Protein AF-0000000074646330 (afdb_homodimer)

Organism: NCBI:txid231223

Radius of gyration: 23.37 Å; Cα contacts (8 Å, |Δi|>4): 744; chains: 2; bounding box: 56×67×54 Å

Structure (mmCIF, N/CA/C/O backbone):
data_AF-0000000074646330-model_v1
#
loop_
_entity.id
_entity.type
_entity.pdbx_description
1 polymer 'Glutathione S-transferase omega'
#
loop_
_atom_site.group_PDB
_atom_site.id
_atom_site.type_symbol
_atom_site.label_atom_id
_atom_site.label_alt_id
_atom_site.label_comp_id
_atom_site.label_asym_id
_atom_site.label_entity_id
_atom_site.label_seq_id
_atom_site.pdbx_PDB_ins_code
_atom_site.Cartn_x
_atom_site.Cartn_y
_atom_site.Cartn_z
_atom_site.occupancy
_atom_site.B_iso_or_equiv
_atom_site.auth_seq_id
_atom_site.auth_comp_id
_atom_site.auth_asym_id
_atom_site.auth_atom_id
_atom_site.pdbx_PDB_model_num
ATOM 1 N N . MET A 1 1 ? 20.594 23.156 10.383 1 77.62 1 MET A N 1
ATOM 2 C CA . MET A 1 1 ? 20.578 22.938 8.938 1 77.62 1 MET A CA 1
ATOM 3 C C . MET A 1 1 ? 19.562 23.859 8.258 1 77.62 1 MET A C 1
ATOM 5 O O . MET A 1 1 ? 18.547 24.219 8.852 1 77.62 1 MET A O 1
ATOM 9 N N . THR A 1 2 ? 19.953 24.25 7.09 1 84.38 2 THR A N 1
ATOM 10 C CA . THR A 1 2 ? 19.047 25.125 6.359 1 84.38 2 THR A CA 1
ATOM 11 C C . THR A 1 2 ? 17.719 24.422 6.074 1 84.38 2 THR A C 1
ATOM 13 O O . THR A 1 2 ? 17.703 23.203 5.875 1 84.38 2 THR A O 1
ATOM 16 N N . GLN A 1 3 ? 16.672 25.156 6.027 1 93 3 GLN A N 1
ATOM 17 C CA . GLN A 1 3 ? 15.367 24.625 5.637 1 93 3 GLN A CA 1
ATOM 18 C C . GLN A 1 3 ? 15.164 24.703 4.129 1 93 3 GLN A C 1
ATOM 20 O O . GLN A 1 3 ? 14.195 24.172 3.594 1 93 3 GLN A O 1
ATOM 25 N N . LYS A 1 4 ? 16.078 25.391 3.504 1 95.75 4 LYS A N 1
ATOM 26 C CA . LYS A 1 4 ? 15.969 25.516 2.053 1 95.75 4 LYS A CA 1
ATOM 27 C C . LYS A 1 4 ? 16.25 24.188 1.367 1 95.75 4 LYS A C 1
ATOM 29 O O . LYS A 1 4 ? 17.078 23.391 1.846 1 95.75 4 LYS A O 1
ATOM 34 N N . SER A 1 5 ? 15.664 24.047 0.286 1 97.62 5 SER A N 1
ATOM 35 C CA . SER A 1 5 ? 15.797 22.781 -0.436 1 97.62 5 SER A CA 1
ATOM 36 C C . SER A 1 5 ? 17.125 22.703 -1.183 1 97.62 5 SER A C 1
ATOM 38 O O . SER A 1 5 ? 17.578 23.703 -1.755 1 97.62 5 SER A O 1
ATOM 40 N N . PHE A 1 6 ? 17.766 21.594 -1.096 1 97.94 6 PHE A N 1
ATOM 41 C CA . PHE A 1 6 ? 18.938 21.297 -1.919 1 97.94 6 PHE A CA 1
ATOM 42 C C . PHE A 1 6 ? 18.516 20.906 -3.332 1 97.94 6 PHE A C 1
ATOM 44 O O . PHE A 1 6 ? 17.547 20.156 -3.516 1 97.94 6 PHE A O 1
ATOM 51 N N . ALA A 1 7 ? 19.203 21.422 -4.301 1 97.56 7 ALA A N 1
ATOM 52 C CA . ALA A 1 7 ? 18.875 21.203 -5.707 1 97.56 7 ALA A CA 1
ATOM 53 C C . ALA A 1 7 ? 20.094 20.703 -6.477 1 97.56 7 ALA A C 1
ATOM 55 O O . ALA A 1 7 ? 21.156 20.438 -5.887 1 97.56 7 ALA A O 1
ATOM 56 N N . GLN A 1 8 ? 19.812 20.391 -7.746 1 97.56 8 GLN A N 1
ATOM 57 C CA . GLN A 1 8 ? 20.906 19.984 -8.617 1 97.56 8 GLN A CA 1
ATOM 58 C C . GLN A 1 8 ? 22.109 20.906 -8.438 1 97.56 8 GLN A C 1
ATOM 60 O O . GLN A 1 8 ? 21.969 22.125 -8.375 1 97.56 8 GLN A O 1
ATOM 65 N N . GLY A 1 9 ? 23.266 20.312 -8.281 1 97.25 9 GLY A N 1
ATOM 66 C CA . GLY A 1 9 ? 24.484 21.094 -8.133 1 97.25 9 GLY A CA 1
ATOM 67 C C . GLY A 1 9 ? 24.828 21.406 -6.691 1 97.25 9 GLY A C 1
ATOM 68 O O . GLY A 1 9 ? 25.953 21.797 -6.383 1 97.25 9 GLY A O 1
ATOM 69 N N . SER A 1 10 ? 23.859 21.312 -5.738 1 96.81 10 SER A N 1
ATOM 70 C CA . SER A 1 10 ? 24.125 21.562 -4.324 1 96.81 10 SER A CA 1
ATOM 71 C C . SER A 1 10 ? 25.125 20.562 -3.766 1 96.81 10 SER A C 1
ATOM 73 O O . SER A 1 10 ? 25.156 19.391 -4.184 1 96.81 10 SER A O 1
ATOM 75 N N . ALA A 1 11 ? 25.875 20.984 -2.855 1 96.62 11 ALA A N 1
ATOM 76 C CA . ALA A 1 11 ? 26.812 20.094 -2.172 1 96.62 11 ALA A CA 1
ATOM 77 C C . ALA A 1 11 ? 26.078 19.172 -1.202 1 96.62 11 ALA A C 1
ATOM 79 O O . ALA A 1 11 ? 25.109 19.578 -0.563 1 96.62 11 ALA A O 1
ATOM 80 N N . PHE A 1 12 ? 26.562 18.016 -1.128 1 96.56 12 PHE A N 1
ATOM 81 C CA . PHE A 1 12 ? 26 17.078 -0.172 1 96.56 12 PHE A CA 1
ATOM 82 C C . PHE A 1 12 ? 26.234 17.547 1.259 1 96.56 12 PHE A C 1
ATOM 84 O O . PHE A 1 12 ? 27.375 17.812 1.648 1 96.56 12 PHE A O 1
ATOM 91 N N . PRO A 1 13 ? 25.234 17.703 2.051 1 96.56 13 PRO A N 1
ATOM 92 C CA . PRO A 1 13 ? 25.438 18 3.471 1 96.56 13 PRO A CA 1
ATOM 93 C C . PRO A 1 13 ? 25.969 16.781 4.242 1 96.56 13 PRO A C 1
ATOM 95 O O . PRO A 1 13 ? 25.297 15.75 4.309 1 96.56 13 PRO A O 1
ATOM 98 N N . PRO A 1 14 ? 27.031 16.828 4.855 1 95.44 14 PRO A N 1
ATOM 99 C CA . PRO A 1 14 ? 27.641 15.656 5.496 1 95.44 14 PRO A CA 1
ATOM 100 C C . PRO A 1 14 ? 26.766 15.07 6.605 1 95.44 14 PRO A C 1
ATOM 102 O O . PRO A 1 14 ? 26.078 15.82 7.316 1 95.44 14 PRO A O 1
ATOM 105 N N . THR A 1 15 ? 26.844 13.766 6.711 1 95.62 15 THR A N 1
ATOM 106 C CA . THR A 1 15 ? 26.125 13.078 7.781 1 95.62 15 THR A CA 1
ATOM 107 C C . THR A 1 15 ? 26.969 13.016 9.047 1 95.62 15 THR A C 1
ATOM 109 O O . THR A 1 15 ? 28.188 13.195 9 1 95.62 15 THR A O 1
ATOM 112 N N . LYS A 1 16 ? 26.312 12.891 10.133 1 96 16 LYS A N 1
ATOM 113 C CA . LYS A 1 16 ? 26.953 12.633 11.422 1 96 16 LYS A CA 1
ATOM 114 C C . LYS A 1 16 ? 26.688 11.211 11.891 1 96 16 LYS A C 1
ATOM 116 O O . LYS A 1 16 ? 25.531 10.758 11.891 1 96 16 LYS A O 1
ATOM 121 N N . PRO A 1 17 ? 27.781 10.5 12.281 1 96.38 17 PRO A N 1
ATOM 122 C CA . PRO A 1 17 ? 27.578 9.125 12.742 1 96.38 17 PRO A CA 1
ATOM 123 C C . PRO A 1 17 ? 26.547 9.023 13.867 1 96.38 17 PRO A C 1
ATOM 125 O O . PRO A 1 17 ? 26.562 9.836 14.797 1 96.38 17 PRO A O 1
ATOM 128 N N . GLY A 1 18 ? 25.609 8.125 13.711 1 96.69 18 GLY A N 1
ATOM 129 C CA . GLY A 1 18 ? 24.656 7.836 14.766 1 96.69 18 GLY A CA 1
ATOM 130 C C . GLY A 1 18 ? 23.5 8.82 14.797 1 96.69 18 GLY A C 1
ATOM 131 O O . GLY A 1 18 ? 22.609 8.703 15.641 1 96.69 18 GLY A O 1
ATOM 132 N N . VAL A 1 19 ? 23.484 9.758 13.883 1 97.06 19 VAL A N 1
ATOM 133 C CA . VAL A 1 19 ? 22.422 10.758 13.852 1 97.06 19 VAL A CA 1
ATOM 134 C C . VAL A 1 19 ? 21.453 10.445 12.719 1 97.06 19 VAL A C 1
ATOM 136 O O . VAL A 1 19 ? 21.859 10.281 11.57 1 97.06 19 VAL A O 1
ATOM 139 N N . LEU A 1 20 ? 20.219 10.367 13.094 1 98.56 20 LEU A N 1
ATOM 140 C CA . LEU A 1 20 ? 19.172 10.109 12.125 1 98.56 20 LEU A CA 1
ATOM 141 C C . LEU A 1 20 ? 18.922 11.336 11.25 1 98.56 20 LEU A C 1
ATOM 143 O O . LEU A 1 20 ? 18.859 12.461 11.758 1 98.56 20 LEU A O 1
ATOM 147 N N . ARG A 1 21 ? 18.859 11.117 9.914 1 98.62 21 ARG A N 1
ATOM 148 C CA . ARG A 1 21 ? 18.547 12.172 8.961 1 98.62 21 ARG A CA 1
ATOM 149 C C . ARG A 1 21 ? 17.297 11.82 8.156 1 98.62 21 ARG A C 1
ATOM 151 O O . ARG A 1 21 ? 17.109 10.672 7.738 1 98.62 21 ARG A O 1
ATOM 158 N N . LEU A 1 22 ? 16.453 12.797 7.992 1 98.81 22 LEU A N 1
ATOM 159 C CA . LEU A 1 22 ? 15.289 12.703 7.121 1 98.81 22 LEU A CA 1
ATOM 160 C C . LEU A 1 22 ? 15.484 13.547 5.863 1 98.81 22 LEU A C 1
ATOM 162 O O . LEU A 1 22 ? 15.703 14.758 5.945 1 98.81 22 LEU A O 1
ATOM 166 N N . TYR A 1 23 ? 15.492 12.898 4.719 1 98.88 23 TYR A N 1
ATOM 167 C CA . TYR A 1 23 ? 15.312 13.617 3.467 1 98.88 23 TYR A CA 1
ATOM 168 C C . TYR A 1 23 ? 13.836 13.898 3.205 1 98.88 23 TYR A C 1
ATOM 170 O O . TYR A 1 23 ? 13.016 12.977 3.217 1 98.88 23 TYR A O 1
ATOM 178 N N . ASN A 1 24 ? 13.539 15.07 2.885 1 98.62 24 ASN A N 1
ATOM 179 C CA . ASN A 1 24 ? 12.188 15.602 3.016 1 98.62 24 ASN A CA 1
ATOM 180 C C . ASN A 1 24 ? 11.859 16.578 1.895 1 98.62 24 ASN A C 1
ATOM 182 O O . ASN A 1 24 ? 12.711 16.891 1.068 1 98.62 24 ASN A O 1
ATOM 186 N N . MET A 1 25 ? 10.703 16.906 1.711 1 98.56 25 MET A N 1
ATOM 187 C CA . MET A 1 25 ? 10.148 18.047 0.981 1 98.56 25 MET A CA 1
ATOM 188 C C . MET A 1 25 ? 8.969 18.656 1.73 1 98.56 25 MET A C 1
ATOM 190 O O . MET A 1 25 ? 7.992 17.953 2.018 1 98.56 25 MET A O 1
ATOM 194 N N . ARG A 1 26 ? 8.961 19.844 2.027 1 97.75 26 ARG A N 1
ATOM 195 C CA . ARG A 1 26 ? 8.156 20.5 3.053 1 97.75 26 ARG A CA 1
ATOM 196 C C . ARG A 1 26 ? 6.668 20.344 2.76 1 97.75 26 ARG A C 1
ATOM 198 O O . ARG A 1 26 ? 5.852 20.266 3.682 1 97.75 26 ARG A O 1
ATOM 205 N N . PHE A 1 27 ? 6.297 20.266 1.512 1 98.06 27 PHE A N 1
ATOM 206 C CA . PHE A 1 27 ? 4.883 20.297 1.161 1 98.06 27 PHE A CA 1
ATOM 207 C C . PHE A 1 27 ? 4.402 18.906 0.737 1 98.06 27 PHE A C 1
ATOM 209 O O . PHE A 1 27 ? 3.242 18.734 0.35 1 98.06 27 PHE A O 1
ATOM 216 N N . CYS A 1 28 ? 5.262 17.906 0.77 1 98.12 28 CYS A N 1
ATOM 217 C CA . CYS A 1 28 ? 4.906 16.562 0.349 1 98.12 28 CYS A CA 1
ATOM 218 C C . CYS A 1 28 ? 4.09 15.852 1.424 1 98.12 28 CYS A C 1
ATOM 220 O O . CYS A 1 28 ? 4.562 15.672 2.547 1 98.12 28 CYS A O 1
ATOM 222 N N . PRO A 1 29 ? 2.9 15.43 1.086 1 98.5 29 PRO A N 1
ATOM 223 C CA . PRO A 1 29 ? 2.08 14.75 2.092 1 98.5 29 PRO A CA 1
ATOM 224 C C . PRO A 1 29 ? 2.684 13.422 2.545 1 98.5 29 PRO A C 1
ATOM 226 O O . PRO A 1 29 ? 2.508 13.016 3.699 1 98.5 29 PRO A O 1
ATOM 229 N N . PHE A 1 30 ? 3.389 12.734 1.731 1 98.62 30 PHE A N 1
ATOM 230 C CA . PHE A 1 30 ? 4.008 11.461 2.092 1 98.62 30 PHE A CA 1
ATOM 231 C C . PHE A 1 30 ? 5.18 11.68 3.043 1 98.62 30 PHE A C 1
ATOM 233 O O . PHE A 1 30 ? 5.355 10.93 4 1 98.62 30 PHE A O 1
ATOM 240 N N . ALA A 1 31 ? 5.957 12.727 2.793 1 98.81 31 ALA A N 1
ATOM 241 C CA . ALA A 1 31 ? 7.051 13.047 3.705 1 98.81 31 ALA A CA 1
ATOM 242 C C . ALA A 1 31 ? 6.52 13.531 5.051 1 98.81 31 ALA A C 1
ATOM 244 O O . ALA A 1 31 ? 7.152 13.32 6.086 1 98.81 31 ALA A O 1
ATOM 245 N N . GLN A 1 32 ? 5.355 14.188 5.004 1 98.88 32 GLN A N 1
ATOM 246 C CA . GLN A 1 32 ? 4.75 14.641 6.254 1 98.88 32 GLN A CA 1
ATOM 247 C C . GLN A 1 32 ? 4.449 13.461 7.176 1 98.88 32 GLN A C 1
ATOM 249 O O . GLN A 1 32 ? 4.523 13.594 8.398 1 98.88 32 GLN A O 1
ATOM 254 N N . ARG A 1 33 ? 4.117 12.297 6.641 1 98.88 33 ARG A N 1
ATOM 255 C CA . ARG A 1 33 ? 3.875 11.102 7.441 1 98.88 33 ARG A CA 1
ATOM 256 C C . ARG A 1 33 ? 5.051 10.82 8.375 1 98.88 33 ARG A C 1
ATOM 258 O O . ARG A 1 33 ? 4.867 10.672 9.586 1 98.88 33 ARG A O 1
ATOM 265 N N . THR A 1 34 ? 6.191 10.812 7.785 1 98.94 34 THR A N 1
ATOM 266 C CA . THR A 1 34 ? 7.395 10.5 8.547 1 98.94 34 THR A CA 1
ATOM 267 C C . THR A 1 34 ? 7.707 11.609 9.547 1 98.94 34 THR A C 1
ATOM 269 O O . THR A 1 34 ? 8.094 11.336 10.68 1 98.94 34 THR A O 1
ATOM 272 N N . ARG A 1 35 ? 7.484 12.844 9.156 1 98.88 35 ARG A N 1
ATOM 273 C CA . ARG A 1 35 ? 7.703 13.961 10.07 1 98.88 35 ARG A CA 1
ATOM 274 C C . ARG A 1 35 ? 6.777 13.867 11.273 1 98.88 35 ARG A C 1
ATOM 276 O O . ARG A 1 35 ? 7.191 14.133 12.406 1 98.88 35 ARG A O 1
ATOM 283 N N . LEU A 1 36 ? 5.559 13.523 11.023 1 98.88 36 LEU A N 1
ATOM 284 C CA . LEU A 1 36 ? 4.586 13.383 12.102 1 98.88 36 LEU A CA 1
ATOM 285 C C . LEU A 1 36 ? 5.055 12.352 13.125 1 98.88 36 LEU A C 1
ATOM 287 O O . LEU A 1 36 ? 5.016 12.609 14.328 1 98.88 36 LEU A O 1
ATOM 291 N N . VAL A 1 37 ? 5.512 11.211 12.664 1 98.88 37 VAL A N 1
ATOM 292 C CA . VAL A 1 37 ? 5.961 10.141 13.562 1 98.88 37 VAL A CA 1
ATOM 293 C C . VAL A 1 37 ? 7.199 10.602 14.328 1 98.88 37 VAL A C 1
ATOM 295 O O . VAL A 1 37 ? 7.285 10.414 15.547 1 98.88 37 VAL A O 1
ATOM 298 N N . LEU A 1 38 ? 8.117 11.219 13.633 1 98.81 38 LEU A N 1
ATOM 299 C CA . LEU A 1 38 ? 9.336 11.711 14.273 1 98.81 38 LEU A CA 1
ATOM 300 C C . LEU A 1 38 ? 9.008 12.703 15.375 1 98.81 38 LEU A C 1
ATOM 302 O O . LEU A 1 38 ? 9.539 12.602 16.484 1 98.81 38 LEU A O 1
ATOM 306 N N . GLU A 1 39 ? 8.164 13.641 15.086 1 98.5 39 GLU A N 1
ATOM 307 C CA . GLU A 1 39 ? 7.793 14.672 16.047 1 98.5 39 GLU A CA 1
ATOM 308 C C . GLU A 1 39 ? 7.016 14.086 17.219 1 98.5 39 GLU A C 1
ATOM 310 O O . GLU A 1 39 ? 7.266 14.43 18.375 1 98.5 39 GLU A O 1
ATOM 315 N N . TYR A 1 40 ? 6.09 13.234 16.906 1 98.62 40 TYR A N 1
ATOM 316 C CA . TYR A 1 40 ? 5.25 12.672 17.953 1 98.62 40 TYR A CA 1
ATOM 317 C C . TYR A 1 40 ? 6.074 11.836 18.922 1 98.62 40 TYR A C 1
ATOM 319 O O . TYR A 1 40 ? 5.867 11.891 20.141 1 98.62 40 TYR A O 1
ATOM 327 N N . LYS A 1 41 ? 7.02 11.094 18.375 1 98.31 41 LYS A N 1
ATOM 328 C CA . LYS A 1 41 ? 7.848 10.211 19.203 1 98.31 41 LYS A CA 1
ATOM 329 C C . LYS A 1 41 ? 9.055 10.953 19.75 1 98.31 41 LYS A C 1
ATOM 331 O O . LYS A 1 41 ? 9.836 10.391 20.531 1 98.31 41 LYS A O 1
ATOM 336 N N . LYS A 1 42 ? 9.227 12.164 19.359 1 97.88 42 LYS A N 1
ATOM 337 C CA . LYS A 1 42 ? 10.32 13.008 19.828 1 97.88 42 LYS A CA 1
ATOM 338 C C . LYS A 1 42 ? 11.672 12.359 19.562 1 97.88 42 LYS A C 1
ATOM 340 O O . LYS A 1 42 ? 12.531 12.297 20.438 1 97.88 42 LYS A O 1
ATOM 345 N N . ILE A 1 43 ? 11.844 11.883 18.422 1 98 43 ILE A N 1
ATOM 346 C CA . ILE A 1 43 ? 13.102 11.266 18 1 98 43 ILE A CA 1
ATOM 347 C C . ILE A 1 43 ? 14.039 12.336 17.438 1 98 43 ILE A C 1
ATOM 349 O O . ILE A 1 43 ? 13.711 13.008 16.469 1 98 43 ILE A O 1
ATOM 353 N N . PRO A 1 44 ? 15.172 12.523 18.031 1 97.69 44 PRO A N 1
ATOM 354 C CA . PRO A 1 44 ? 16.109 13.492 17.484 1 97.69 44 PRO A CA 1
ATOM 355 C C . PRO A 1 44 ? 16.531 13.164 16.047 1 97.69 44 PRO A C 1
ATOM 357 O O . PRO A 1 44 ? 16.781 12 15.727 1 97.69 44 PRO A O 1
ATOM 360 N N . HIS A 1 45 ? 16.531 14.188 15.203 1 98.31 45 HIS A N 1
ATOM 361 C CA . HIS A 1 45 ? 16.891 13.977 13.805 1 98.31 45 HIS A CA 1
ATOM 362 C C . HIS A 1 45 ? 17.234 15.289 13.117 1 98.31 45 HIS A C 1
ATOM 364 O O . HIS A 1 45 ? 16.922 16.359 13.633 1 98.31 45 HIS A O 1
ATOM 370 N N . GLU A 1 46 ? 17.906 15.164 12.031 1 97.75 46 GLU A N 1
ATOM 371 C CA . GLU A 1 46 ? 18.109 16.297 11.148 1 97.75 46 GLU A CA 1
ATOM 372 C C . GLU A 1 46 ? 17.281 16.172 9.875 1 97.75 46 GLU A C 1
ATOM 374 O O . GLU A 1 46 ? 16.922 15.062 9.477 1 97.75 46 GLU A O 1
ATOM 379 N N . VAL A 1 47 ? 16.984 17.328 9.273 1 98.25 47 VAL A N 1
ATOM 380 C CA . VAL A 1 47 ? 16.141 17.344 8.078 1 98.25 47 VAL A CA 1
ATOM 381 C C . VAL A 1 47 ? 16.906 17.969 6.918 1 98.25 47 VAL A C 1
ATOM 383 O O . VAL A 1 47 ? 17.562 19 7.082 1 98.25 47 VAL A O 1
ATOM 386 N N . VAL A 1 48 ? 16.922 17.312 5.816 1 98.38 48 VAL A N 1
ATOM 387 C CA . VAL A 1 48 ? 17.438 17.812 4.555 1 98.38 48 VAL A CA 1
ATOM 388 C C . VAL A 1 48 ? 16.328 17.875 3.518 1 98.38 48 VAL A C 1
ATOM 390 O O . VAL A 1 48 ? 15.805 16.844 3.092 1 98.38 48 VAL A O 1
ATOM 393 N N . ASN A 1 49 ? 15.938 19.078 3.109 1 98.5 49 ASN A N 1
ATOM 394 C CA . ASN A 1 49 ? 14.875 19.25 2.119 1 98.5 49 ASN A CA 1
ATOM 395 C C . ASN A 1 49 ? 15.422 19.125 0.696 1 98.5 49 ASN A C 1
ATOM 397 O O . ASN A 1 49 ? 16.484 19.656 0.391 1 98.5 49 ASN A O 1
ATOM 401 N N . ILE A 1 50 ? 14.688 18.422 -0.178 1 98.62 50 ILE A N 1
ATOM 402 C CA . ILE A 1 50 ? 15.117 18.125 -1.537 1 98.62 50 ILE A CA 1
ATOM 403 C C . ILE A 1 50 ? 14.219 18.844 -2.539 1 98.62 50 ILE A C 1
ATOM 405 O O . ILE A 1 50 ? 12.992 18.844 -2.398 1 98.62 50 ILE A O 1
ATOM 409 N N . HIS A 1 51 ? 14.82 19.562 -3.504 1 97.94 51 HIS A N 1
ATOM 410 C CA . HIS A 1 51 ? 14.094 20.078 -4.656 1 97.94 51 HIS A CA 1
ATOM 411 C C . HIS A 1 51 ? 13.703 18.953 -5.613 1 97.94 51 HIS A C 1
ATOM 413 O O . HIS A 1 51 ? 14.555 18.422 -6.324 1 97.94 51 HIS A O 1
ATOM 419 N N . LEU A 1 52 ? 12.492 18.656 -5.797 1 97.12 52 LEU A N 1
ATOM 420 C CA . LEU A 1 52 ? 12.055 17.422 -6.449 1 97.12 52 LEU A CA 1
ATOM 421 C C . LEU A 1 52 ? 12.031 17.594 -7.965 1 97.12 52 LEU A C 1
ATOM 423 O O . LEU A 1 52 ? 11.961 16.609 -8.703 1 97.12 52 LEU A O 1
ATOM 427 N N . LYS A 1 53 ? 12.031 18.797 -8.484 1 96 53 LYS A N 1
ATOM 428 C CA . LYS A 1 53 ? 12.117 19.031 -9.922 1 96 53 LYS A CA 1
ATOM 429 C C . LYS A 1 53 ? 13.57 19.109 -10.383 1 96 53 LYS A C 1
ATOM 431 O O . LYS A 1 53 ? 13.867 18.859 -11.555 1 96 53 LYS A O 1
ATOM 436 N N . SER A 1 54 ? 14.391 19.547 -9.539 1 96.56 54 SER A N 1
ATOM 437 C CA . SER A 1 54 ? 15.828 19.641 -9.781 1 96.56 54 SER A CA 1
ATOM 438 C C . SER A 1 54 ? 16.625 18.953 -8.672 1 96.56 54 SER A C 1
ATOM 440 O O . SER A 1 54 ? 17.406 19.578 -7.965 1 96.56 54 SER A O 1
ATOM 442 N N . LYS A 1 55 ? 16.484 17.656 -8.594 1 97.75 55 LYS A N 1
ATOM 443 C CA . LYS A 1 55 ? 17.031 16.859 -7.492 1 97.75 55 LYS A CA 1
ATOM 444 C C . LYS A 1 55 ? 18.547 16.859 -7.523 1 97.75 55 LYS A C 1
ATOM 446 O O . LYS A 1 55 ? 19.156 16.766 -8.594 1 97.75 55 LYS A O 1
ATOM 451 N N . PRO A 1 56 ? 19.172 16.922 -6.309 1 98.19 56 PRO A N 1
ATOM 452 C CA . PRO A 1 56 ? 20.625 16.75 -6.262 1 98.19 56 PRO A CA 1
ATOM 453 C C . PRO A 1 56 ? 21.078 15.375 -6.727 1 98.19 56 PRO A C 1
ATOM 455 O O . PRO A 1 56 ? 20.406 14.375 -6.438 1 98.19 56 PRO A O 1
ATOM 458 N N . GLU A 1 57 ? 22.219 15.281 -7.359 1 97.88 57 GLU A N 1
ATOM 459 C CA . GLU A 1 57 ? 22.75 14.016 -7.852 1 97.88 57 GLU A CA 1
ATOM 460 C C . GLU A 1 57 ? 23.016 13.047 -6.707 1 97.88 57 GLU A C 1
ATOM 462 O O . GLU A 1 57 ? 22.797 11.836 -6.84 1 97.88 57 GLU A O 1
ATOM 467 N N . TRP A 1 58 ? 23.5 13.617 -5.625 1 98 58 TRP A N 1
ATOM 468 C CA . TRP A 1 58 ? 23.844 12.758 -4.496 1 98 58 TRP A CA 1
ATOM 469 C C . TRP A 1 58 ? 22.578 12.133 -3.902 1 98 58 TRP A C 1
ATOM 471 O O . TRP A 1 58 ? 22.641 11.047 -3.314 1 98 58 TRP A O 1
ATOM 481 N N . PHE A 1 59 ? 21.422 12.812 -3.973 1 98.31 59 PHE A N 1
ATOM 482 C CA . PHE A 1 59 ? 20.172 12.25 -3.469 1 98.31 59 PHE A CA 1
ATOM 483 C C . PHE A 1 59 ? 19.719 11.078 -4.332 1 98.31 59 PHE A C 1
ATOM 485 O O . PHE A 1 59 ? 19.297 10.047 -3.812 1 98.31 59 PHE A O 1
ATOM 492 N N . LEU A 1 60 ? 19.844 11.211 -5.641 1 97.31 60 LEU A N 1
ATOM 493 C CA . LEU A 1 60 ? 19.469 10.148 -6.566 1 97.31 60 LEU A CA 1
ATOM 494 C C . LEU A 1 60 ? 20.375 8.938 -6.402 1 97.31 60 LEU A C 1
ATOM 496 O O . LEU A 1 60 ? 19.953 7.797 -6.582 1 97.31 60 LEU A O 1
ATOM 500 N N . ALA A 1 61 ? 21.656 9.188 -6.09 1 95.94 61 ALA A N 1
ATOM 501 C CA . ALA A 1 61 ? 22.578 8.094 -5.812 1 95.94 61 ALA A CA 1
ATOM 502 C C . ALA A 1 61 ? 22.172 7.34 -4.547 1 95.94 61 ALA A C 1
ATOM 504 O O . ALA A 1 61 ? 22.312 6.117 -4.48 1 95.94 61 ALA A O 1
ATOM 505 N N . LEU A 1 62 ? 21.672 8.078 -3.59 1 95.69 62 LEU A N 1
ATOM 506 C CA . LEU A 1 62 ? 21.25 7.516 -2.312 1 95.69 62 LEU A CA 1
ATOM 507 C C . LEU A 1 62 ? 19.953 6.73 -2.471 1 95.69 62 LEU A C 1
ATOM 509 O O . LEU A 1 62 ? 19.797 5.645 -1.901 1 95.69 62 LEU A O 1
ATOM 513 N N . ASN A 1 63 ? 19.062 7.281 -3.215 1 95.31 63 ASN A N 1
ATOM 514 C CA . ASN A 1 63 ? 17.766 6.691 -3.482 1 95.31 63 ASN A CA 1
ATOM 515 C C . ASN A 1 63 ? 17.391 6.801 -4.957 1 95.31 63 ASN A C 1
ATOM 517 O O . ASN A 1 63 ? 16.703 7.742 -5.359 1 95.31 63 ASN A O 1
ATOM 521 N N . PRO A 1 64 ? 17.625 5.816 -5.66 1 91.38 64 PRO A N 1
ATOM 522 C CA . PRO A 1 64 ? 17.375 5.855 -7.102 1 91.38 64 PRO A CA 1
ATOM 523 C C . PRO A 1 64 ? 15.898 6.043 -7.434 1 91.38 64 PRO A C 1
ATOM 525 O O . PRO A 1 64 ? 15.555 6.469 -8.539 1 91.38 64 PRO A O 1
ATOM 528 N N . LEU A 1 65 ? 15.016 5.711 -6.52 1 90.88 65 LEU A N 1
ATOM 529 C CA . LEU A 1 65 ? 13.594 5.945 -6.742 1 90.88 65 LEU A CA 1
ATOM 530 C C . LEU A 1 65 ? 13.281 7.438 -6.789 1 90.88 65 LEU A C 1
ATOM 532 O O . LEU A 1 65 ? 12.273 7.848 -7.363 1 90.88 65 LEU A O 1
ATOM 536 N N . GLY A 1 66 ? 14.055 8.227 -6.043 1 95.62 66 GLY A N 1
ATOM 537 C CA . GLY A 1 66 ? 14.016 9.68 -6.172 1 95.62 66 GLY A CA 1
ATOM 538 C C . GLY A 1 66 ? 12.898 10.32 -5.383 1 95.62 66 GLY A C 1
ATOM 539 O O . GLY A 1 66 ? 12.672 11.531 -5.48 1 95.62 66 GLY A O 1
ATOM 540 N N . GLN A 1 67 ? 12.148 9.539 -4.637 1 96.88 67 GLN A N 1
ATOM 541 C CA . GLN A 1 67 ? 11.031 10.086 -3.885 1 96.88 67 GLN A CA 1
ATOM 542 C C . GLN A 1 67 ? 11.422 10.383 -2.441 1 96.88 67 GLN A C 1
ATOM 544 O O . GLN A 1 67 ? 12.469 9.93 -1.972 1 96.88 67 GLN A O 1
ATOM 549 N N . VAL A 1 68 ? 10.75 11.219 -1.796 1 98.5 68 VAL A N 1
ATOM 550 C CA . VAL A 1 68 ? 10.836 11.445 -0.357 1 98.5 68 VAL A CA 1
ATOM 551 C C . VAL A 1 68 ? 9.57 10.93 0.325 1 98.5 68 VAL A C 1
ATOM 553 O O . VAL A 1 68 ? 8.516 10.828 -0.307 1 98.5 68 VAL A O 1
ATOM 556 N N . PRO A 1 69 ? 9.656 10.531 1.555 1 98.75 69 PRO A N 1
ATOM 557 C CA . PRO A 1 69 ? 10.766 10.656 2.506 1 98.75 69 PRO A CA 1
ATOM 558 C C . PRO A 1 69 ? 11.797 9.539 2.363 1 98.75 69 PRO A C 1
ATOM 560 O O . PRO A 1 69 ? 11.5 8.492 1.785 1 98.75 69 PRO A O 1
ATOM 563 N N . VAL A 1 70 ? 12.984 9.789 2.816 1 98.81 70 VAL A N 1
ATOM 564 C CA . VAL A 1 70 ? 14.023 8.789 3.033 1 98.81 70 VAL A CA 1
ATOM 565 C C . VAL A 1 70 ? 14.672 9.008 4.398 1 98.81 70 VAL A C 1
ATOM 567 O O . VAL A 1 70 ? 15.008 10.141 4.758 1 98.81 70 VAL A O 1
ATOM 570 N N . LEU A 1 71 ? 14.781 7.969 5.16 1 98.81 71 LEU A N 1
ATOM 571 C CA . LEU A 1 71 ? 15.547 8 6.398 1 98.81 71 LEU A CA 1
ATOM 572 C C . LEU A 1 71 ? 16.938 7.418 6.191 1 98.81 71 LEU A C 1
ATOM 574 O O . LEU A 1 71 ? 17.109 6.422 5.48 1 98.81 71 LEU A O 1
ATOM 578 N N . GLN A 1 72 ? 17.875 8.047 6.816 1 98.62 72 GLN A N 1
ATOM 579 C CA . GLN A 1 72 ? 19.25 7.547 6.781 1 98.62 72 GLN A CA 1
ATOM 580 C C . GLN A 1 72 ? 19.891 7.609 8.164 1 98.62 72 GLN A C 1
ATOM 582 O O . GLN A 1 72 ? 19.766 8.617 8.867 1 98.62 72 GLN A O 1
ATOM 587 N N . ILE A 1 73 ? 20.469 6.547 8.648 1 98.19 73 ILE A N 1
ATOM 588 C CA . ILE A 1 73 ? 21.375 6.535 9.789 1 98.19 73 ILE A CA 1
ATOM 589 C C . ILE A 1 73 ? 22.547 5.605 9.508 1 98.19 73 ILE A C 1
ATOM 591 O O . ILE A 1 73 ? 22.359 4.422 9.234 1 98.19 73 ILE A O 1
ATOM 595 N N . ASP A 1 74 ? 23.75 6.188 9.469 1 97.19 74 ASP A N 1
ATOM 596 C CA . ASP A 1 74 ? 24.938 5.43 9.094 1 97.19 74 ASP A CA 1
ATOM 597 C C . ASP A 1 74 ? 24.75 4.754 7.738 1 97.19 74 ASP A C 1
ATOM 599 O O . ASP A 1 74 ? 24.469 5.418 6.742 1 97.19 74 ASP A O 1
ATOM 603 N N . ASP A 1 75 ? 24.781 3.457 7.691 1 94.94 75 ASP A N 1
ATOM 604 C CA . ASP A 1 75 ? 24.719 2.777 6.398 1 94.94 75 ASP A CA 1
ATOM 605 C C . ASP A 1 75 ? 23.297 2.326 6.082 1 94.94 75 ASP A C 1
ATOM 607 O O . ASP A 1 75 ? 23.031 1.79 5 1 94.94 75 ASP A O 1
ATOM 611 N N . LYS A 1 76 ? 22.375 2.613 6.895 1 96.94 76 LYS A N 1
ATOM 612 C CA . LYS A 1 76 ? 20.984 2.186 6.691 1 96.94 76 LYS A CA 1
ATOM 613 C C . LYS A 1 76 ? 20.172 3.281 6.02 1 96.94 76 LYS A C 1
ATOM 615 O O . LYS A 1 76 ? 20.188 4.434 6.457 1 96.94 76 LYS A O 1
ATOM 620 N N . ILE A 1 77 ? 19.516 2.945 4.977 1 97.88 77 ILE A N 1
ATOM 621 C CA . ILE A 1 77 ? 18.656 3.832 4.195 1 97.88 77 ILE A CA 1
ATOM 622 C C . ILE A 1 77 ? 17.266 3.219 4.066 1 97.88 77 ILE A C 1
ATOM 624 O O . ILE A 1 77 ? 17.125 2.061 3.668 1 97.88 77 ILE A O 1
ATOM 628 N N . VAL A 1 78 ? 16.25 3.93 4.465 1 98.38 78 VAL A N 1
ATOM 629 C CA . VAL A 1 78 ? 14.875 3.447 4.363 1 98.38 78 VAL A CA 1
ATOM 630 C C . VAL A 1 78 ? 14.016 4.473 3.629 1 98.38 78 VAL A C 1
ATOM 632 O O . VAL A 1 78 ? 13.758 5.559 4.148 1 98.38 78 VAL A O 1
ATOM 635 N N . PRO A 1 79 ? 13.562 4.176 2.422 1 98.25 79 PRO A N 1
ATOM 636 C CA . PRO A 1 79 ? 12.602 5.031 1.717 1 98.25 79 PRO A CA 1
ATOM 637 C C . PRO A 1 79 ? 11.156 4.637 1.979 1 98.25 79 PRO A C 1
ATOM 639 O O . PRO A 1 79 ? 10.891 3.752 2.801 1 98.25 79 PRO A O 1
ATOM 642 N N . GLU A 1 80 ? 10.25 5.301 1.303 1 97.75 80 GLU A N 1
ATOM 643 C CA . GLU A 1 80 ? 8.82 5.02 1.328 1 97.75 80 GLU A CA 1
ATOM 644 C C . GLU A 1 80 ? 8.203 5.438 2.66 1 97.75 80 GLU A C 1
ATOM 646 O O . GLU A 1 80 ? 8.625 4.969 3.719 1 97.75 80 GLU A O 1
ATOM 651 N N . SER A 1 81 ? 7.211 6.219 2.613 1 98.31 81 SER A N 1
ATOM 652 C CA . SER A 1 81 ? 6.66 6.891 3.783 1 98.31 81 SER A CA 1
ATOM 653 C C . SER A 1 81 ? 6.125 5.887 4.797 1 98.31 81 SER A C 1
ATOM 655 O O . SER A 1 81 ? 6.324 6.043 6.004 1 98.31 81 SER A O 1
ATOM 657 N N . THR A 1 82 ? 5.492 4.797 4.348 1 97.88 82 THR A N 1
ATOM 658 C CA . THR A 1 82 ? 4.953 3.814 5.277 1 97.88 82 THR A CA 1
ATOM 659 C C . THR A 1 82 ? 6.074 3.002 5.922 1 97.88 82 THR A C 1
ATOM 661 O O . THR A 1 82 ? 6.023 2.703 7.113 1 97.88 82 THR A O 1
ATOM 664 N N . ALA A 1 83 ? 7.086 2.676 5.141 1 98.19 83 ALA A N 1
ATOM 665 C CA . ALA A 1 83 ? 8.227 1.92 5.648 1 98.19 83 ALA A CA 1
ATOM 666 C C . ALA A 1 83 ? 9.016 2.736 6.672 1 98.19 83 ALA A C 1
ATOM 668 O O . ALA A 1 83 ? 9.438 2.207 7.703 1 98.19 83 ALA A O 1
ATOM 669 N N . THR A 1 84 ? 9.195 4.012 6.375 1 98.81 84 THR A N 1
ATOM 670 C CA . THR A 1 84 ? 9.906 4.863 7.324 1 98.81 84 THR A CA 1
ATOM 671 C C . THR A 1 84 ? 9.164 4.926 8.656 1 98.81 84 THR A C 1
ATOM 673 O O . THR A 1 84 ? 9.773 4.82 9.719 1 98.81 84 THR A O 1
ATOM 676 N N . CYS A 1 85 ? 7.863 5.07 8.625 1 98.62 85 CYS A N 1
ATOM 677 C CA . CYS A 1 85 ? 7.059 5.148 9.844 1 98.62 85 CYS A CA 1
ATOM 678 C C . CYS A 1 85 ? 7.145 3.852 10.633 1 98.62 85 CYS A C 1
ATOM 680 O O . CYS A 1 85 ? 7.355 3.875 11.852 1 98.62 85 CYS A O 1
ATOM 682 N N . ASP A 1 86 ? 7.012 2.766 9.914 1 97 86 ASP A N 1
ATOM 683 C CA . ASP A 1 86 ? 7.09 1.468 10.57 1 97 86 ASP A CA 1
ATOM 684 C C . ASP A 1 86 ? 8.469 1.249 11.195 1 97 86 ASP A C 1
ATOM 686 O O . ASP A 1 86 ? 8.578 0.767 12.32 1 97 86 ASP A O 1
ATOM 690 N N . TRP A 1 87 ? 9.484 1.565 10.484 1 98.5 87 TRP A N 1
ATOM 691 C CA . TRP A 1 87 ? 10.852 1.367 10.945 1 98.5 87 TRP A CA 1
ATOM 692 C C . TRP A 1 87 ? 11.125 2.186 12.203 1 98.5 87 TRP A C 1
ATOM 694 O O . TRP A 1 87 ? 11.688 1.674 13.18 1 98.5 87 TRP A O 1
ATOM 704 N N . LEU A 1 88 ? 10.695 3.412 12.203 1 98.69 88 LEU A N 1
ATOM 705 C CA . LEU A 1 88 ? 10.852 4.273 13.367 1 98.69 88 LEU A CA 1
ATOM 706 C C . LEU A 1 88 ? 10.148 3.682 14.586 1 98.69 88 LEU A C 1
ATOM 708 O O . LEU A 1 88 ? 10.695 3.68 15.688 1 98.69 88 LEU A O 1
ATOM 712 N N . ASP A 1 89 ? 8.961 3.234 14.344 1 98 89 ASP A N 1
ATOM 713 C CA . ASP A 1 89 ? 8.188 2.68 15.445 1 98 89 ASP A CA 1
ATOM 714 C C . ASP A 1 89 ? 8.836 1.406 15.992 1 98 89 ASP A C 1
ATOM 716 O O . ASP A 1 89 ? 8.758 1.126 17.188 1 98 89 ASP A O 1
ATOM 720 N N . ASP A 1 90 ? 9.43 0.595 15.125 1 96.25 90 ASP A N 1
ATOM 721 C CA . ASP A 1 90 ? 10.07 -0.662 15.508 1 96.25 90 ASP A CA 1
ATOM 722 C C . ASP A 1 90 ? 11.383 -0.411 16.25 1 96.25 90 ASP A C 1
ATOM 724 O O . ASP A 1 90 ? 11.688 -1.095 17.219 1 96.25 90 ASP A O 1
ATOM 728 N N . VAL A 1 91 ? 12.117 0.552 15.812 1 97.19 91 VAL A N 1
ATOM 729 C CA . VAL A 1 91 ? 13.453 0.792 16.328 1 97.19 91 VAL A CA 1
ATOM 730 C C . VAL A 1 91 ? 13.375 1.639 17.609 1 97.19 91 VAL A C 1
ATOM 732 O O . VAL A 1 91 ? 14.117 1.409 18.562 1 97.19 91 VAL A O 1
ATOM 735 N N . TYR A 1 92 ? 12.555 2.574 17.562 1 97.12 92 TYR A N 1
ATOM 736 C CA . TYR A 1 92 ? 12.297 3.398 18.734 1 97.12 92 TYR A CA 1
ATOM 737 C C . TYR A 1 92 ? 11 2.98 19.422 1 97.12 92 TYR A C 1
ATOM 739 O O . TYR A 1 92 ? 9.969 3.641 19.266 1 97.12 92 TYR A O 1
ATOM 747 N N . SER A 1 93 ? 11.047 2.047 20.297 1 91.44 93 SER A N 1
ATOM 748 C CA . SER A 1 93 ? 9.891 1.26 20.719 1 91.44 93 SER A CA 1
ATOM 749 C C . SER A 1 93 ? 9.125 1.956 21.828 1 91.44 93 SER A C 1
ATOM 751 O O . SER A 1 93 ? 8.031 1.525 22.203 1 91.44 93 SER A O 1
ATOM 753 N N . GLU A 1 94 ? 9.703 3 22.312 1 92.5 94 GLU A N 1
ATOM 754 C CA . GLU A 1 94 ? 8.922 3.766 23.281 1 92.5 94 GLU A CA 1
ATOM 755 C C . GLU A 1 94 ? 7.691 4.395 22.641 1 92.5 94 GLU A C 1
ATOM 757 O O . GLU A 1 94 ? 7.742 4.816 21.484 1 92.5 94 GLU A O 1
ATOM 762 N N . ASN A 1 95 ? 6.578 4.344 23.359 1 90.94 95 ASN A N 1
ATOM 763 C CA . ASN A 1 95 ? 5.332 4.895 22.844 1 90.94 95 ASN A CA 1
ATOM 764 C C . ASN A 1 95 ? 4.961 4.27 21.5 1 90.94 95 ASN A C 1
ATOM 766 O O . ASN A 1 95 ? 4.789 4.977 20.516 1 90.94 95 ASN A O 1
ATOM 770 N N . ARG A 1 96 ? 4.828 3.027 21.531 1 95.31 96 ARG A N 1
ATOM 771 C CA . ARG A 1 96 ? 4.527 2.254 20.344 1 95.31 96 ARG A CA 1
ATOM 772 C C . ARG A 1 96 ? 3.258 2.756 19.656 1 95.31 96 ARG A C 1
ATOM 774 O O . ARG A 1 96 ? 2.242 2.979 20.328 1 95.31 96 ARG A O 1
ATOM 781 N N . LEU A 1 97 ? 3.32 2.891 18.359 1 97.69 97 LEU A N 1
ATOM 782 C CA . LEU A 1 97 ? 2.205 3.441 17.594 1 97.69 97 LEU A CA 1
ATOM 783 C C . LEU A 1 97 ? 1.362 2.326 16.984 1 97.69 97 LEU A C 1
ATOM 785 O O . LEU A 1 97 ? 0.145 2.467 16.844 1 97.69 97 LEU A O 1
ATOM 789 N N . GLN A 1 98 ? 2.002 1.277 16.562 1 95.69 98 GLN A N 1
ATOM 790 C CA . GLN A 1 98 ? 1.253 0.143 16.031 1 95.69 98 GLN A CA 1
ATOM 791 C C . GLN A 1 98 ? 0.507 -0.592 17.141 1 95.69 98 GLN A C 1
ATOM 793 O O . GLN A 1 98 ? 1.052 -0.809 18.234 1 95.69 98 GLN A O 1
ATOM 798 N N . PRO A 1 99 ? -0.73 -0.948 16.859 1 94.5 99 PRO A N 1
ATOM 799 C CA . PRO A 1 99 ? -1.486 -1.654 17.906 1 94.5 99 PRO A CA 1
ATOM 800 C C . PRO A 1 99 ? -0.918 -3.037 18.203 1 94.5 99 PRO A C 1
ATOM 802 O O . PRO A 1 99 ? -0.346 -3.684 17.328 1 94.5 99 PRO A O 1
ATOM 805 N N . ALA A 1 100 ? -1.13 -3.477 19.422 1 92.81 100 ALA A N 1
ATOM 806 C CA . ALA A 1 100 ? -0.702 -4.809 19.828 1 92.81 100 ALA A CA 1
ATOM 807 C C . ALA A 1 100 ? -1.653 -5.879 19.312 1 92.81 100 ALA A C 1
ATOM 809 O O . ALA A 1 100 ? -1.236 -7.008 19.031 1 92.81 100 ALA A O 1
ATOM 810 N N . ASP A 1 101 ? -2.914 -5.566 19.234 1 95.25 101 ASP A N 1
ATOM 811 C CA . ASP A 1 101 ? -3.93 -6.504 18.766 1 95.25 101 ASP A CA 1
ATOM 812 C C . ASP A 1 101 ? -3.773 -6.789 17.281 1 95.25 101 ASP A C 1
ATOM 814 O O . ASP A 1 101 ? -3.902 -5.879 16.453 1 95.25 101 ASP A O 1
ATOM 818 N N . PRO A 1 102 ? -3.566 -8.047 16.938 1 96.69 102 PRO A N 1
ATOM 819 C CA . PRO A 1 102 ? -3.332 -8.383 15.531 1 96.69 102 PRO A CA 1
ATOM 820 C C . PRO A 1 102 ? -4.508 -8.008 14.633 1 96.69 102 PRO A C 1
ATOM 822 O O . PRO A 1 102 ? -4.309 -7.66 13.461 1 96.69 102 PRO A O 1
ATOM 825 N N . TYR A 1 103 ? -5.68 -8.141 15.133 1 96.88 103 TYR A N 1
ATOM 826 C CA . TYR A 1 103 ? -6.852 -7.805 14.336 1 96.88 103 TYR A CA 1
ATOM 827 C C . TYR A 1 103 ? -6.902 -6.312 14.039 1 96.88 103 TYR A C 1
ATOM 829 O O . TYR A 1 103 ? -7.16 -5.902 12.906 1 96.88 103 TYR A O 1
ATOM 837 N N . ARG A 1 104 ? -6.629 -5.535 15.047 1 95.69 104 ARG A N 1
ATOM 838 C CA . ARG A 1 104 ? -6.586 -4.09 14.859 1 95.69 104 ARG A CA 1
ATOM 839 C C . ARG A 1 104 ? -5.465 -3.697 13.898 1 95.69 104 ARG A C 1
ATOM 841 O O . ARG A 1 104 ? -5.648 -2.828 13.047 1 95.69 104 ARG A O 1
ATOM 848 N N . ARG A 1 105 ? -4.367 -4.324 14.07 1 96.31 105 ARG A N 1
ATOM 849 C CA . ARG A 1 105 ? -3.236 -4.047 13.188 1 96.31 105 ARG A CA 1
ATOM 850 C C . ARG A 1 105 ? -3.582 -4.375 11.742 1 96.31 105 ARG A C 1
ATOM 852 O O . ARG A 1 105 ? -3.242 -3.613 10.828 1 96.31 105 ARG A O 1
ATOM 859 N N . ALA A 1 106 ? -4.238 -5.469 11.508 1 97.19 106 ALA A N 1
ATOM 860 C CA . ALA A 1 106 ? -4.66 -5.855 10.164 1 97.19 106 ALA A CA 1
ATOM 861 C C . ALA A 1 106 ? -5.613 -4.824 9.57 1 97.19 106 ALA A C 1
ATOM 863 O O . ALA A 1 106 ? -5.48 -4.438 8.406 1 97.19 106 ALA A O 1
ATOM 864 N N . TRP A 1 107 ? -6.5 -4.398 10.352 1 96.62 107 TRP A N 1
ATOM 865 C CA . TRP A 1 107 ? -7.473 -3.438 9.844 1 96.62 107 TRP A CA 1
ATOM 866 C C . TRP A 1 107 ? -6.824 -2.078 9.609 1 96.62 107 TRP A C 1
ATOM 868 O O . TRP A 1 107 ? -7.223 -1.344 8.695 1 96.62 107 TRP A O 1
ATOM 878 N N . ASP A 1 108 ? -5.852 -1.705 10.391 1 97.12 108 ASP A N 1
ATOM 879 C CA . ASP A 1 108 ? -5.105 -0.49 10.086 1 97.12 108 ASP A CA 1
ATOM 880 C C . ASP A 1 108 ? -4.457 -0.581 8.703 1 97.12 108 ASP A C 1
ATOM 882 O O . ASP A 1 108 ? -4.395 0.411 7.973 1 97.12 108 ASP A O 1
ATOM 886 N N . ARG A 1 109 ? -3.996 -1.742 8.383 1 96.44 109 ARG A N 1
ATOM 887 C CA . ARG A 1 109 ? -3.443 -1.954 7.047 1 96.44 109 ARG A CA 1
ATOM 888 C C . ARG A 1 109 ? -4.52 -1.802 5.977 1 96.44 109 ARG A C 1
ATOM 890 O O . ARG A 1 109 ? -4.285 -1.185 4.938 1 96.44 109 ARG A O 1
ATOM 897 N N . VAL A 1 110 ? -5.668 -2.369 6.215 1 97.25 110 VAL A N 1
ATOM 898 C CA . VAL A 1 110 ? -6.793 -2.244 5.289 1 97.25 110 VAL A CA 1
ATOM 899 C C . VAL A 1 110 ? -7.113 -0.77 5.062 1 97.25 110 VAL A C 1
ATOM 901 O O . VAL A 1 110 ? -7.234 -0.322 3.92 1 97.25 110 VAL A O 1
ATOM 904 N N . LEU A 1 111 ? -7.199 -0.062 6.176 1 97.75 111 LEU A N 1
ATOM 905 C CA . LEU A 1 111 ? -7.535 1.356 6.109 1 97.75 111 LEU A CA 1
ATOM 906 C C . LEU A 1 111 ? -6.457 2.137 5.363 1 97.75 111 LEU A C 1
ATOM 908 O O . LEU A 1 111 ? -6.766 3.045 4.59 1 97.75 111 LEU A O 1
ATOM 912 N N . HIS A 1 112 ? -5.238 1.755 5.59 1 97.31 112 HIS A N 1
ATOM 913 C CA . HIS A 1 112 ? -4.129 2.398 4.895 1 97.31 112 HIS A CA 1
ATOM 914 C C . HIS A 1 112 ? -4.223 2.18 3.391 1 97.31 112 HIS A C 1
ATOM 916 O O . HIS A 1 112 ? -4.059 3.121 2.609 1 97.31 112 HIS A O 1
ATOM 922 N N . GLU A 1 113 ? -4.43 0.97 3 1 95.81 113 GLU A N 1
ATOM 923 C CA . GLU A 1 113 ? -4.539 0.675 1.574 1 95.81 113 GLU A CA 1
ATOM 924 C C . GLU A 1 113 ? -5.668 1.473 0.929 1 95.81 113 GLU A C 1
ATOM 926 O O . GLU A 1 113 ? -5.574 1.857 -0.239 1 95.81 113 GLU A O 1
ATOM 931 N N . TYR A 1 114 ? -6.699 1.76 1.676 1 96.94 114 TYR A N 1
ATOM 932 C CA . TYR A 1 114 ? -7.875 2.479 1.191 1 96.94 114 TYR A CA 1
ATOM 933 C C . TYR A 1 114 ? -7.555 3.951 0.964 1 96.94 114 TYR A C 1
ATOM 935 O O . TYR A 1 114 ? -8.289 4.652 0.261 1 96.94 114 TYR A O 1
ATOM 943 N N . ILE A 1 115 ? -6.512 4.461 1.498 1 98.12 115 ILE A N 1
ATOM 944 C CA . ILE A 1 115 ? -6.172 5.871 1.356 1 98.12 115 ILE A CA 1
ATOM 945 C C . ILE A 1 115 ? -6.012 6.219 -0.121 1 98.12 115 ILE A C 1
ATOM 947 O O . ILE A 1 115 ? -6.355 7.324 -0.547 1 98.12 115 ILE A O 1
ATOM 951 N N . GLY A 1 116 ? -5.504 5.293 -0.872 1 96.31 116 GLY A N 1
ATOM 952 C CA . GLY A 1 116 ? -5.348 5.523 -2.299 1 96.31 116 GLY A CA 1
ATOM 953 C C . GLY A 1 116 ? -6.637 5.945 -2.979 1 96.31 116 GLY A C 1
ATOM 954 O O . GLY A 1 116 ? -6.617 6.742 -3.92 1 96.31 116 GLY A O 1
ATOM 955 N N . LYS A 1 117 ? -7.777 5.434 -2.549 1 96.25 117 LYS A N 1
ATOM 956 C CA . LYS A 1 117 ? -9.078 5.766 -3.113 1 96.25 117 LYS A CA 1
ATOM 957 C C . LYS A 1 117 ? -9.43 7.23 -2.857 1 96.25 117 LYS A C 1
ATOM 959 O O . LYS A 1 117 ? -10.18 7.84 -3.627 1 96.25 117 LYS A O 1
ATOM 964 N N . LEU A 1 118 ? -8.891 7.758 -1.791 1 97.88 118 LEU A N 1
ATOM 965 C CA . LEU A 1 118 ? -9.094 9.164 -1.473 1 97.88 118 LEU A CA 1
ATOM 966 C C . LEU A 1 118 ? -8.117 10.047 -2.254 1 97.88 118 LEU A C 1
ATOM 968 O O . LEU A 1 118 ? -8.508 11.094 -2.779 1 97.88 118 LEU A O 1
ATOM 972 N N . ILE A 1 119 ? -6.887 9.594 -2.396 1 98.19 119 ILE A N 1
ATOM 973 C CA . ILE A 1 119 ? -5.812 10.359 -3.016 1 98.19 119 ILE A CA 1
ATOM 974 C C . ILE A 1 119 ? -6.121 10.594 -4.492 1 98.19 119 ILE A C 1
ATOM 976 O O . ILE A 1 119 ? -5.949 11.703 -5.004 1 98.19 119 ILE A O 1
ATOM 980 N N . THR A 1 120 ? -6.656 9.578 -5.145 1 97.75 120 THR A N 1
ATOM 981 C CA . THR A 1 120 ? -6.883 9.641 -6.586 1 97.75 120 THR A CA 1
ATOM 982 C C . THR A 1 120 ? -7.883 10.734 -6.93 1 97.75 120 THR A C 1
ATOM 984 O O . THR A 1 120 ? -7.57 11.648 -7.695 1 97.75 120 THR A O 1
ATOM 987 N N . PRO A 1 121 ? -9.086 10.75 -6.363 1 98.44 121 PRO A N 1
ATOM 988 C CA . PRO A 1 121 ? -10.008 11.836 -6.699 1 98.44 121 PRO A CA 1
ATOM 989 C C . PRO A 1 121 ? -9.539 13.195 -6.172 1 98.44 121 PRO A C 1
ATOM 991 O O . PRO A 1 121 ? -9.852 14.234 -6.762 1 98.44 121 PRO A O 1
ATOM 994 N N . PHE A 1 122 ? -8.781 13.242 -5.102 1 98.38 122 PHE A N 1
ATOM 995 C CA . PHE A 1 122 ? -8.219 14.492 -4.605 1 98.38 122 PHE A CA 1
ATOM 996 C C . PHE A 1 122 ? -7.363 15.164 -5.672 1 98.38 122 PHE A C 1
ATOM 998 O O . PHE A 1 122 ? -7.617 16.312 -6.051 1 98.38 122 PHE A O 1
ATOM 1005 N N . TYR A 1 123 ? -6.445 14.414 -6.203 1 98.12 123 TYR A N 1
ATOM 1006 C CA . TYR A 1 123 ? -5.555 14.992 -7.203 1 98.12 123 TYR A CA 1
ATOM 1007 C C . TYR A 1 123 ? -6.273 15.164 -8.539 1 98.12 123 TYR A C 1
ATOM 1009 O O . TYR A 1 123 ? -5.922 16.047 -9.328 1 98.12 123 TYR A O 1
ATOM 1017 N N . GLY A 1 124 ? -7.234 14.266 -8.789 1 98.06 124 GLY A N 1
ATOM 1018 C CA . GLY A 1 124 ? -8.094 14.508 -9.945 1 98.06 124 GLY A CA 1
ATOM 1019 C C . GLY A 1 124 ? -8.781 15.859 -9.906 1 98.06 124 GLY A C 1
ATOM 1020 O O . GLY A 1 124 ? -8.836 16.562 -10.914 1 98.06 124 GLY A O 1
ATOM 1021 N N . ALA A 1 125 ? -9.273 16.203 -8.727 1 98.12 125 ALA A N 1
ATOM 1022 C CA . ALA A 1 125 ? -9.93 17.5 -8.555 1 98.12 125 ALA A CA 1
ATOM 1023 C C . ALA A 1 125 ? -8.922 18.641 -8.695 1 98.12 125 ALA A C 1
ATOM 1025 O O . ALA A 1 125 ? -9.234 19.672 -9.297 1 98.12 125 ALA A O 1
ATOM 1026 N N . VAL A 1 126 ? -7.73 18.469 -8.18 1 97.75 126 VAL A N 1
ATOM 1027 C CA . VAL A 1 126 ? -6.684 19.484 -8.227 1 97.75 126 VAL A CA 1
ATOM 1028 C C . VAL A 1 126 ? -6.344 19.797 -9.68 1 97.75 126 VAL A C 1
ATOM 1030 O O . VAL A 1 126 ? -6.172 20.969 -10.039 1 97.75 126 VAL A O 1
ATOM 1033 N N . ARG A 1 127 ? -6.352 18.828 -10.516 1 96.88 127 ARG A N 1
ATOM 1034 C CA . ARG A 1 127 ? -5.84 18.984 -11.875 1 96.88 127 ARG A CA 1
ATOM 1035 C C . ARG A 1 127 ? -6.953 19.375 -12.836 1 96.88 127 ARG A C 1
ATOM 1037 O O . ARG A 1 127 ? -6.691 19.938 -13.906 1 96.88 127 ARG A O 1
ATOM 1044 N N . SER A 1 128 ? -8.164 19.016 -12.461 1 96.75 128 SER A N 1
ATOM 1045 C CA . SER A 1 128 ? -9.25 19.141 -13.43 1 96.75 128 SER A CA 1
ATOM 1046 C C . SER A 1 128 ? -9.711 20.578 -13.555 1 96.75 128 SER A C 1
ATOM 1048 O O . SER A 1 128 ? -9.805 21.297 -12.562 1 96.75 128 SER A O 1
ATOM 1050 N N . SER A 1 129 ? -10 20.938 -14.789 1 93.75 129 SER A N 1
ATOM 1051 C CA . SER A 1 129 ? -10.633 22.234 -15.062 1 93.75 129 SER A CA 1
ATOM 1052 C C . SER A 1 129 ? -12.086 22.047 -15.477 1 93.75 129 SER A C 1
ATOM 1054 O O . SER A 1 129 ? -12.789 23.031 -15.734 1 93.75 129 SER A O 1
ATOM 1056 N N . ASP A 1 130 ? -12.5 20.875 -15.555 1 96.06 130 ASP A N 1
ATOM 1057 C CA . ASP A 1 130 ? -13.859 20.547 -15.945 1 96.06 130 ASP A CA 1
ATOM 1058 C C . ASP A 1 130 ? -14.773 20.453 -14.727 1 96.06 130 ASP A C 1
ATOM 1060 O O . ASP A 1 130 ? -14.578 19.609 -13.852 1 96.06 130 ASP A O 1
ATOM 1064 N N . ALA A 1 131 ? -15.773 21.281 -14.766 1 94.19 131 ALA A N 1
ATOM 1065 C CA . ALA A 1 131 ? -16.672 21.375 -13.617 1 94.19 131 ALA A CA 1
ATOM 1066 C C . ALA A 1 131 ? -17.359 20.047 -13.336 1 94.19 131 ALA A C 1
ATOM 1068 O O . ALA A 1 131 ? -17.547 19.688 -12.172 1 94.19 131 ALA A O 1
ATOM 1069 N N . SER A 1 132 ? -17.719 19.391 -14.359 1 96.56 132 SER A N 1
ATOM 1070 C CA . SER A 1 132 ? -18.391 18.109 -14.195 1 96.56 132 SER A CA 1
ATOM 1071 C C . SER A 1 132 ? -17.469 17.078 -13.57 1 96.56 132 SER A C 1
ATOM 1073 O O . SER A 1 132 ? -17.891 16.281 -12.734 1 96.56 132 SER A O 1
ATOM 1075 N N . GLU A 1 133 ? -16.234 17.109 -13.977 1 97.25 133 GLU A N 1
ATOM 1076 C CA . GLU A 1 133 ? -15.25 16.219 -13.398 1 97.25 133 GLU A CA 1
ATOM 1077 C C . GLU A 1 133 ? -14.977 16.547 -11.938 1 97.25 133 GLU A C 1
ATOM 1079 O O . GLU A 1 133 ? -14.875 15.656 -11.094 1 97.25 133 GLU A O 1
ATOM 1084 N N . VAL A 1 134 ? -14.93 17.812 -11.688 1 97.75 134 VAL A N 1
ATOM 1085 C CA . VAL A 1 134 ? -14.703 18.266 -10.32 1 97.75 134 VAL A CA 1
ATOM 1086 C C . VAL A 1 134 ? -15.852 17.781 -9.43 1 97.75 134 VAL A C 1
ATOM 1088 O O . VAL A 1 134 ? -15.617 17.312 -8.312 1 97.75 134 VAL A O 1
ATOM 1091 N N . GLU A 1 135 ? -17.016 17.859 -9.891 1 97.5 135 GLU A N 1
ATOM 1092 C CA . GLU A 1 135 ? -18.172 17.406 -9.133 1 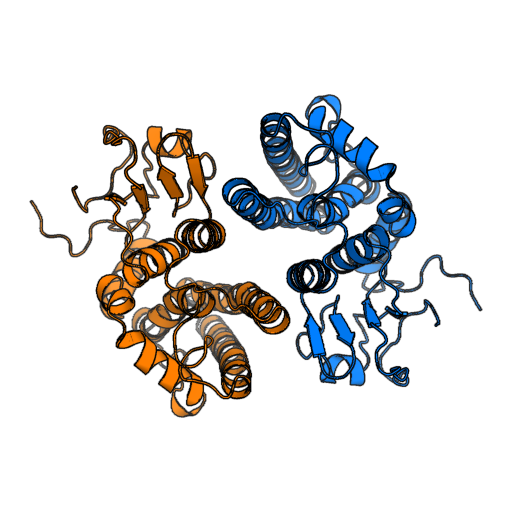97.5 135 GLU A CA 1
ATOM 1093 C C . GLU A 1 135 ? -18.109 15.898 -8.875 1 97.5 135 GLU A C 1
ATOM 1095 O O . GLU A 1 135 ? -18.422 15.438 -7.777 1 97.5 135 GLU A O 1
ATOM 1100 N N . SER A 1 136 ? -17.766 15.219 -9.906 1 98.25 136 SER A N 1
ATOM 1101 C CA . SER A 1 136 ? -17.625 13.773 -9.766 1 98.25 136 SER A CA 1
ATOM 1102 C C . SER A 1 136 ? -16.562 13.43 -8.734 1 98.25 136 SER A C 1
ATOM 1104 O O . SER A 1 136 ? -16.75 12.531 -7.91 1 98.25 136 SER A O 1
ATOM 1106 N N . LYS A 1 137 ? -15.445 14.133 -8.789 1 98.56 137 LYS A N 1
ATOM 1107 C CA . LYS A 1 137 ? -14.375 13.906 -7.824 1 98.56 137 LYS A CA 1
ATOM 1108 C C . LYS A 1 137 ? -14.828 14.258 -6.41 1 98.56 137 LYS A C 1
ATOM 1110 O O . LYS A 1 137 ? -14.477 13.562 -5.453 1 98.56 137 LYS A O 1
ATOM 1115 N N . SER A 1 138 ? -15.594 15.312 -6.301 1 98.5 138 SER A N 1
ATOM 1116 C CA . SER A 1 138 ? -16.141 15.695 -5.008 1 98.5 138 SER A CA 1
ATOM 1117 C C . SER A 1 138 ? -16.984 14.562 -4.414 1 98.5 138 SER A C 1
ATOM 1119 O O . SER A 1 138 ? -16.859 14.234 -3.236 1 98.5 138 SER A O 1
ATOM 1121 N N . GLU A 1 139 ? -17.828 13.984 -5.215 1 98.38 139 GLU A N 1
ATOM 1122 C CA . GLU A 1 139 ? -18.672 12.883 -4.766 1 98.38 139 GLU A CA 1
ATOM 1123 C C . GLU A 1 139 ? -17.844 11.695 -4.309 1 98.38 139 GLU A C 1
ATOM 1125 O O . GLU A 1 139 ? -18.156 11.055 -3.299 1 98.38 139 GLU A O 1
ATOM 1130 N N . GLU A 1 140 ? -16.812 11.422 -5.008 1 98.31 140 GLU A N 1
ATOM 1131 C CA . GLU A 1 140 ? -15.914 10.328 -4.641 1 98.31 140 GLU A CA 1
ATOM 1132 C C . GLU A 1 140 ? -15.227 10.609 -3.307 1 98.31 140 GLU A C 1
ATOM 1134 O O . GLU A 1 140 ? -15.156 9.727 -2.445 1 98.31 140 GLU A O 1
ATOM 1139 N N . ILE A 1 141 ? -14.727 11.781 -3.166 1 98.62 141 ILE A N 1
ATOM 1140 C CA . ILE A 1 141 ? -14.047 12.164 -1.934 1 98.62 141 ILE A CA 1
ATOM 1141 C C . ILE A 1 141 ? -14.992 12.008 -0.749 1 98.62 141 ILE A C 1
ATOM 1143 O O . ILE A 1 141 ? -14.641 11.391 0.261 1 98.62 141 ILE A O 1
ATOM 1147 N N . LYS A 1 142 ? -16.188 12.508 -0.889 1 98.56 142 LYS A N 1
ATOM 1148 C CA . LYS A 1 142 ? -17.172 12.445 0.185 1 98.56 142 LYS A CA 1
ATOM 1149 C C . LYS A 1 142 ? -17.531 11 0.512 1 98.56 142 LYS A C 1
ATOM 1151 O O . LYS A 1 142 ? -17.672 10.641 1.683 1 98.56 142 LYS A O 1
ATOM 1156 N N . LYS A 1 143 ? -17.656 10.188 -0.504 1 97.62 143 LYS A N 1
ATOM 1157 C CA . LYS A 1 143 ? -17.922 8.766 -0.321 1 97.62 143 LYS A CA 1
ATOM 1158 C C . LYS A 1 143 ? -16.828 8.102 0.495 1 97.62 143 LYS A C 1
ATOM 1160 O O . LYS A 1 143 ? -17.094 7.344 1.428 1 97.62 143 LYS A O 1
ATOM 1165 N N . HIS A 1 144 ? -15.625 8.406 0.147 1 97.88 144 HIS A N 1
ATOM 1166 C CA . HIS A 1 144 ? -14.5 7.758 0.812 1 97.88 144 HIS A CA 1
ATOM 1167 C C . HIS A 1 144 ? -14.312 8.297 2.227 1 97.88 144 HIS A C 1
ATOM 1169 O O . HIS A 1 144 ? -13.906 7.559 3.127 1 97.88 144 HIS A O 1
ATOM 1175 N N . LEU A 1 145 ? -14.625 9.562 2.471 1 98.56 145 LEU A N 1
ATOM 1176 C CA . LEU A 1 145 ? -14.633 10.094 3.832 1 98.56 145 LEU A CA 1
ATOM 1177 C C . LEU A 1 145 ? -15.695 9.398 4.676 1 98.56 145 LEU A C 1
ATOM 1179 O O . LEU A 1 145 ? -15.477 9.133 5.863 1 98.56 145 LEU A O 1
ATOM 1183 N N . GLN A 1 146 ? -16.812 9.094 4.055 1 98.06 146 GLN A N 1
ATOM 1184 C CA . GLN A 1 146 ? -17.875 8.367 4.758 1 98.06 146 GLN A CA 1
ATOM 1185 C C . GLN A 1 146 ? -17.406 6.9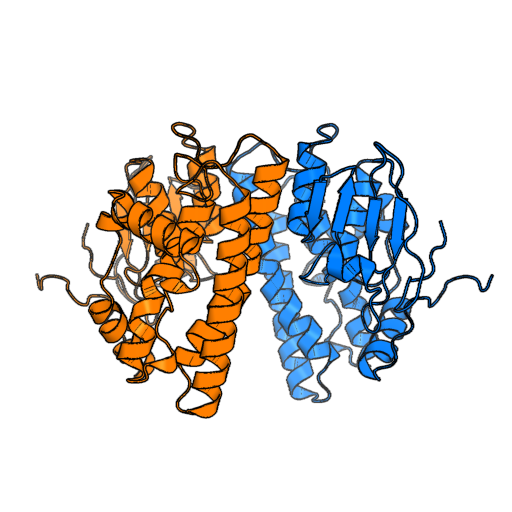77 5.172 1 98.06 146 GLN A C 1
ATOM 1187 O O . GLN A 1 146 ? -17.766 6.484 6.242 1 98.06 146 GLN A O 1
ATOM 1192 N N . PHE A 1 147 ? -16.656 6.379 4.355 1 97.44 147 PHE A N 1
ATOM 1193 C CA . PHE A 1 147 ? -16.062 5.094 4.707 1 97.44 147 PHE A CA 1
ATOM 1194 C C . PHE A 1 147 ? -15.234 5.211 5.973 1 97.44 147 PHE A C 1
ATOM 1196 O O . PHE A 1 147 ? -15.398 4.426 6.91 1 97.44 147 PHE A O 1
ATOM 1203 N N . TYR A 1 148 ? -14.328 6.195 6.035 1 98.06 148 TYR A N 1
ATOM 1204 C CA . TYR A 1 148 ? -13.477 6.383 7.207 1 98.06 148 TYR A CA 1
ATOM 1205 C C . TYR A 1 148 ? -14.312 6.77 8.422 1 98.06 148 TYR A C 1
ATOM 1207 O O . TYR A 1 148 ? -14 6.375 9.555 1 98.06 148 TYR A O 1
ATOM 1215 N N . GLU A 1 149 ? -15.391 7.582 8.211 1 98.06 149 GLU A N 1
ATOM 1216 C CA . GLU A 1 149 ? -16.328 7.922 9.281 1 98.06 149 GLU A CA 1
ATOM 1217 C C . GLU A 1 149 ? -16.891 6.664 9.938 1 98.06 149 GLU A C 1
ATOM 1219 O O . GLU A 1 149 ? -16.875 6.543 11.164 1 98.06 149 GLU A O 1
ATOM 1224 N N . GLU A 1 150 ? -17.312 5.738 9.148 1 96.31 150 GLU A N 1
ATOM 1225 C CA . GLU A 1 150 ? -17.938 4.52 9.648 1 96.31 150 GLU A CA 1
ATOM 1226 C C . GLU A 1 150 ? -16.922 3.625 10.352 1 96.31 150 GLU A C 1
ATOM 1228 O O . GLU A 1 150 ? -17.234 3.018 11.383 1 96.31 150 GLU A O 1
ATOM 1233 N N . LYS A 1 151 ? -15.758 3.557 9.82 1 96.44 151 LYS A N 1
ATOM 1234 C CA . LYS A 1 151 ? -14.734 2.711 10.422 1 96.44 151 LYS A CA 1
ATOM 1235 C C . LYS A 1 151 ? -14.258 3.287 11.75 1 96.44 151 LYS A C 1
ATOM 1237 O O . LYS A 1 151 ? -14 2.541 12.695 1 96.44 151 LYS A O 1
ATOM 1242 N N . LEU A 1 152 ? -14.141 4.562 11.82 1 97.56 152 LEU A N 1
ATOM 1243 C CA . LEU A 1 152 ? -13.742 5.199 13.07 1 97.56 152 LEU A CA 1
ATOM 1244 C C . LEU A 1 152 ? -14.828 5.039 14.133 1 97.56 152 LEU A C 1
ATOM 1246 O O . LEU A 1 152 ? -14.523 4.766 15.297 1 97.56 152 LEU A O 1
ATOM 1250 N N . LYS A 1 153 ? -16.047 5.191 13.734 1 95.75 153 LYS A N 1
ATOM 1251 C CA . LYS A 1 153 ? -17.172 5.02 14.648 1 95.75 153 LYS A CA 1
ATOM 1252 C C . LYS A 1 153 ? -17.156 3.631 15.289 1 95.75 153 LYS A C 1
ATOM 1254 O O . LYS A 1 153 ? -17.453 3.482 16.469 1 95.75 153 LYS A O 1
ATOM 1259 N N . ALA A 1 154 ? -16.75 2.674 14.617 1 92.69 154 ALA A N 1
ATOM 1260 C CA . ALA A 1 154 ? -16.766 1.28 15.055 1 92.69 154 ALA A CA 1
ATOM 1261 C C . ALA A 1 154 ? -15.664 1.007 16.062 1 92.69 154 ALA A C 1
ATOM 1263 O O . ALA A 1 154 ? -15.68 -0.01 16.766 1 92.69 154 ALA A O 1
ATOM 1264 N N . ARG A 1 155 ? -14.594 1.725 16.219 1 90.19 155 ARG A N 1
ATOM 1265 C CA . ARG A 1 155 ? -13.5 1.519 17.156 1 90.19 155 ARG A CA 1
ATOM 1266 C C . ARG A 1 155 ? -13.914 1.893 18.578 1 90.19 155 ARG A C 1
ATOM 1268 O O . ARG A 1 155 ? -13.383 1.357 19.547 1 90.19 155 ARG A O 1
ATOM 1275 N N . GLU A 1 156 ? -14.867 2.652 18.891 1 81.62 156 GLU A N 1
ATOM 1276 C CA . GLU A 1 156 ? -15.555 3.01 20.125 1 81.62 156 GLU A CA 1
ATOM 1277 C C . GLU A 1 156 ? -14.609 3.684 21.125 1 81.62 156 GLU A C 1
ATOM 1279 O O . GLU A 1 156 ? -15.039 4.227 22.141 1 81.62 156 GLU A O 1
ATOM 1284 N N . ASP A 1 157 ? -13.289 3.635 21 1 86.75 157 ASP A N 1
ATOM 1285 C CA . ASP A 1 157 ? -12.344 4.18 21.969 1 86.75 157 ASP A CA 1
ATOM 1286 C C . ASP A 1 157 ? -11.68 5.445 21.438 1 86.75 157 ASP A C 1
ATOM 1288 O O . ASP A 1 157 ? -10.531 5.742 21.781 1 86.75 157 ASP A O 1
ATOM 1292 N N . GLY A 1 158 ? -12.406 6.305 20.719 1 84.94 158 GLY A N 1
ATOM 1293 C CA . GLY A 1 158 ? -11.883 7.5 20.062 1 84.94 158 GLY A CA 1
ATOM 1294 C C . GLY A 1 158 ? -11.227 8.461 21.031 1 84.94 158 GLY A C 1
ATOM 1295 O O . GLY A 1 158 ? -11.062 8.148 22.219 1 84.94 158 GLY A O 1
ATOM 1296 N N . PRO A 1 159 ? -10.641 9.555 20.484 1 96.81 159 PRO A N 1
ATOM 1297 C CA . PRO A 1 159 ? -11.07 10.133 19.219 1 96.81 159 PRO A CA 1
ATOM 1298 C C . PRO A 1 159 ? -10.219 9.664 18.031 1 96.81 159 PRO A C 1
ATOM 1300 O O . PRO A 1 159 ? -10.57 9.891 16.875 1 96.81 159 PRO A O 1
ATOM 1303 N N . PHE A 1 160 ? -9.078 9.008 18.297 1 98.44 160 PHE A N 1
ATOM 1304 C CA . PHE A 1 160 ? -8.18 8.625 17.203 1 98.44 160 PHE A CA 1
ATOM 1305 C C . PHE A 1 160 ? -8.5 7.223 16.719 1 98.44 160 PHE A C 1
ATOM 1307 O O . PHE A 1 160 ? -9.148 6.441 17.406 1 98.44 160 PHE A O 1
ATOM 1314 N N . PHE A 1 161 ? -8.094 6.906 15.516 1 98 161 PHE A N 1
ATOM 1315 C CA . PHE A 1 161 ? -8.141 5.523 15.055 1 98 161 PHE A CA 1
ATOM 1316 C C . PHE A 1 161 ? -7.375 4.609 16 1 98 161 PHE A C 1
ATOM 1318 O O . PHE A 1 161 ? -7.734 3.441 16.172 1 98 161 PHE A O 1
ATOM 1325 N N . GLY A 1 162 ? -6.395 5.156 16.688 1 96.5 162 GLY A N 1
ATOM 1326 C CA . GLY A 1 162 ? -5.629 4.43 17.688 1 96.5 162 GLY A CA 1
ATOM 1327 C C . GLY A 1 162 ? -6.336 4.34 19.016 1 96.5 162 GLY A C 1
ATOM 1328 O O . GLY A 1 162 ? -5.828 3.717 19.953 1 96.5 162 GLY A O 1
ATOM 1329 N N . GLY A 1 163 ? -7.496 4.91 19.141 1 96.12 163 GLY A N 1
ATOM 1330 C CA . GLY A 1 163 ? -8.203 4.98 20.422 1 96.12 163 GLY A CA 1
ATOM 1331 C C . GLY A 1 163 ? -8.008 6.301 21.141 1 96.12 163 GLY A C 1
ATOM 1332 O O . GLY A 1 163 ? -8.227 7.367 20.562 1 96.12 163 GLY A O 1
ATOM 1333 N N . SER A 1 164 ? -7.609 6.203 22.375 1 95.88 164 SER A N 1
ATOM 1334 C CA . SER A 1 164 ? -7.398 7.406 23.172 1 95.88 164 SER A CA 1
ATOM 1335 C C . SER A 1 164 ? -6.129 8.133 22.75 1 95.88 164 SER A C 1
ATOM 1337 O O . SER A 1 164 ? -5.961 9.32 23.031 1 95.88 164 SER A O 1
ATOM 1339 N N . LYS A 1 165 ? -5.25 7.418 22.156 1 96.19 165 LYS A N 1
ATOM 1340 C CA . LYS A 1 165 ? -4.027 7.98 21.594 1 96.19 165 LYS A CA 1
ATOM 1341 C C . LYS A 1 165 ? -3.898 7.629 20.109 1 96.19 165 LYS A C 1
ATOM 1343 O O . LYS A 1 165 ? -4.453 6.625 19.656 1 96.19 165 LYS A O 1
ATOM 1348 N N . PRO A 1 166 ? -3.111 8.445 19.391 1 97.5 166 PRO A N 1
ATOM 1349 C CA . PRO A 1 166 ? -2.961 8.156 17.969 1 97.5 166 PRO A CA 1
ATOM 1350 C C . PRO A 1 166 ? -2.172 6.871 17.703 1 97.5 166 PRO A C 1
ATOM 1352 O O . PRO A 1 166 ? -1.32 6.492 18.516 1 97.5 166 PRO A O 1
ATOM 1355 N N . SER A 1 167 ? -2.508 6.285 16.625 1 97.19 167 SER A N 1
ATOM 1356 C CA . SER A 1 167 ? -1.711 5.207 16.062 1 97.19 167 SER A CA 1
ATOM 1357 C C . SER A 1 167 ? -0.995 5.66 14.789 1 97.19 167 SER A C 1
ATOM 1359 O O . SER A 1 167 ? -1.15 6.805 14.359 1 97.19 167 SER A O 1
ATOM 1361 N N . THR A 1 168 ? -0.202 4.758 14.242 1 97.75 168 THR A N 1
ATOM 1362 C CA . THR A 1 168 ? 0.475 5.031 12.977 1 97.75 168 THR A CA 1
ATOM 1363 C C . THR A 1 168 ? -0.528 5.441 11.898 1 97.75 168 THR A C 1
ATOM 1365 O O . THR A 1 168 ? -0.268 6.359 11.117 1 97.75 168 THR A O 1
ATOM 1368 N N . PHE A 1 169 ? -1.694 4.777 11.891 1 98.31 169 PHE A N 1
ATOM 1369 C CA . PHE A 1 169 ? -2.648 5.043 10.82 1 98.31 169 PHE A CA 1
ATOM 1370 C C . PHE A 1 169 ? -3.127 6.488 10.867 1 98.31 169 PHE A C 1
ATOM 1372 O O . PHE A 1 169 ? -3.342 7.113 9.828 1 98.31 169 PHE A O 1
ATOM 1379 N N . ASP A 1 170 ? -3.316 7.008 12.031 1 98.81 170 ASP A N 1
ATOM 1380 C CA . ASP A 1 170 ? -3.713 8.406 12.148 1 98.81 170 ASP A CA 1
ATOM 1381 C C . ASP A 1 170 ? -2.742 9.32 11.406 1 98.81 170 ASP A C 1
ATOM 1383 O O . ASP A 1 170 ? -3.164 10.242 10.703 1 98.81 170 ASP A O 1
ATOM 1387 N N . PHE A 1 171 ? -1.504 9.008 11.523 1 98.88 171 PHE A N 1
ATOM 1388 C CA . PHE A 1 171 ? -0.467 9.844 10.93 1 98.88 171 PHE A CA 1
ATOM 1389 C C . PHE A 1 171 ? -0.351 9.578 9.43 1 98.88 171 PHE A C 1
ATOM 1391 O O . PHE A 1 171 ? 0.117 10.438 8.68 1 98.88 171 PHE A O 1
ATOM 1398 N N . LEU A 1 172 ? -0.743 8.422 8.992 1 98.75 172 LEU A N 1
ATOM 1399 C CA . LEU A 1 172 ? -0.72 8.117 7.562 1 98.75 172 LEU A CA 1
ATOM 1400 C C . LEU A 1 172 ? -1.855 8.828 6.836 1 98.75 172 LEU A C 1
ATOM 1402 O O . LEU A 1 172 ? -1.704 9.227 5.676 1 98.75 172 LEU A O 1
ATOM 1406 N N . LEU A 1 173 ? -2.959 9.016 7.473 1 98.88 173 LEU A N 1
ATOM 1407 C CA . LEU A 1 173 ? -4.145 9.594 6.848 1 98.88 173 LEU A CA 1
ATOM 1408 C C . LEU A 1 173 ? -4.121 11.117 6.93 1 98.88 173 LEU A C 1
ATOM 1410 O O . LEU A 1 173 ? -4.547 11.797 5.996 1 98.88 173 LEU A O 1
ATOM 1414 N N . TRP A 1 174 ? -3.58 11.648 7.953 1 98.88 174 TRP A N 1
ATOM 1415 C CA . TRP A 1 174 ? -3.734 13.047 8.328 1 98.88 174 TRP A CA 1
ATOM 1416 C C . TRP A 1 174 ? -3.277 13.969 7.203 1 98.88 174 TRP A C 1
ATOM 1418 O O . TRP A 1 174 ? -3.975 14.922 6.852 1 98.88 174 TRP A O 1
ATOM 1428 N N . PRO A 1 175 ? -2.113 13.695 6.57 1 98.88 175 PRO A N 1
ATOM 1429 C CA . PRO A 1 175 ? -1.635 14.664 5.578 1 98.88 175 PRO A CA 1
ATOM 1430 C C . PRO A 1 175 ? -2.643 14.906 4.457 1 98.88 175 PRO A C 1
ATOM 1432 O O . PRO A 1 175 ? -2.732 16.016 3.936 1 98.88 175 PRO A O 1
ATOM 1435 N N . PHE A 1 176 ? -3.383 13.922 4.152 1 98.56 176 PHE A N 1
ATOM 1436 C CA . PHE A 1 176 ? -4.344 14.047 3.062 1 98.56 176 PHE A CA 1
ATOM 1437 C C . PHE A 1 176 ? -5.625 14.719 3.541 1 98.56 176 PHE A C 1
ATOM 1439 O O . PHE A 1 176 ? -6.215 15.523 2.818 1 98.56 176 PHE A O 1
ATOM 1446 N N . TYR A 1 177 ? -6.016 14.406 4.754 1 98.56 177 TYR A N 1
ATOM 1447 C CA . TYR A 1 177 ? -7.172 15.094 5.316 1 98.56 177 TYR A CA 1
ATOM 1448 C C . TYR A 1 177 ? -6.887 16.578 5.492 1 98.56 177 TYR A C 1
ATOM 1450 O O . TYR A 1 177 ? -7.738 17.422 5.188 1 98.56 177 TYR A O 1
ATOM 1458 N N . GLU A 1 178 ? -5.738 16.875 5.973 1 98.31 178 GLU A N 1
ATOM 1459 C CA . GLU A 1 178 ? -5.293 18.25 6.195 1 98.31 178 GLU A CA 1
ATOM 1460 C C . GLU A 1 178 ? -5.453 19.094 4.934 1 98.31 178 GLU A C 1
ATOM 1462 O O . GLU A 1 178 ? -5.75 20.281 5.012 1 98.31 178 GLU A O 1
ATOM 1467 N N . ARG A 1 179 ? -5.297 18.516 3.793 1 98.5 179 ARG A N 1
ATOM 1468 C CA . ARG A 1 179 ? -5.238 19.234 2.527 1 98.5 179 ARG A CA 1
ATOM 1469 C C . ARG A 1 179 ? -6.629 19.391 1.918 1 98.5 179 ARG A C 1
ATOM 1471 O O . ARG A 1 179 ? -6.82 20.156 0.978 1 98.5 179 ARG A O 1
ATOM 1478 N N . LEU A 1 180 ? -7.609 18.703 2.453 1 98.38 180 LEU A N 1
ATOM 1479 C CA . LEU A 1 180 ? -8.938 18.703 1.86 1 98.38 180 LEU A CA 1
ATOM 1480 C C . LEU A 1 180 ? -9.516 20.109 1.829 1 98.38 180 LEU A C 1
ATOM 1482 O O . LEU A 1 180 ? -10.102 20.531 0.823 1 98.38 180 LEU A O 1
ATOM 1486 N N . PRO A 1 181 ? -9.328 20.922 2.883 1 97.69 181 PRO A N 1
ATOM 1487 C CA . PRO A 1 181 ? -9.945 22.25 2.906 1 97.69 181 PRO A CA 1
ATOM 1488 C C . PRO A 1 181 ? -9.383 23.188 1.828 1 97.69 181 PRO A C 1
ATOM 1490 O O . PRO A 1 181 ? -10 24.203 1.506 1 97.69 181 PRO A O 1
ATOM 1493 N N . MET A 1 182 ? -8.305 22.859 1.257 1 98 182 MET A N 1
ATOM 1494 C CA . MET A 1 182 ? -7.73 23.734 0.246 1 98 182 MET A CA 1
ATOM 1495 C C . MET A 1 182 ? -8.477 23.609 -1.076 1 98 182 MET A C 1
ATOM 1497 O O . MET A 1 182 ? -8.398 24.5 -1.926 1 98 182 MET A O 1
ATOM 1501 N N . LEU A 1 183 ? -9.188 22.469 -1.273 1 98.25 183 LEU A N 1
ATOM 1502 C CA . LEU A 1 183 ? -9.758 22.141 -2.578 1 98.25 183 LEU A CA 1
ATOM 1503 C C . LEU A 1 183 ? -10.805 23.172 -2.99 1 98.25 183 LEU A C 1
ATOM 1505 O O . LEU A 1 183 ? -10.734 23.734 -4.09 1 98.25 183 LEU A O 1
ATOM 1509 N N . PRO A 1 184 ? -11.797 23.5 -2.072 1 98 184 PRO A N 1
ATOM 1510 C CA . PRO A 1 184 ? -12.781 24.5 -2.482 1 98 184 PRO A CA 1
ATOM 1511 C C . PRO A 1 184 ? -12.164 25.875 -2.725 1 98 184 PRO A C 1
ATOM 1513 O O . PRO A 1 184 ? -12.648 26.641 -3.562 1 98 184 PRO A O 1
ATOM 1516 N N . LEU A 1 185 ? -11.109 26.172 -2.053 1 97.75 185 LEU A N 1
ATOM 1517 C CA . LEU A 1 185 ? -10.422 27.438 -2.234 1 97.75 185 LEU A CA 1
ATOM 1518 C C . LEU A 1 185 ? -9.672 27.469 -3.561 1 97.75 185 LEU A C 1
ATOM 1520 O O . LEU A 1 185 ? -9.734 28.453 -4.301 1 97.75 185 LEU A O 1
ATOM 1524 N N . LEU A 1 186 ? -8.977 26.375 -3.875 1 97.44 186 LEU A N 1
ATOM 1525 C CA . LEU A 1 186 ? -8.172 26.266 -5.09 1 97.44 186 LEU A CA 1
ATOM 1526 C C . LEU A 1 186 ? -9.055 26.312 -6.332 1 97.44 186 LEU A C 1
ATOM 1528 O O . LEU A 1 186 ? -8.703 26.969 -7.324 1 97.44 186 LEU A O 1
ATOM 1532 N N . LYS A 1 187 ? -10.219 25.703 -6.191 1 97 187 LYS A N 1
ATOM 1533 C CA . LYS A 1 187 ? -11.086 25.531 -7.359 1 97 187 LYS A CA 1
ATOM 1534 C C . LYS A 1 187 ? -12.195 26.578 -7.367 1 97 187 LYS A C 1
ATOM 1536 O O . LYS A 1 187 ? -12.969 26.656 -8.328 1 97 187 LYS A O 1
ATOM 1541 N N . ASP A 1 188 ? -12.273 27.375 -6.254 1 94.94 188 ASP A N 1
ATOM 1542 C CA . ASP A 1 188 ? -13.375 28.328 -6.086 1 94.94 188 ASP A CA 1
ATOM 1543 C C . ASP A 1 188 ? -14.719 27.641 -6.32 1 94.94 188 ASP A C 1
ATOM 1545 O O . ASP A 1 188 ? -15.516 28.109 -7.141 1 94.94 188 ASP A O 1
ATOM 1549 N N . ASN A 1 189 ? -14.883 26.531 -5.758 1 96.31 189 ASN A N 1
ATOM 1550 C CA . ASN A 1 189 ? -16.062 25.688 -5.938 1 96.31 189 ASN A CA 1
ATOM 1551 C C . ASN A 1 189 ? -16.5 25.047 -4.625 1 96.31 189 ASN A C 1
ATOM 1553 O O . ASN A 1 189 ? -15.875 24.094 -4.164 1 96.31 189 ASN A O 1
ATOM 1557 N N . PRO A 1 190 ? -17.562 25.422 -4.043 1 95.25 190 PRO A N 1
ATOM 1558 C CA . PRO A 1 190 ? -18 24.969 -2.717 1 95.25 190 PRO A CA 1
ATOM 1559 C C . PRO A 1 190 ? -18.453 23.516 -2.711 1 95.25 190 PRO A C 1
ATOM 1561 O O . PRO A 1 190 ? -18.641 22.938 -1.642 1 95.25 190 PRO A O 1
ATOM 1564 N N . VAL A 1 191 ? -18.641 22.906 -3.891 1 95.94 191 VAL A N 1
ATOM 1565 C CA . VAL A 1 191 ? -19.047 21.5 -3.953 1 95.94 191 VAL A CA 1
ATOM 1566 C C . VAL A 1 191 ? -17.969 20.625 -3.312 1 95.94 191 VAL A C 1
ATOM 1568 O O . VAL A 1 191 ? -18.25 19.5 -2.881 1 95.94 191 VAL A O 1
ATOM 1571 N N . LEU A 1 192 ? -16.766 21.219 -3.209 1 97.62 192 LEU A N 1
ATOM 1572 C CA . LEU A 1 192 ? -15.617 20.484 -2.691 1 97.62 192 LEU A CA 1
ATOM 1573 C C . LEU A 1 192 ? -15.461 20.703 -1.19 1 97.62 192 LEU A C 1
ATOM 1575 O O . LEU A 1 192 ? -14.523 20.188 -0.58 1 97.62 192 LEU A O 1
ATOM 1579 N N . ASP A 1 193 ? -16.344 21.375 -0.571 1 96.94 193 ASP A N 1
ATOM 1580 C CA . ASP A 1 193 ? -16.297 21.562 0.875 1 96.94 193 ASP A CA 1
ATOM 1581 C C . ASP A 1 193 ? -16.469 20.234 1.611 1 96.94 193 ASP A C 1
ATOM 1583 O O . ASP A 1 193 ? -17.266 19.391 1.193 1 96.94 193 ASP A O 1
ATOM 1587 N N . ILE A 1 194 ? -15.695 20.141 2.699 1 94.56 194 ILE A N 1
ATOM 1588 C CA . ILE A 1 194 ? -15.938 19.016 3.6 1 94.56 194 ILE A CA 1
ATOM 1589 C C . ILE A 1 194 ? -17.266 19.203 4.324 1 94.56 194 ILE A C 1
ATOM 1591 O O . ILE A 1 194 ? -17.516 20.266 4.914 1 94.56 194 ILE A O 1
ATOM 1595 N N . GLU A 1 195 ? -18.172 18.328 4.195 1 95.56 195 GLU A N 1
ATOM 1596 C CA . GLU A 1 195 ? -19.453 18.359 4.898 1 95.56 195 GLU A CA 1
ATOM 1597 C C . GLU A 1 195 ? -19.328 17.781 6.305 1 95.56 195 GLU A C 1
ATOM 1599 O O . GLU A 1 195 ? -19.75 16.656 6.551 1 95.56 195 GLU A O 1
ATOM 1604 N N . ALA A 1 196 ? -18.875 18.625 7.195 1 96.38 196 ALA A N 1
ATOM 1605 C CA . ALA A 1 196 ? -18.5 18.188 8.531 1 96.38 196 ALA A CA 1
ATOM 1606 C C . ALA A 1 196 ? -19.672 17.547 9.25 1 96.38 196 ALA A C 1
ATOM 1608 O O . ALA A 1 196 ? -19.5 16.625 10.047 1 96.38 196 ALA A O 1
ATOM 1609 N N . ASP A 1 197 ? -20.859 18 9.016 1 97 197 ASP A N 1
ATOM 1610 C CA . ASP A 1 197 ? -22.062 17.5 9.672 1 97 197 ASP A CA 1
ATOM 1611 C C . ASP A 1 197 ? -22.375 16.062 9.242 1 97 197 ASP A C 1
ATOM 1613 O O . ASP A 1 197 ? -23.016 15.312 9.977 1 97 197 ASP A O 1
ATOM 1617 N N . LYS A 1 198 ? -21.859 15.695 8.109 1 97.88 198 LYS A N 1
ATOM 1618 C CA . LYS A 1 198 ? -22.125 14.359 7.578 1 97.88 198 LYS A CA 1
ATOM 1619 C C . LYS A 1 198 ? -21.078 13.359 8.07 1 97.88 198 LYS A C 1
ATOM 1621 O O . LYS A 1 198 ? -21.266 12.148 7.938 1 97.88 198 LYS A O 1
ATOM 1626 N N . ILE A 1 199 ? -20 13.891 8.633 1 98.31 199 ILE A N 1
ATOM 1627 C CA . ILE A 1 199 ? -18.953 13.023 9.148 1 98.31 199 ILE A CA 1
ATOM 1628 C C . ILE A 1 199 ? -18.516 13.508 10.531 1 98.31 199 ILE A C 1
ATOM 1630 O O . ILE A 1 199 ? -17.344 13.805 10.75 1 98.31 199 ILE A O 1
ATOM 1634 N N . PRO A 1 200 ? -19.375 13.508 11.477 1 97.88 200 PRO A N 1
ATOM 1635 C CA . PRO A 1 200 ? -19.094 14.109 12.781 1 97.88 200 PRO A CA 1
ATOM 1636 C C . PRO A 1 200 ? -17.953 13.414 13.523 1 97.88 200 PRO A C 1
ATOM 1638 O O . PRO A 1 200 ? -17.188 14.062 14.234 1 97.88 200 PRO A O 1
ATOM 1641 N N . THR A 1 201 ? -17.875 12.102 13.414 1 98 201 THR A N 1
ATOM 1642 C CA . THR A 1 201 ? -16.812 11.375 14.102 1 98 201 THR A CA 1
ATOM 1643 C C . THR A 1 201 ? -15.438 11.742 13.531 1 98 201 THR A C 1
ATOM 1645 O O . THR A 1 201 ? -14.5 12.008 14.273 1 98 201 THR A O 1
ATOM 1648 N N . LEU A 1 202 ? -15.367 11.758 12.242 1 98.19 202 LEU A N 1
ATOM 1649 C CA . LEU A 1 202 ? -14.133 12.148 11.578 1 98.19 202 LEU A CA 1
ATOM 1650 C C . LEU A 1 202 ? -13.789 13.609 11.852 1 98.19 202 LEU A C 1
ATOM 1652 O O . LEU A 1 202 ? -12.617 13.969 11.953 1 98.19 202 LEU A O 1
ATOM 1656 N N . THR A 1 203 ? -14.805 14.461 11.93 1 98.06 203 THR A N 1
ATOM 1657 C CA . THR A 1 203 ? -14.609 15.867 12.273 1 98.06 203 THR A CA 1
ATOM 1658 C C . THR A 1 203 ? -14.016 16 13.672 1 98.06 203 THR A C 1
ATOM 1660 O O . THR A 1 203 ? -13.109 16.812 13.891 1 98.06 203 THR A O 1
ATOM 1663 N N . ALA A 1 204 ? -14.508 15.219 14.586 1 98.06 204 ALA A N 1
ATOM 1664 C CA . ALA A 1 204 ? -13.961 15.203 15.945 1 98.06 204 ALA A CA 1
ATOM 1665 C C . ALA A 1 204 ? -12.516 14.695 15.938 1 98.06 204 ALA A C 1
ATOM 1667 O O . ALA A 1 204 ? -11.672 15.219 16.672 1 98.06 204 ALA A O 1
ATOM 1668 N N . TRP A 1 205 ? -12.281 13.656 15.156 1 98.69 205 TRP A N 1
ATOM 1669 C CA . TRP A 1 205 ? -10.93 13.133 14.977 1 98.69 205 TRP A CA 1
ATOM 1670 C C . TRP A 1 205 ? -9.992 14.227 14.477 1 98.69 205 TRP A C 1
ATOM 1672 O O . TRP A 1 205 ? -8.906 14.414 15.023 1 98.69 205 TRP A O 1
ATOM 1682 N N . ALA A 1 206 ? -10.445 14.977 13.484 1 98.5 206 ALA A N 1
ATOM 1683 C CA . ALA A 1 206 ? -9.617 16.031 12.906 1 98.5 206 ALA A CA 1
ATOM 1684 C C . ALA A 1 206 ? -9.32 17.125 13.938 1 98.5 206 ALA A C 1
ATOM 1686 O O . ALA A 1 206 ? -8.211 17.641 13.984 1 98.5 206 ALA A O 1
ATOM 1687 N N . LYS A 1 207 ? -10.289 17.453 14.695 1 98.31 207 LYS A N 1
ATOM 1688 C CA . LYS A 1 207 ? -10.086 18.438 15.758 1 98.31 207 LYS A CA 1
ATOM 1689 C C . LYS A 1 207 ? -9.039 17.953 16.766 1 98.31 207 LYS A C 1
ATOM 1691 O O . LYS A 1 207 ? -8.156 18.703 17.156 1 98.31 207 LYS A O 1
ATOM 1696 N N . ALA A 1 208 ? -9.148 16.719 17.156 1 98.75 208 ALA A N 1
ATOM 1697 C CA . ALA A 1 208 ? -8.188 16.125 18.094 1 98.75 208 ALA A CA 1
ATOM 1698 C C . ALA A 1 208 ? -6.785 16.094 17.484 1 98.75 208 ALA A C 1
ATOM 1700 O O . ALA A 1 208 ? -5.805 16.406 18.156 1 98.75 208 ALA A O 1
ATOM 1701 N N . MET A 1 209 ? -6.707 15.703 16.234 1 98.81 209 MET A N 1
ATOM 1702 C CA . MET A 1 209 ? -5.426 15.672 15.531 1 98.81 209 MET A CA 1
ATOM 1703 C C . MET A 1 209 ? -4.773 17.047 15.539 1 98.81 209 MET A C 1
ATOM 1705 O O . MET A 1 209 ? -3.582 17.172 15.82 1 98.81 209 MET A O 1
ATOM 1709 N N . ARG A 1 210 ? -5.523 18.078 15.297 1 98.44 210 ARG A N 1
ATOM 1710 C CA . ARG A 1 210 ? -5.008 19.438 15.172 1 98.44 210 ARG A CA 1
ATOM 1711 C C . ARG A 1 210 ? -4.43 19.938 16.5 1 98.44 210 ARG A C 1
ATOM 1713 O O . ARG A 1 210 ? -3.639 20.875 16.531 1 98.44 210 ARG A O 1
ATOM 1720 N N . GLU A 1 211 ? -4.797 19.297 17.531 1 98.38 211 GLU A N 1
ATOM 1721 C CA . GLU A 1 211 ? -4.32 19.688 18.844 1 98.38 211 GLU A CA 1
ATOM 1722 C C . GLU A 1 211 ? -2.98 19.031 19.172 1 98.38 211 GLU A C 1
ATOM 1724 O O . GLU A 1 211 ? -2.309 19.438 20.141 1 98.38 211 GLU A O 1
ATOM 1729 N N . LEU A 1 212 ? -2.611 18.031 18.484 1 98.62 212 LEU A N 1
ATOM 1730 C CA . LEU A 1 212 ? -1.355 17.344 18.75 1 98.62 212 LEU A CA 1
ATOM 1731 C C . LEU A 1 212 ? -0.163 18.219 18.391 1 98.62 212 LEU A C 1
ATOM 1733 O O . LEU A 1 212 ? -0.108 18.797 17.297 1 98.62 212 LEU A O 1
ATOM 1737 N N . PRO A 1 213 ? 0.833 18.266 19.25 1 98.62 213 PRO A N 1
ATOM 1738 C CA . PRO A 1 213 ? 2.037 19.047 18.969 1 98.62 213 PRO A CA 1
ATOM 1739 C C . PRO A 1 213 ? 2.701 18.641 17.656 1 98.62 213 PRO A C 1
ATOM 1741 O O . PRO A 1 213 ? 3.176 19.5 16.906 1 98.62 213 PRO A O 1
ATOM 1744 N N . ALA A 1 214 ? 2.734 17.391 17.328 1 98.69 214 ALA A N 1
ATOM 1745 C CA . ALA A 1 214 ? 3.338 16.891 16.094 1 98.69 214 ALA A CA 1
ATOM 1746 C C . ALA A 1 214 ? 2.617 17.453 14.875 1 98.69 214 ALA A C 1
ATOM 1748 O O . ALA A 1 214 ? 3.254 17.812 13.883 1 98.69 214 ALA A O 1
ATOM 1749 N N . VAL A 1 215 ? 1.296 17.5 14.93 1 98.81 215 VAL A N 1
ATOM 1750 C CA . VAL A 1 215 ? 0.503 18.031 13.828 1 98.81 215 VAL A CA 1
ATOM 1751 C C . VAL A 1 215 ? 0.736 19.531 13.695 1 98.81 215 VAL A C 1
ATOM 1753 O O . VAL A 1 215 ? 0.938 20.047 12.586 1 98.81 215 VAL A O 1
ATOM 1756 N N . ILE A 1 216 ? 0.764 20.203 14.766 1 98.56 216 ILE A N 1
ATOM 1757 C CA . ILE A 1 216 ? 1.015 21.641 14.758 1 98.56 216 ILE A CA 1
ATOM 1758 C C . ILE A 1 216 ? 2.385 21.922 14.148 1 98.56 216 ILE A C 1
ATOM 1760 O O . ILE A 1 216 ? 2.523 22.812 13.312 1 98.56 216 ILE A O 1
ATOM 1764 N N . ALA A 1 217 ? 3.338 21.141 14.461 1 97.94 217 ALA A N 1
ATOM 1765 C CA . ALA A 1 217 ? 4.723 21.359 14.062 1 97.94 217 ALA A CA 1
ATOM 1766 C C . ALA A 1 217 ? 4.914 21.078 12.57 1 97.94 217 ALA A C 1
ATOM 1768 O O . ALA A 1 217 ? 5.879 21.547 11.961 1 97.94 217 ALA A O 1
ATOM 1769 N N . THR A 1 218 ? 4.027 20.297 11.93 1 98.12 218 THR A N 1
ATOM 1770 C CA . THR A 1 218 ? 4.266 19.844 10.57 1 98.12 218 THR A CA 1
ATOM 1771 C C . THR A 1 218 ? 3.217 20.406 9.617 1 98.12 218 THR A C 1
ATOM 1773 O O . THR A 1 218 ? 3.24 20.125 8.422 1 98.12 218 THR A O 1
ATOM 1776 N N . SER A 1 219 ? 2.35 21.188 10.055 1 96.81 219 SER A N 1
ATOM 1777 C CA . SER A 1 219 ? 1.153 21.531 9.297 1 96.81 219 SER A CA 1
ATOM 1778 C C . SER A 1 219 ? 1.351 22.828 8.516 1 96.81 219 SER A C 1
ATOM 1780 O O . SER A 1 219 ? 2.178 23.672 8.891 1 96.81 219 SER A O 1
ATOM 1782 N N . PHE A 1 220 ? 0.716 22.969 7.402 1 97.12 220 PHE A N 1
ATOM 1783 C CA . PHE A 1 220 ? 0.414 24.203 6.688 1 97.12 220 PHE A CA 1
ATOM 1784 C C . PHE A 1 220 ? -1.087 24.469 6.672 1 97.12 220 PHE A C 1
ATOM 1786 O O . PHE A 1 220 ? -1.887 23.531 6.738 1 97.12 220 PHE A O 1
ATOM 1793 N N . ASP A 1 221 ? -1.468 25.688 6.633 1 97 221 ASP A N 1
ATOM 1794 C CA . ASP A 1 221 ? -2.896 25.984 6.547 1 97 221 ASP A CA 1
ATOM 1795 C C . ASP A 1 221 ? -3.398 25.844 5.109 1 97 221 ASP A C 1
ATOM 1797 O O . ASP A 1 221 ? -2.609 25.625 4.188 1 97 221 ASP A O 1
ATOM 1801 N N . ALA A 1 222 ? -4.656 25.906 4.949 1 97.69 222 ALA A N 1
ATOM 1802 C CA . ALA A 1 222 ? -5.289 25.688 3.652 1 97.69 222 ALA A CA 1
ATOM 1803 C C . ALA A 1 222 ? -4.777 26.688 2.615 1 97.69 222 ALA A C 1
ATOM 1805 O O . ALA A 1 222 ? -4.516 26.312 1.468 1 97.69 222 ALA A O 1
ATOM 1806 N N . SER A 1 223 ? -4.629 27.891 2.979 1 97.5 223 SER A N 1
ATOM 1807 C CA . SER A 1 223 ? -4.16 28.922 2.051 1 97.5 223 SER A CA 1
ATOM 1808 C C . SER A 1 223 ? -2.736 28.641 1.588 1 97.5 223 SER A C 1
ATOM 1810 O O . SER A 1 223 ? -2.391 28.891 0.433 1 97.5 223 SER A O 1
ATOM 1812 N N . SER A 1 224 ? -1.905 28.203 2.506 1 97.69 224 SER A N 1
ATOM 1813 C CA . SER A 1 224 ? -0.542 27.828 2.15 1 97.69 224 SER A CA 1
ATOM 1814 C C . SER A 1 224 ? -0.529 26.672 1.156 1 97.69 224 SER A C 1
ATOM 1816 O O . SER A 1 224 ? 0.246 26.688 0.197 1 97.69 224 SER A O 1
ATOM 1818 N N . HIS A 1 225 ? -1.377 25.688 1.347 1 98.25 225 HIS A N 1
ATOM 1819 C CA . HIS A 1 225 ? -1.478 24.562 0.411 1 98.25 225 HIS A CA 1
ATOM 1820 C C . HIS A 1 225 ? -1.954 25.047 -0.959 1 98.25 225 HIS A C 1
ATOM 1822 O O . HIS A 1 225 ? -1.473 24.562 -1.987 1 98.25 225 HIS A O 1
ATOM 1828 N N . VAL A 1 226 ? -2.918 25.969 -0.952 1 98.12 226 VAL A N 1
ATOM 1829 C CA . VAL A 1 226 ? -3.383 26.547 -2.215 1 98.12 226 VAL A CA 1
ATOM 1830 C C . VAL A 1 226 ? -2.207 27.172 -2.965 1 98.12 226 VAL A C 1
ATOM 1832 O O . VAL A 1 226 ? -2.021 26.906 -4.156 1 98.12 226 VAL A O 1
ATOM 1835 N N . ALA A 1 227 ? -1.451 27.953 -2.209 1 97.19 227 ALA A N 1
ATOM 1836 C CA . ALA A 1 227 ? -0.299 28.609 -2.826 1 97.19 227 ALA A CA 1
ATOM 1837 C C . ALA A 1 227 ? 0.665 27.578 -3.414 1 97.19 227 ALA A C 1
ATOM 1839 O O . ALA A 1 227 ? 1.132 27.734 -4.543 1 97.19 227 ALA A O 1
ATOM 1840 N N . TRP A 1 228 ? 0.942 26.578 -2.748 1 97.56 228 TRP A N 1
ATOM 1841 C CA . TRP A 1 228 ? 1.843 25.531 -3.207 1 97.56 228 TRP A CA 1
ATOM 1842 C C . TRP A 1 228 ? 1.314 24.875 -4.48 1 97.56 228 TRP A C 1
ATOM 1844 O O . TRP A 1 228 ? 2.035 24.766 -5.473 1 97.56 228 TRP A O 1
ATOM 1854 N N . TYR A 1 229 ? 0.042 24.484 -4.477 1 97.25 229 TYR A N 1
ATOM 1855 C CA . TYR A 1 229 ? -0.499 23.719 -5.59 1 97.25 229 TYR A CA 1
ATOM 1856 C C . TYR A 1 229 ? -0.701 24.609 -6.816 1 97.25 229 TYR A C 1
ATOM 1858 O O . TYR A 1 229 ? -0.606 24.141 -7.953 1 97.25 229 TYR A O 1
ATOM 1866 N N . LYS A 1 230 ? -0.962 25.891 -6.562 1 96.12 230 LYS A N 1
ATOM 1867 C CA . LYS A 1 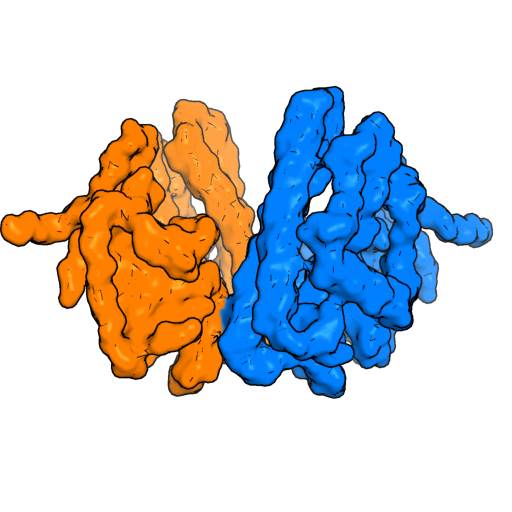230 ? -0.987 26.812 -7.695 1 96.12 230 LYS A CA 1
ATOM 1868 C C . LYS A 1 230 ? 0.369 26.859 -8.391 1 96.12 230 LYS A C 1
ATOM 1870 O O . LYS A 1 230 ? 0.443 26.828 -9.625 1 96.12 230 LYS A O 1
ATOM 1875 N N . GLY A 1 231 ? 1.412 26.953 -7.547 1 95.38 231 GLY A N 1
ATOM 1876 C CA . GLY A 1 231 ? 2.752 26.922 -8.109 1 95.38 231 GLY A CA 1
ATOM 1877 C C . GLY A 1 231 ? 3.072 25.625 -8.812 1 95.38 231 GLY A C 1
ATOM 1878 O O . GLY A 1 231 ? 3.662 25.609 -9.891 1 95.38 231 GLY A O 1
ATOM 1879 N N . HIS A 1 232 ? 2.707 24.562 -8.234 1 94.12 232 HIS A N 1
ATOM 1880 C CA . HIS A 1 232 ? 2.963 23.234 -8.773 1 94.12 232 HIS A CA 1
ATOM 1881 C C . HIS A 1 232 ? 2.258 23.031 -10.117 1 94.12 232 HIS A C 1
ATOM 1883 O O . HIS A 1 232 ? 2.861 22.547 -11.078 1 94.12 232 HIS A O 1
ATOM 1889 N N . LEU A 1 233 ? 1.046 23.469 -10.219 1 94.12 233 LEU A N 1
ATOM 1890 C CA . LEU A 1 233 ? 0.237 23.328 -11.422 1 94.12 233 LEU A CA 1
ATOM 1891 C C . LEU A 1 233 ? 0.774 24.203 -12.547 1 94.12 233 LEU A C 1
ATOM 1893 O O . LEU A 1 233 ? 0.644 23.859 -13.727 1 94.12 233 LEU A O 1
ATOM 1897 N N . SER A 1 234 ? 1.409 25.266 -12.172 1 93.31 234 SER A N 1
ATOM 1898 C CA . SER A 1 234 ? 1.945 26.188 -13.18 1 93.31 234 SER A CA 1
ATOM 1899 C C . SER A 1 234 ? 3.311 25.719 -13.672 1 93.31 234 SER A C 1
ATOM 1901 O O . SER A 1 234 ? 3.869 26.297 -14.609 1 93.31 234 SER A O 1
ATOM 1903 N N . GLY A 1 235 ? 3.842 24.656 -12.984 1 91.44 235 GLY A N 1
ATOM 1904 C CA . GLY A 1 235 ? 5.129 24.125 -13.398 1 91.44 235 GLY A CA 1
ATOM 1905 C C . GLY A 1 235 ? 6.305 24.797 -12.727 1 91.44 235 GLY A C 1
ATOM 1906 O O . GLY A 1 235 ? 7.461 24.469 -13.008 1 91.44 235 GLY A O 1
ATOM 1907 N N . ALA A 1 236 ? 6.016 25.719 -11.836 1 90.62 236 ALA A N 1
ATOM 1908 C CA . ALA A 1 236 ? 7.074 26.438 -11.133 1 90.62 236 ALA A CA 1
ATOM 1909 C C . ALA A 1 236 ? 6.848 26.422 -9.625 1 90.62 236 ALA A C 1
ATOM 1911 O O . ALA A 1 236 ? 6.719 27.469 -9 1 90.62 236 ALA A O 1
ATOM 1912 N N . PRO A 1 237 ? 6.863 25.281 -9.117 1 93.31 237 PRO A N 1
ATOM 1913 C CA . PRO A 1 237 ? 6.652 25.219 -7.668 1 93.31 237 PRO A CA 1
ATOM 1914 C C . PRO A 1 237 ? 7.785 25.875 -6.879 1 93.31 237 PRO A C 1
ATOM 1916 O O . PRO A 1 237 ? 8.953 25.766 -7.258 1 93.31 237 PRO A O 1
ATOM 1919 N N . ASP A 1 238 ? 7.426 26.625 -5.887 1 94.56 238 ASP A N 1
ATOM 1920 C CA . ASP A 1 238 ? 8.391 27.219 -4.961 1 94.56 238 ASP A CA 1
ATOM 1921 C C . ASP A 1 238 ? 8.562 26.344 -3.723 1 94.56 238 ASP A C 1
ATOM 1923 O O . ASP A 1 238 ? 7.809 26.469 -2.756 1 94.56 238 ASP A O 1
ATOM 1927 N N . TYR A 1 239 ? 9.586 25.594 -3.729 1 96.06 239 TYR A N 1
ATOM 1928 C CA . TYR A 1 239 ? 9.82 24.625 -2.672 1 96.06 239 TYR A CA 1
ATOM 1929 C C . TYR A 1 239 ? 10.203 25.312 -1.367 1 96.06 239 TYR A C 1
ATOM 1931 O O . TYR A 1 239 ? 10.188 24.688 -0.302 1 96.06 239 TYR A O 1
ATOM 1939 N N . ASP A 1 240 ? 10.578 26.547 -1.417 1 96.19 240 ASP A N 1
ATOM 1940 C CA . ASP A 1 240 ? 11.07 27.25 -0.238 1 96.19 240 ASP A CA 1
ATOM 1941 C C . ASP A 1 240 ? 10.109 28.375 0.166 1 96.19 240 ASP A C 1
ATOM 1943 O O . ASP A 1 240 ? 10.484 29.281 0.909 1 96.19 240 ASP A O 1
ATOM 1947 N N . MET A 1 241 ? 8.961 28.297 -0.326 1 94.69 241 MET A N 1
ATOM 1948 C CA . MET A 1 241 ? 7.969 29.312 0.018 1 94.69 241 MET A CA 1
ATOM 1949 C C . MET A 1 241 ? 7.766 29.391 1.527 1 94.69 241 MET A C 1
ATOM 1951 O O . MET A 1 241 ? 7.844 28.375 2.219 1 94.69 241 MET A O 1
ATOM 1955 N N . PHE A 1 242 ? 7.547 30.578 2.119 1 93.5 242 PHE A N 1
ATOM 1956 C CA . PHE A 1 242 ? 7.25 30.906 3.508 1 93.5 242 PHE A CA 1
ATOM 1957 C C . PHE A 1 242 ? 8.516 30.875 4.355 1 93.5 242 PHE A C 1
ATOM 1959 O O . PHE A 1 242 ? 8.453 31.031 5.578 1 93.5 242 PHE A O 1
ATOM 1966 N N . LEU A 1 243 ? 9.602 30.453 3.752 1 93.06 243 LEU A N 1
ATOM 1967 C CA . LEU A 1 243 ? 10.867 30.516 4.477 1 93.06 243 LEU A CA 1
ATOM 1968 C C . LEU A 1 243 ? 11.438 31.922 4.449 1 93.06 243 LEU A C 1
ATOM 1970 O O . LEU A 1 243 ? 11.234 32.656 3.486 1 93.06 243 LEU A O 1
ATOM 1974 N N . LYS A 1 244 ? 11.969 32.312 5.711 1 78.88 244 LYS A N 1
ATOM 1975 C CA . LYS A 1 244 ? 12.57 33.625 5.801 1 78.88 244 LYS A CA 1
ATOM 1976 C C . LYS A 1 244 ? 13.82 33.719 4.934 1 78.88 244 LYS A C 1
ATOM 1978 O O . LYS A 1 244 ? 14.555 32.75 4.785 1 78.88 244 LYS A O 1
ATOM 1983 N N . GLU A 1 245 ? 13.852 34.656 3.961 1 63.03 245 GLU A N 1
ATOM 1984 C CA . GLU A 1 245 ? 15.062 34.938 3.193 1 63.03 245 GLU A CA 1
ATOM 1985 C C . GLU A 1 245 ? 16.281 35.094 4.109 1 63.03 245 GLU A C 1
ATOM 1987 O O . GLU A 1 245 ? 16.156 35.594 5.23 1 63.03 245 GLU A O 1
ATOM 1992 N N . ASP A 1 246 ? 17.219 34.156 4.074 1 46.66 246 ASP A N 1
ATOM 1993 C CA . ASP A 1 246 ? 18.438 34.562 4.766 1 46.66 246 ASP A CA 1
ATOM 1994 C C . ASP A 1 246 ? 18.797 36 4.473 1 46.66 246 ASP A C 1
ATOM 1996 O O . ASP A 1 246 ? 18.516 36.531 3.383 1 46.66 246 ASP A O 1
ATOM 2000 N N . MET B 1 1 ? -16.219 -28.406 0.189 1 77.69 1 MET B N 1
ATOM 2001 C CA . MET B 1 1 ? -16.938 -27.297 -0.429 1 77.69 1 MET B CA 1
ATOM 2002 C C . MET B 1 1 ? -16.672 -27.25 -1.932 1 77.69 1 MET B C 1
ATOM 2004 O O . MET B 1 1 ? -15.617 -27.688 -2.398 1 77.69 1 MET B O 1
ATOM 2008 N N . THR B 1 2 ? -17.703 -26.812 -2.609 1 84.19 2 THR B N 1
ATOM 2009 C CA . THR B 1 2 ? -17.547 -26.719 -4.055 1 84.19 2 THR B CA 1
ATOM 2010 C C . THR B 1 2 ? -16.438 -25.734 -4.418 1 84.19 2 THR B C 1
ATOM 2012 O O . THR B 1 2 ? -16.234 -24.734 -3.717 1 84.19 2 THR B O 1
ATOM 2015 N N . GLN B 1 3 ? -15.773 -25.969 -5.492 1 93 3 GLN B N 1
ATOM 2016 C CA . GLN B 1 3 ? -14.781 -25.031 -6.027 1 93 3 GLN B CA 1
ATOM 2017 C C . GLN B 1 3 ? -15.43 -24.031 -6.984 1 93 3 GLN B C 1
ATOM 2019 O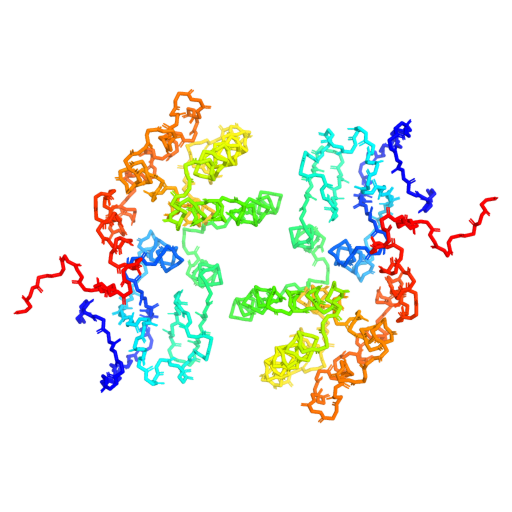 O . GLN B 1 3 ? -14.781 -23.078 -7.41 1 93 3 GLN B O 1
ATOM 2024 N N . LYS B 1 4 ? -16.656 -24.312 -7.289 1 95.62 4 LYS B N 1
ATOM 2025 C CA . LYS B 1 4 ? -17.359 -23.391 -8.188 1 95.62 4 LYS B CA 1
ATOM 2026 C C . LYS B 1 4 ? -17.641 -22.062 -7.5 1 95.62 4 LYS B C 1
ATOM 2028 O O . LYS B 1 4 ? -17.875 -22.016 -6.289 1 95.62 4 LYS B O 1
ATOM 2033 N N . SER B 1 5 ? -17.703 -21.109 -8.273 1 97.62 5 SER B N 1
ATOM 2034 C CA . SER B 1 5 ? -17.891 -19.766 -7.738 1 97.62 5 SER B CA 1
ATOM 2035 C C . SER B 1 5 ? -19.359 -19.516 -7.387 1 97.62 5 SER B C 1
ATOM 2037 O O . SER B 1 5 ? -20.266 -19.938 -8.117 1 97.62 5 SER B O 1
ATOM 2039 N N . PHE B 1 6 ? -19.594 -18.922 -6.266 1 97.88 6 PHE B N 1
ATOM 2040 C CA . PHE B 1 6 ? -20.906 -18.438 -5.895 1 97.88 6 PHE B CA 1
ATOM 2041 C C . PHE B 1 6 ? -21.219 -17.109 -6.59 1 97.88 6 PHE B C 1
ATOM 2043 O O . PHE B 1 6 ? -20.344 -16.25 -6.688 1 97.88 6 PHE B O 1
ATOM 2050 N N . ALA B 1 7 ? -22.406 -16.984 -7.098 1 97.5 7 ALA B N 1
ATOM 2051 C CA . ALA B 1 7 ? -22.812 -15.812 -7.852 1 97.5 7 ALA B CA 1
ATOM 2052 C C . ALA B 1 7 ? -24.109 -15.219 -7.289 1 97.5 7 ALA B C 1
ATOM 2054 O O . ALA B 1 7 ? -24.609 -15.68 -6.258 1 97.5 7 ALA B O 1
ATOM 2055 N N . GLN B 1 8 ? -24.453 -14.078 -7.891 1 97.5 8 GLN B N 1
ATOM 2056 C CA . GLN B 1 8 ? -25.719 -13.461 -7.504 1 97.5 8 GLN B CA 1
ATOM 2057 C C . GLN B 1 8 ? -26.828 -14.5 -7.395 1 97.5 8 GLN B C 1
ATOM 2059 O O . GLN B 1 8 ? -26.953 -15.375 -8.258 1 97.5 8 GLN B O 1
ATOM 2064 N N . GLY B 1 9 ? -27.562 -14.453 -6.324 1 97.12 9 GLY B N 1
ATOM 2065 C CA . GLY B 1 9 ? -28.672 -15.375 -6.129 1 97.12 9 GLY B CA 1
ATOM 2066 C C . GLY B 1 9 ? -28.266 -16.656 -5.41 1 97.12 9 GLY B C 1
ATOM 2067 O O . GLY B 1 9 ? -29.125 -17.391 -4.926 1 97.12 9 GLY B O 1
ATOM 2068 N N . SER B 1 10 ? -26.953 -17 -5.352 1 96.69 10 SER B N 1
ATOM 2069 C CA . SER B 1 10 ? -26.484 -18.188 -4.629 1 96.69 10 SER B CA 1
ATOM 2070 C C . SER B 1 10 ? -26.797 -18.094 -3.141 1 96.69 10 SER B C 1
ATOM 2072 O O . SER B 1 10 ? -26.766 -17 -2.568 1 96.69 10 SER B O 1
ATOM 2074 N N . ALA B 1 11 ? -27.031 -19.172 -2.561 1 96.56 11 ALA B N 1
ATOM 2075 C CA . ALA B 1 11 ? -27.25 -19.219 -1.116 1 96.56 11 ALA B CA 1
ATOM 2076 C C . ALA B 1 11 ? -25.938 -19.062 -0.361 1 96.56 11 ALA B C 1
ATOM 2078 O O . ALA B 1 11 ? -24.891 -19.547 -0.802 1 96.56 11 ALA B O 1
ATOM 2079 N N . PHE B 1 12 ? -26.016 -18.422 0.706 1 96.56 12 PHE B N 1
ATOM 2080 C CA . PHE B 1 12 ? -24.844 -18.266 1.559 1 96.56 12 PHE B CA 1
ATOM 2081 C C . PHE B 1 12 ? -24.406 -19.609 2.117 1 96.56 12 PHE B C 1
ATOM 2083 O O . PHE B 1 12 ? -25.203 -20.328 2.73 1 96.56 12 PHE B O 1
ATOM 2090 N N . PRO B 1 13 ? -23.203 -20.016 1.896 1 96.5 13 PRO B N 1
ATOM 2091 C CA . PRO B 1 13 ? -22.703 -21.234 2.564 1 96.5 13 PRO B CA 1
ATOM 2092 C C . PRO B 1 13 ? -22.453 -21.016 4.055 1 96.5 13 PRO B C 1
ATOM 2094 O O . PRO B 1 13 ? -21.641 -20.188 4.434 1 96.5 13 PRO B O 1
ATOM 2097 N N . PRO B 1 14 ? -23.031 -21.703 4.906 1 95.38 14 PRO B N 1
ATOM 2098 C CA . PRO B 1 14 ? -22.922 -21.438 6.344 1 95.38 14 PRO B CA 1
ATOM 2099 C C . PRO B 1 14 ? -21.484 -21.578 6.863 1 95.38 14 PRO B C 1
ATOM 2101 O O . PRO B 1 14 ? -20.734 -22.422 6.383 1 95.38 14 PRO B O 1
ATOM 2104 N N . THR B 1 15 ? -21.203 -20.75 7.828 1 95.62 15 THR B N 1
ATOM 2105 C CA . THR B 1 15 ? -19.891 -20.828 8.477 1 95.62 15 THR B CA 1
ATOM 2106 C C . THR B 1 15 ? -19.922 -21.828 9.633 1 95.62 15 THR B C 1
ATOM 2108 O O . THR B 1 15 ? -21 -22.188 10.117 1 95.62 15 THR B O 1
ATOM 2111 N N . LYS B 1 16 ? -18.812 -22.328 9.961 1 96 16 LYS B N 1
ATOM 2112 C CA . LYS B 1 16 ? -18.609 -23.156 11.148 1 96 16 LYS B CA 1
ATOM 2113 C C . LYS B 1 16 ? -17.812 -22.422 12.219 1 96 16 LYS B C 1
ATOM 2115 O O . LYS B 1 16 ? -16.766 -21.844 11.922 1 96 16 LYS B O 1
ATOM 2120 N N . PRO B 1 17 ? -18.328 -22.422 13.453 1 96.19 17 PRO B N 1
ATOM 2121 C CA . PRO B 1 17 ? -17.609 -21.719 14.516 1 96.19 17 PRO B CA 1
ATOM 2122 C C . PRO B 1 17 ? -16.156 -22.172 14.633 1 96.19 17 PRO B C 1
ATOM 2124 O O . PRO B 1 17 ? -15.867 -23.375 14.586 1 96.19 17 PRO B O 1
ATOM 2127 N N . GLY B 1 18 ? -15.25 -21.234 14.664 1 96.69 18 GLY B N 1
ATOM 2128 C CA . GLY B 1 18 ? -13.852 -21.516 14.906 1 96.69 18 GLY B CA 1
ATOM 2129 C C . GLY B 1 18 ? -13.109 -21.953 13.656 1 96.69 18 GLY B C 1
ATOM 2130 O O . GLY B 1 18 ? -11.914 -22.25 13.711 1 96.69 18 GLY B O 1
ATOM 2131 N N . VAL B 1 19 ? -13.805 -22 12.539 1 97 19 VAL B N 1
ATOM 2132 C CA . VAL B 1 19 ? -13.18 -22.438 11.297 1 97 19 VAL B CA 1
ATOM 2133 C C . VAL B 1 19 ? -12.891 -21.234 10.414 1 97 19 VAL B C 1
ATOM 2135 O O . VAL B 1 19 ? -13.789 -20.438 10.133 1 97 19 VAL B O 1
ATOM 2138 N N . LEU B 1 20 ? -11.664 -21.141 10.031 1 98.56 20 LEU B N 1
ATOM 2139 C CA . LEU B 1 20 ? -11.242 -20.062 9.141 1 98.56 20 LEU B CA 1
ATOM 2140 C C . LEU B 1 20 ? -11.773 -20.281 7.73 1 98.56 20 LEU B C 1
ATOM 2142 O O . LEU B 1 20 ? -11.711 -21.391 7.203 1 98.56 20 LEU B O 1
ATOM 2146 N N . ARG B 1 21 ? -12.367 -19.219 7.156 1 98.62 21 ARG B N 1
ATOM 2147 C CA . ARG B 1 21 ? -12.852 -19.234 5.777 1 98.62 21 ARG B CA 1
ATOM 2148 C C . ARG B 1 21 ? -12.164 -18.172 4.938 1 98.62 21 ARG B C 1
ATOM 2150 O O . ARG B 1 21 ? -11.969 -17.047 5.398 1 98.62 21 ARG B O 1
ATOM 2157 N N . LEU B 1 22 ? -11.781 -18.547 3.754 1 98.81 22 LEU B N 1
ATOM 2158 C CA . LEU B 1 22 ? -11.25 -17.625 2.752 1 98.81 22 LEU B CA 1
ATOM 2159 C C . LEU B 1 22 ? -12.25 -17.422 1.622 1 98.81 22 LEU B C 1
ATOM 2161 O O . LEU B 1 22 ? -12.664 -18.375 0.966 1 98.81 22 LEU B O 1
ATOM 2165 N N . TYR B 1 23 ? -12.703 -16.203 1.465 1 98.81 23 TYR B N 1
ATOM 2166 C CA . TYR B 1 23 ? -13.367 -15.82 0.224 1 98.81 23 TYR B CA 1
ATOM 2167 C C . TYR B 1 23 ? -12.352 -15.508 -0.869 1 98.81 23 TYR B C 1
ATOM 2169 O O . TYR B 1 23 ? -11.461 -14.68 -0.675 1 98.81 23 TYR B O 1
ATOM 2177 N N . ASN B 1 24 ? -12.547 -16.047 -1.979 1 98.62 24 ASN B N 1
ATOM 2178 C CA . ASN B 1 24 ? -11.484 -16.203 -2.969 1 98.62 24 ASN B CA 1
ATOM 2179 C C . ASN B 1 24 ? -12.023 -16.062 -4.391 1 98.62 24 ASN B C 1
ATOM 2181 O O . ASN B 1 24 ? -13.227 -15.906 -4.59 1 98.62 24 ASN B O 1
ATOM 2185 N N . MET B 1 25 ? -11.242 -15.898 -5.301 1 98.5 25 MET B N 1
ATOM 2186 C CA . MET B 1 25 ? -11.43 -16.078 -6.738 1 98.5 25 MET B CA 1
ATOM 2187 C C . MET B 1 25 ? -10.203 -16.75 -7.367 1 98.5 25 MET B C 1
ATOM 2189 O O . MET B 1 25 ? -9.094 -16.234 -7.258 1 98.5 25 MET B O 1
ATOM 2193 N N . ARG B 1 26 ? -10.32 -17.781 -8.023 1 97.69 26 ARG B N 1
ATOM 2194 C CA . ARG B 1 26 ? -9.273 -18.75 -8.344 1 97.69 26 ARG B CA 1
ATOM 2195 C C . ARG B 1 26 ? -8.164 -18.094 -9.172 1 97.69 26 ARG B C 1
ATOM 2197 O O . ARG B 1 26 ? -6.992 -18.469 -9.047 1 97.69 26 ARG B O 1
ATOM 2204 N N . PHE B 1 27 ? -8.484 -17.109 -9.953 1 98 27 PHE B N 1
ATOM 2205 C CA . PHE B 1 27 ? -7.512 -16.562 -10.891 1 98 27 PHE B CA 1
ATOM 2206 C C . PHE B 1 27 ? -7.023 -15.195 -10.438 1 98 27 PHE B C 1
ATOM 2208 O O . PHE B 1 27 ? -6.242 -14.547 -11.133 1 98 27 PHE B O 1
ATOM 2215 N N . CYS B 1 28 ? -7.488 -14.727 -9.305 1 98.12 28 CYS B N 1
ATOM 2216 C CA . CYS B 1 28 ? -7.109 -13.414 -8.797 1 98.12 28 CYS B CA 1
ATOM 2217 C C . CYS B 1 28 ? -5.719 -13.445 -8.18 1 98.12 28 CYS B C 1
ATOM 2219 O O . CYS B 1 28 ? -5.477 -14.18 -7.223 1 98.12 28 CYS B O 1
ATOM 2221 N N . PRO B 1 29 ? -4.82 -12.648 -8.695 1 98.56 29 PRO B N 1
ATOM 2222 C CA . PRO B 1 29 ? -3.465 -12.656 -8.133 1 98.56 29 PRO B CA 1
ATOM 2223 C C . PRO B 1 29 ? -3.422 -12.172 -6.688 1 98.56 29 PRO B C 1
ATOM 2225 O O . PRO B 1 29 ? -2.586 -12.625 -5.902 1 98.56 29 PRO B O 1
ATOM 2228 N N . PHE B 1 30 ? -4.27 -11.297 -6.277 1 98.62 30 PHE B N 1
ATOM 2229 C CA . PHE B 1 30 ? -4.301 -10.789 -4.91 1 98.62 30 PHE B CA 1
ATOM 2230 C C . PHE B 1 30 ? -4.82 -11.859 -3.951 1 98.62 30 PHE B C 1
ATOM 2232 O O . PHE B 1 30 ? -4.297 -12.008 -2.846 1 98.62 30 PHE B O 1
ATOM 2239 N N . ALA B 1 31 ? -5.824 -12.602 -4.387 1 98.81 31 ALA B N 1
ATOM 2240 C CA . ALA B 1 31 ? -6.324 -13.688 -3.557 1 98.81 31 ALA B CA 1
ATOM 2241 C C . ALA B 1 31 ? -5.301 -14.812 -3.449 1 98.81 31 ALA B C 1
ATOM 2243 O O . ALA B 1 31 ? -5.234 -15.508 -2.434 1 98.81 31 ALA B O 1
ATOM 2244 N N . GLN B 1 32 ? -4.516 -14.977 -4.516 1 98.88 32 GLN B N 1
ATOM 2245 C CA . GLN B 1 32 ? -3.473 -15.992 -4.48 1 98.88 32 GLN B CA 1
ATOM 2246 C C . GLN B 1 32 ? -2.477 -15.727 -3.357 1 98.88 32 GLN B C 1
ATOM 2248 O O . GLN B 1 32 ? -1.937 -16.656 -2.76 1 98.88 32 GLN B O 1
ATOM 2253 N N . ARG B 1 33 ? -2.215 -14.469 -3.018 1 98.88 33 ARG B N 1
ATOM 2254 C CA . ARG B 1 33 ? -1.323 -14.117 -1.917 1 98.88 33 ARG B CA 1
ATOM 2255 C C . ARG B 1 33 ? -1.743 -14.82 -0.628 1 98.88 33 ARG B C 1
ATOM 2257 O O . ARG B 1 33 ? -0.932 -15.484 0.014 1 98.88 33 ARG B O 1
ATOM 2264 N N . THR B 1 34 ? -2.982 -14.664 -0.335 1 98.94 34 THR B N 1
ATOM 2265 C CA . THR B 1 34 ? -3.506 -15.234 0.902 1 98.94 34 THR B CA 1
ATOM 2266 C C . THR B 1 34 ? -3.502 -16.766 0.842 1 98.94 34 THR B C 1
ATOM 2268 O O . THR B 1 34 ? -3.166 -17.422 1.825 1 98.94 34 THR B O 1
ATOM 2271 N N . ARG B 1 35 ? -3.803 -17.312 -0.312 1 98.88 35 ARG B N 1
ATOM 2272 C CA . ARG B 1 35 ? -3.764 -18.766 -0.47 1 98.88 35 ARG B CA 1
ATOM 2273 C C . ARG B 1 35 ? -2.352 -19.297 -0.255 1 98.88 35 ARG B C 1
ATOM 2275 O O . ARG B 1 35 ? -2.168 -20.344 0.377 1 98.88 35 ARG B O 1
ATOM 2282 N N . LEU B 1 36 ? -1.403 -18.609 -0.796 1 98.88 36 LEU B N 1
ATOM 2283 C CA . LEU B 1 36 ? -0.011 -19.016 -0.638 1 98.88 36 LEU B CA 1
ATOM 2284 C C . LEU B 1 36 ? 0.369 -19.094 0.837 1 98.88 36 LEU B C 1
ATOM 2286 O O . LEU B 1 36 ? 0.972 -20.062 1.278 1 98.88 36 LEU B O 1
ATOM 2290 N N . VAL B 1 37 ? 0.01 -18.078 1.606 1 98.88 37 VAL B N 1
ATOM 2291 C CA . VAL B 1 37 ? 0.35 -18.031 3.025 1 98.88 37 VAL B CA 1
ATOM 2292 C C . VAL B 1 37 ? -0.375 -19.156 3.764 1 98.88 37 VAL B C 1
ATOM 2294 O O . VAL B 1 37 ? 0.226 -19.859 4.578 1 98.88 37 VAL B O 1
ATOM 2297 N N . LEU B 1 38 ? -1.63 -19.344 3.463 1 98.81 38 LEU B N 1
ATOM 2298 C CA . LEU B 1 38 ? -2.414 -20.391 4.102 1 98.81 38 LEU B CA 1
ATOM 2299 C C . LEU B 1 38 ? -1.795 -21.766 3.844 1 98.81 38 LEU B C 1
ATOM 2301 O O . LEU B 1 38 ? -1.632 -22.547 4.773 1 98.81 38 LEU B O 1
ATOM 2305 N N . GLU B 1 39 ? -1.459 -22.016 2.611 1 98.5 39 GLU B N 1
ATOM 2306 C CA . GLU B 1 39 ? -0.887 -23.312 2.229 1 98.5 39 GLU B CA 1
ATOM 2307 C C . GLU B 1 39 ? 0.497 -23.5 2.842 1 98.5 39 GLU B C 1
ATOM 2309 O O . GLU B 1 39 ? 0.813 -24.578 3.344 1 98.5 39 GLU B O 1
ATOM 2314 N N . TYR B 1 40 ? 1.287 -22.484 2.77 1 98.62 40 TYR B N 1
ATOM 2315 C CA . TYR B 1 40 ? 2.654 -22.594 3.266 1 98.62 40 TYR B CA 1
ATOM 2316 C C . TYR B 1 40 ? 2.67 -22.859 4.77 1 98.62 40 TYR B C 1
ATOM 2318 O O . TYR B 1 40 ? 3.463 -23.672 5.258 1 98.62 40 TYR B O 1
ATOM 2326 N N . LYS B 1 41 ? 1.773 -22.188 5.477 1 98.31 41 LYS B N 1
ATOM 2327 C CA . LYS B 1 41 ? 1.723 -22.312 6.934 1 98.31 41 LYS B CA 1
ATOM 2328 C C . LYS B 1 41 ? 0.842 -23.484 7.355 1 98.31 41 LYS B C 1
ATOM 2330 O O . LYS B 1 41 ? 0.735 -23.781 8.547 1 98.31 41 LYS B O 1
ATOM 2335 N N . LYS B 1 42 ? 0.224 -24.109 6.426 1 97.88 42 LYS B N 1
ATOM 2336 C CA . LYS B 1 42 ? -0.624 -25.266 6.668 1 97.88 42 LYS B CA 1
ATOM 2337 C C . LYS B 1 42 ? -1.735 -24.938 7.66 1 97.88 42 LYS B C 1
ATOM 2339 O O . LYS B 1 42 ? -1.967 -25.688 8.617 1 97.88 42 LYS B O 1
ATOM 2344 N N . ILE B 1 43 ? -2.361 -23.875 7.477 1 98 43 ILE B N 1
ATOM 2345 C CA . ILE B 1 43 ? -3.473 -23.453 8.32 1 98 43 ILE B CA 1
ATOM 2346 C C . ILE B 1 43 ? -4.777 -24.047 7.793 1 98 43 ILE B C 1
ATOM 2348 O O . ILE B 1 43 ? -5.168 -23.781 6.652 1 98 43 ILE B O 1
ATOM 2352 N N . PRO B 1 44 ? -5.441 -24.828 8.562 1 97.69 44 PRO B N 1
ATOM 2353 C CA . PRO B 1 44 ? -6.727 -25.359 8.102 1 97.69 44 PRO B CA 1
ATOM 2354 C C . PRO B 1 44 ? -7.738 -24.25 7.781 1 97.69 44 PRO B C 1
ATOM 2356 O O . PRO B 1 44 ? -7.844 -23.281 8.523 1 97.69 44 PRO B O 1
ATOM 2359 N N . HIS B 1 45 ? -8.414 -24.406 6.668 1 98.25 45 HIS B N 1
ATOM 2360 C CA . HIS B 1 45 ? -9.375 -23.406 6.246 1 98.25 45 HIS B CA 1
ATOM 2361 C C . HIS B 1 45 ? -10.328 -23.953 5.188 1 98.25 45 HIS B C 1
ATOM 2363 O O . HIS B 1 45 ? -10.055 -24.984 4.574 1 98.25 45 HIS B O 1
ATOM 2369 N N . GLU B 1 46 ? -11.406 -23.266 5.043 1 97.75 46 GLU B N 1
ATOM 2370 C CA . GLU B 1 46 ? -12.297 -23.531 3.914 1 97.75 46 GLU B CA 1
ATOM 2371 C C . GLU B 1 46 ? -12.25 -22.391 2.902 1 97.75 46 GLU B C 1
ATOM 2373 O O . GLU B 1 46 ? -11.906 -21.25 3.252 1 97.75 46 GLU B O 1
ATOM 2378 N N . VAL B 1 47 ? -12.586 -22.719 1.659 1 98.25 47 VAL B N 1
ATOM 2379 C CA . VAL B 1 47 ? -12.516 -21.734 0.583 1 98.25 47 VAL B CA 1
ATOM 2380 C C . VAL B 1 47 ? -13.898 -21.578 -0.051 1 98.25 47 VAL B C 1
ATOM 2382 O O . VAL B 1 47 ? -14.586 -22.562 -0.319 1 98.25 47 VAL B O 1
ATOM 2385 N N . VAL B 1 48 ? -14.328 -20.359 -0.178 1 98.38 48 VAL B N 1
ATOM 2386 C CA . VAL B 1 48 ? -15.531 -20 -0.913 1 98.38 48 VAL B CA 1
ATOM 2387 C C . VAL B 1 48 ? -15.164 -19.078 -2.082 1 98.38 48 VAL B C 1
ATOM 2389 O O . VAL B 1 48 ? -14.719 -17.953 -1.877 1 98.38 48 VAL B O 1
ATOM 2392 N N . ASN B 1 49 ? -15.328 -19.562 -3.307 1 98.5 49 ASN B N 1
ATOM 2393 C CA . ASN B 1 49 ? -15.008 -18.766 -4.488 1 98.5 49 ASN B CA 1
ATOM 2394 C C . ASN B 1 49 ? -16.172 -17.859 -4.879 1 98.5 49 ASN B C 1
ATOM 2396 O O . ASN B 1 49 ? -17.328 -18.266 -4.844 1 98.5 49 ASN B O 1
ATOM 2400 N N . ILE B 1 50 ? -15.859 -16.609 -5.246 1 98.56 50 ILE B N 1
ATOM 2401 C CA . ILE B 1 50 ? -16.844 -15.578 -5.527 1 98.56 50 ILE B CA 1
ATOM 2402 C C . ILE B 1 50 ? -16.797 -15.203 -7.008 1 98.56 50 ILE B C 1
ATOM 2404 O O . ILE B 1 50 ? -15.711 -15.016 -7.566 1 98.56 50 ILE B O 1
ATOM 2408 N N . HIS B 1 51 ? -17.953 -15.195 -7.684 1 97.88 51 HIS B N 1
ATOM 2409 C CA . HIS B 1 51 ? -18.078 -14.625 -9.023 1 97.88 51 HIS B CA 1
ATOM 2410 C C . HIS B 1 51 ? -18 -13.102 -8.969 1 97.88 51 HIS B C 1
ATOM 2412 O O . HIS B 1 51 ? -18.938 -12.438 -8.555 1 97.88 51 HIS B O 1
ATOM 2418 N N . LEU B 1 52 ? -17.016 -12.484 -9.5 1 97.06 52 LEU B N 1
ATOM 2419 C CA . LEU B 1 52 ? -16.719 -11.086 -9.234 1 97.06 52 LEU B CA 1
ATOM 2420 C C . LEU B 1 52 ? -17.516 -10.172 -10.164 1 97.06 52 LEU B C 1
ATOM 2422 O O . LEU B 1 52 ? -17.609 -8.969 -9.922 1 97.06 52 LEU B O 1
ATOM 2426 N N . LYS B 1 53 ? -18.078 -10.672 -11.234 1 95.94 53 LYS B N 1
ATOM 2427 C CA . LYS B 1 53 ? -18.938 -9.891 -12.109 1 95.94 53 LYS B CA 1
ATOM 2428 C C . LYS B 1 53 ? -20.391 -9.969 -11.656 1 95.94 53 LYS B C 1
ATOM 2430 O O . LYS B 1 53 ? -21.203 -9.086 -11.969 1 95.94 53 LYS B O 1
ATOM 2435 N N . SER B 1 54 ? -20.734 -11.031 -11.07 1 96.5 54 SER B N 1
ATOM 2436 C CA . SER B 1 54 ? -22.062 -11.266 -10.516 1 96.5 54 SER B CA 1
ATOM 2437 C C . SER B 1 54 ? -21.984 -11.703 -9.062 1 96.5 54 SER B C 1
ATOM 2439 O O . SER B 1 54 ? -22.406 -12.812 -8.711 1 96.5 54 SER B O 1
ATOM 2441 N N . LYS B 1 55 ? -21.531 -10.836 -8.219 1 97.69 55 LYS B N 1
ATOM 2442 C CA . LYS B 1 55 ? -21.219 -11.148 -6.828 1 97.69 55 LYS B CA 1
ATOM 2443 C C . LYS B 1 55 ? -22.5 -11.477 -6.051 1 97.69 55 LYS B C 1
ATOM 2445 O O . LYS B 1 55 ? -23.531 -10.82 -6.234 1 97.69 55 LYS B O 1
ATOM 2450 N N . PRO B 1 56 ? -22.375 -12.469 -5.121 1 98.12 56 PRO B N 1
ATOM 2451 C CA . PRO B 1 56 ? -23.516 -12.711 -4.23 1 98.12 56 PRO B CA 1
ATOM 2452 C C . PRO B 1 56 ? -23.812 -11.523 -3.318 1 98.12 56 PRO B C 1
ATOM 2454 O O . PRO B 1 56 ? -22.891 -10.859 -2.838 1 98.12 56 PRO B O 1
ATOM 2457 N N . GLU B 1 57 ? -25.062 -11.289 -3.008 1 97.75 57 GLU B N 1
ATOM 2458 C CA . GLU B 1 57 ? -25.469 -10.188 -2.139 1 97.75 57 GLU B CA 1
ATOM 2459 C C . GLU B 1 57 ? -24.875 -10.336 -0.743 1 97.75 57 GLU B C 1
ATOM 2461 O O . GLU B 1 57 ? -24.484 -9.344 -0.124 1 97.75 57 GLU B O 1
ATOM 2466 N N . TRP B 1 58 ? -24.844 -11.57 -0.294 1 97.94 58 TRP B N 1
ATOM 2467 C CA . TRP B 1 58 ? -24.328 -11.805 1.053 1 97.94 58 TRP B CA 1
ATOM 2468 C C . TRP B 1 58 ? -22.844 -11.477 1.132 1 97.94 58 TRP B C 1
ATOM 2470 O O . TRP B 1 58 ? -22.344 -11.125 2.199 1 97.94 58 TRP B O 1
ATOM 2480 N N . PHE B 1 59 ? -22.094 -11.641 0.032 1 98.25 59 PHE B N 1
ATOM 2481 C CA . PHE B 1 59 ? -20.672 -11.305 0.026 1 98.25 59 PHE B CA 1
ATOM 2482 C C . PHE B 1 59 ? -20.469 -9.797 0.125 1 98.25 59 PHE B C 1
ATOM 2484 O O . PHE B 1 59 ? -19.609 -9.328 0.875 1 98.25 59 PHE B O 1
ATOM 2491 N N . LEU B 1 60 ? -21.281 -9.039 -0.587 1 97.19 60 LEU B N 1
ATOM 2492 C CA . LEU B 1 60 ? -21.219 -7.578 -0.556 1 97.19 60 LEU B CA 1
ATOM 2493 C C . LEU B 1 60 ? -21.594 -7.047 0.82 1 97.19 60 LEU B C 1
ATOM 2495 O O . LEU B 1 60 ? -21.062 -6.027 1.268 1 97.19 60 LEU B O 1
ATOM 2499 N N . ALA B 1 61 ? -22.531 -7.723 1.471 1 95.88 61 ALA B N 1
ATOM 2500 C CA . ALA B 1 61 ? -22.906 -7.352 2.834 1 95.88 61 ALA B CA 1
ATOM 2501 C C . ALA B 1 61 ? -21.734 -7.582 3.799 1 95.88 61 ALA B C 1
ATOM 2503 O O . ALA B 1 61 ? -21.531 -6.789 4.723 1 95.88 61 ALA B O 1
ATOM 2504 N N . LEU B 1 62 ? -21.016 -8.633 3.559 1 95.56 62 LEU B N 1
ATOM 2505 C CA . LEU B 1 62 ? -19.875 -9.008 4.391 1 95.56 62 LEU B CA 1
ATOM 2506 C C . LEU B 1 62 ? -18.703 -8.055 4.164 1 95.56 62 LEU B C 1
ATOM 2508 O O . LEU B 1 62 ? -18.031 -7.648 5.117 1 95.56 62 LEU B O 1
ATOM 2512 N N . ASN B 1 63 ? -18.484 -7.73 2.945 1 95.19 63 ASN B N 1
ATOM 2513 C CA . ASN B 1 63 ? -17.406 -6.84 2.527 1 95.19 63 ASN B CA 1
ATOM 2514 C C . ASN B 1 63 ? -17.875 -5.832 1.484 1 95.19 63 ASN B C 1
ATOM 2516 O O . ASN B 1 63 ? -17.734 -6.059 0.283 1 95.19 63 ASN B O 1
ATOM 2520 N N . PRO B 1 64 ? -18.219 -4.723 1.91 1 91.12 64 PRO B N 1
ATOM 2521 C CA . PRO B 1 64 ? -18.766 -3.713 0.996 1 91.12 64 PRO B CA 1
ATOM 2522 C C . PRO B 1 64 ? -17.766 -3.285 -0.072 1 91.12 64 PRO B C 1
ATOM 2524 O O . PRO B 1 64 ? -18.156 -2.752 -1.113 1 91.12 64 PRO B O 1
ATOM 2527 N N . LEU B 1 65 ? -16.484 -3.473 0.174 1 90.62 65 LEU B N 1
ATOM 2528 C CA . LEU B 1 65 ? -15.477 -3.16 -0.838 1 90.62 65 LEU B CA 1
ATOM 2529 C C . LEU B 1 65 ? -15.594 -4.105 -2.029 1 90.62 65 LEU B C 1
ATOM 2531 O O . LEU B 1 65 ? -15.156 -3.777 -3.133 1 90.62 65 LEU B O 1
ATOM 2535 N N . GLY B 1 66 ? -16.031 -5.34 -1.778 1 95.5 66 GLY B N 1
ATOM 2536 C CA . GLY B 1 66 ? -16.406 -6.258 -2.84 1 95.5 66 GLY B CA 1
ATOM 2537 C C . GLY B 1 66 ? -15.227 -6.988 -3.449 1 95.5 66 GLY B C 1
ATOM 2538 O O . GLY B 1 66 ? -15.383 -7.723 -4.426 1 95.5 66 GLY B O 1
ATOM 2539 N N . GLN B 1 67 ? -14.055 -6.785 -2.916 1 96.81 67 GLN B N 1
ATOM 2540 C CA . GLN B 1 67 ? -12.867 -7.418 -3.479 1 96.81 67 GLN B CA 1
ATOM 2541 C C . GLN B 1 67 ? -12.508 -8.695 -2.715 1 96.81 67 GLN B C 1
ATOM 2543 O O . GLN B 1 67 ? -13.016 -8.93 -1.616 1 96.81 67 GLN B O 1
ATOM 2548 N N . VAL B 1 68 ? -11.805 -9.555 -3.285 1 98.5 68 VAL B N 1
ATOM 2549 C CA . VAL B 1 68 ? -11.18 -10.703 -2.641 1 98.5 68 VAL B CA 1
ATOM 2550 C C . VAL B 1 68 ? -9.664 -10.5 -2.594 1 98.5 68 VAL B C 1
ATOM 2552 O O . VAL B 1 68 ? -9.102 -9.758 -3.398 1 98.5 68 VAL B O 1
ATOM 2555 N N . PRO B 1 69 ? -9 -11.062 -1.644 1 98.75 69 PRO B N 1
ATOM 2556 C CA . PRO B 1 69 ? -9.445 -12.047 -0.652 1 98.75 69 PRO B CA 1
ATOM 2557 C C . PRO B 1 69 ? -10.117 -11.398 0.56 1 98.75 69 PRO B C 1
ATOM 2559 O O . PRO B 1 69 ? -9.938 -10.203 0.804 1 98.75 69 PRO B O 1
ATOM 2562 N N . VAL B 1 70 ? -10.914 -12.156 1.253 1 98.81 70 VAL B N 1
ATOM 2563 C CA . VAL B 1 70 ? -11.438 -11.836 2.58 1 98.81 70 VAL B CA 1
ATOM 2564 C C . VAL B 1 70 ? -11.312 -13.055 3.488 1 98.81 70 VAL B C 1
ATOM 2566 O O . VAL B 1 70 ? -11.656 -14.172 3.088 1 98.81 70 VAL B O 1
ATOM 2569 N N . LEU B 1 71 ? -10.773 -12.867 4.652 1 98.81 71 LEU B N 1
ATOM 2570 C CA . LEU B 1 71 ? -10.766 -13.906 5.68 1 98.81 71 LEU B CA 1
ATOM 2571 C C . LEU B 1 71 ? -11.891 -13.672 6.688 1 98.81 71 LEU B C 1
ATOM 2573 O O . LEU B 1 71 ? -12.156 -12.531 7.07 1 98.81 71 LEU B O 1
ATOM 2577 N N . GLN B 1 72 ? -12.477 -14.742 7.07 1 98.62 72 GLN B N 1
ATOM 2578 C CA . GLN B 1 72 ? -13.5 -14.688 8.102 1 98.62 72 GLN B CA 1
ATOM 2579 C C . GLN B 1 72 ? -13.32 -15.805 9.125 1 98.62 72 GLN B C 1
ATOM 2581 O O . GLN B 1 72 ? -13.094 -16.953 8.75 1 98.62 72 GLN B O 1
ATOM 2586 N N . ILE B 1 73 ? -13.289 -15.523 10.391 1 98.19 73 ILE B N 1
ATOM 2587 C CA . ILE B 1 73 ? -13.438 -16.5 11.469 1 98.19 73 ILE B CA 1
ATOM 2588 C C . ILE B 1 73 ? -14.336 -15.922 12.562 1 98.19 73 ILE B C 1
ATOM 2590 O O . ILE B 1 73 ? -14.062 -14.852 13.109 1 98.19 73 ILE B O 1
ATOM 2594 N N . ASP B 1 74 ? -15.484 -16.594 12.781 1 97.19 74 ASP B N 1
ATOM 2595 C CA . ASP B 1 74 ? -16.484 -16.078 13.719 1 97.19 74 ASP B CA 1
ATOM 2596 C C . ASP B 1 74 ? -16.891 -14.648 13.367 1 97.19 74 ASP B C 1
ATOM 2598 O O . ASP B 1 74 ? -17.344 -14.375 12.25 1 97.19 74 ASP B O 1
ATOM 2602 N N . ASP B 1 75 ? -16.625 -13.711 14.227 1 94.94 75 ASP B N 1
ATOM 2603 C CA . ASP B 1 75 ? -17.094 -12.352 13.984 1 94.94 75 ASP B CA 1
ATOM 2604 C C . ASP B 1 75 ? -15.984 -11.492 13.375 1 94.94 75 ASP B C 1
ATOM 2606 O O . ASP B 1 75 ? -16.219 -10.328 13.039 1 94.94 75 ASP B O 1
ATOM 2610 N N . LYS B 1 76 ? -14.867 -12.023 13.125 1 97 76 LYS B N 1
ATOM 2611 C CA . LYS B 1 76 ? -13.742 -11.266 12.586 1 97 76 LYS B CA 1
ATOM 2612 C C . LYS B 1 76 ? -13.664 -11.398 11.07 1 97 76 LYS B C 1
ATOM 2614 O O . LYS B 1 76 ? -13.719 -12.508 10.531 1 97 76 LYS B O 1
ATOM 2619 N N . ILE B 1 77 ? -13.594 -10.297 10.398 1 97.88 77 ILE B N 1
ATOM 2620 C CA . ILE B 1 77 ? -13.5 -10.203 8.945 1 97.88 77 ILE B CA 1
ATOM 2621 C C . ILE B 1 77 ? -12.289 -9.359 8.562 1 97.88 77 ILE B C 1
ATOM 2623 O O . ILE B 1 77 ? -12.117 -8.25 9.062 1 97.88 77 ILE B O 1
ATOM 2627 N N . VAL B 1 78 ? -11.398 -9.891 7.766 1 98.38 78 VAL B N 1
ATOM 2628 C CA . VAL B 1 78 ? -10.211 -9.164 7.324 1 98.38 78 VAL B CA 1
ATOM 2629 C C . VAL B 1 78 ? -10.125 -9.203 5.801 1 98.38 78 VAL B C 1
ATOM 2631 O O . VAL B 1 78 ? -9.891 -10.258 5.211 1 98.38 78 VAL B O 1
ATOM 2634 N N . PRO B 1 79 ? -10.305 -8.086 5.125 1 98.25 79 PRO B N 1
ATOM 2635 C CA . PRO B 1 79 ? -10.078 -8 3.682 1 98.25 79 PRO B CA 1
ATOM 2636 C C . PRO B 1 79 ? -8.656 -7.562 3.334 1 98.25 79 PRO B C 1
ATOM 2638 O O . PRO B 1 79 ? -7.812 -7.434 4.227 1 98.25 79 PRO B O 1
ATOM 2641 N N . GLU B 1 80 ? -8.43 -7.363 2.066 1 97.81 80 GLU B N 1
ATOM 2642 C CA . GLU B 1 80 ? -7.168 -6.852 1.53 1 97.81 80 GLU B CA 1
ATOM 2643 C C . GLU B 1 80 ? -6.062 -7.898 1.624 1 97.81 80 GLU B C 1
ATOM 2645 O O . GLU B 1 80 ? -5.75 -8.383 2.715 1 97.81 80 GLU B O 1
ATOM 2650 N N . SER B 1 81 ? -5.453 -8.18 0.558 1 98.31 81 SER B N 1
ATOM 2651 C CA . SER B 1 81 ? -4.543 -9.312 0.43 1 98.31 81 SER B CA 1
ATOM 2652 C C . SER B 1 81 ? -3.346 -9.172 1.363 1 98.31 81 SER B C 1
ATOM 2654 O O . SER B 1 81 ? -2.922 -10.141 1.991 1 98.31 81 SER B O 1
ATOM 2656 N N . THR B 1 82 ? -2.809 -7.961 1.528 1 97.81 82 THR B N 1
ATOM 2657 C CA . THR B 1 82 ? -1.653 -7.773 2.4 1 97.81 82 THR B CA 1
ATOM 2658 C C . THR B 1 82 ? -2.059 -7.898 3.867 1 97.81 82 THR B C 1
ATOM 2660 O O . THR B 1 82 ? -1.329 -8.484 4.668 1 97.81 82 THR B O 1
ATOM 2663 N N . ALA B 1 83 ? -3.229 -7.375 4.211 1 98.19 83 ALA B N 1
ATOM 2664 C CA . ALA B 1 83 ? -3.729 -7.449 5.582 1 98.19 83 ALA B CA 1
ATOM 2665 C C . ALA B 1 83 ? -4.031 -8.891 5.977 1 98.19 83 ALA B C 1
ATOM 2667 O O . ALA B 1 83 ? -3.725 -9.312 7.094 1 98.19 83 ALA B O 1
ATOM 2668 N N . THR B 1 84 ? -4.633 -9.625 5.055 1 98.81 84 THR B N 1
ATOM 2669 C CA . THR B 1 84 ? -4.922 -11.031 5.348 1 98.81 84 THR B CA 1
ATOM 2670 C C . THR B 1 84 ? -3.633 -11.797 5.613 1 98.81 84 THR B C 1
ATOM 2672 O O . THR B 1 84 ? -3.559 -12.586 6.562 1 98.81 84 THR B O 1
ATOM 2675 N N . CYS B 1 85 ? -2.611 -11.586 4.828 1 98.62 85 CYS B N 1
ATOM 2676 C CA . CYS B 1 85 ? -1.337 -12.273 4.992 1 98.62 85 CYS B CA 1
ATOM 2677 C C . CYS B 1 85 ? -0.695 -11.914 6.328 1 98.62 85 CYS B C 1
ATOM 2679 O O . CYS B 1 85 ? -0.246 -12.797 7.062 1 98.62 85 CYS B O 1
ATOM 2681 N N . ASP B 1 86 ? -0.716 -10.633 6.613 1 97 86 ASP B N 1
ATOM 2682 C CA . ASP B 1 86 ? -0.136 -10.18 7.875 1 97 86 ASP B CA 1
ATOM 2683 C C . ASP B 1 86 ? -0.898 -10.758 9.07 1 97 86 ASP B C 1
ATOM 2685 O O . ASP B 1 86 ? -0.29 -11.203 10.039 1 97 86 ASP B O 1
ATOM 2689 N N . TRP B 1 87 ? -2.17 -10.75 9.008 1 98.5 87 TRP B N 1
ATOM 2690 C CA . TRP B 1 87 ? -3.01 -11.234 10.094 1 98.5 87 TRP B CA 1
ATOM 2691 C C . TRP B 1 87 ? -2.766 -12.719 10.352 1 98.5 87 TRP B C 1
ATOM 2693 O O . TRP B 1 87 ? -2.607 -13.141 11.5 1 98.5 87 TRP B O 1
ATOM 2703 N N . LEU B 1 88 ? -2.693 -13.469 9.297 1 98.69 88 LEU B N 1
ATOM 2704 C CA . LEU B 1 88 ? -2.416 -14.898 9.414 1 98.69 88 LEU B CA 1
ATOM 2705 C C . LEU B 1 88 ? -1.067 -15.141 10.078 1 98.69 88 LEU B C 1
ATOM 2707 O O . LEU B 1 88 ? -0.944 -16 10.945 1 98.69 88 LEU B O 1
ATOM 2711 N N . ASP B 1 89 ? -0.114 -14.398 9.641 1 98 89 ASP B N 1
ATOM 2712 C CA . ASP B 1 89 ? 1.227 -14.57 10.195 1 98 89 ASP B CA 1
ATOM 2713 C C . ASP B 1 89 ? 1.265 -14.188 11.672 1 98 89 ASP B C 1
ATOM 2715 O O . ASP B 1 89 ? 2.018 -14.773 12.453 1 98 89 ASP B O 1
ATOM 2719 N N . ASP B 1 90 ? 0.504 -13.164 12.07 1 96.31 90 ASP B N 1
ATOM 2720 C CA . ASP B 1 90 ? 0.472 -12.688 13.445 1 96.31 90 ASP B CA 1
ATOM 2721 C C . ASP B 1 90 ? -0.28 -13.656 14.352 1 96.31 90 ASP B C 1
ATOM 2723 O O . ASP B 1 90 ? 0.135 -13.914 15.484 1 96.31 90 ASP B O 1
ATOM 2727 N N . VAL B 1 91 ? -1.328 -14.211 13.859 1 97.19 91 VAL B N 1
ATOM 2728 C CA . VAL B 1 91 ? -2.215 -15.039 14.672 1 97.19 91 VAL B CA 1
ATOM 2729 C C . VAL B 1 91 ? -1.682 -16.469 14.727 1 97.19 91 VAL B C 1
ATOM 2731 O O . VAL B 1 91 ? -1.742 -17.125 15.773 1 97.19 91 VAL B O 1
ATOM 2734 N N . TYR B 1 92 ? -1.244 -16.906 13.648 1 97.06 92 TYR B N 1
ATOM 2735 C CA . TYR B 1 92 ? -0.613 -18.219 13.578 1 97.06 92 TYR B CA 1
ATOM 2736 C C . TYR B 1 92 ? 0.905 -18.094 13.547 1 97.06 92 TYR B C 1
ATOM 2738 O O . TYR B 1 92 ? 1.523 -18.219 12.492 1 97.06 92 TYR B O 1
ATOM 2746 N N . SER B 1 93 ? 1.54 -18.031 14.656 1 91.19 93 SER B N 1
ATOM 2747 C CA . SER B 1 93 ? 2.889 -17.5 14.805 1 91.19 93 SER B CA 1
ATOM 2748 C C . SER B 1 93 ? 3.941 -18.562 14.523 1 91.19 93 SER B C 1
ATOM 2750 O O . SER B 1 93 ? 5.133 -18.266 14.43 1 91.19 93 SER B O 1
ATOM 2752 N N . GLU B 1 94 ? 3.482 -19.75 14.367 1 92.5 94 GLU B N 1
ATOM 2753 C CA . GLU B 1 94 ? 4.449 -20.766 13.961 1 92.5 94 GLU B CA 1
ATOM 2754 C C . GLU B 1 94 ? 4.98 -20.484 12.555 1 92.5 94 GLU B C 1
ATOM 2756 O O . GLU B 1 94 ? 4.242 -20.016 11.688 1 92.5 94 GLU B O 1
ATOM 2761 N N . ASN B 1 95 ? 6.285 -20.703 12.406 1 90.88 95 ASN B N 1
ATOM 2762 C CA . ASN B 1 95 ? 6.914 -20.453 11.109 1 90.88 95 ASN B CA 1
ATOM 2763 C C . ASN B 1 95 ? 6.664 -19.031 10.633 1 90.88 95 ASN B C 1
ATOM 2765 O O . ASN B 1 95 ? 6.133 -18.812 9.539 1 90.88 95 ASN B O 1
ATOM 2769 N N . ARG B 1 96 ? 7.07 -18.141 11.422 1 95.19 96 ARG B N 1
ATOM 2770 C CA . ARG B 1 96 ? 6.863 -16.734 11.156 1 95.19 96 ARG B CA 1
ATOM 2771 C C . ARG B 1 96 ? 7.445 -16.328 9.805 1 95.19 96 ARG B C 1
ATOM 2773 O O . ARG B 1 96 ? 8.578 -16.703 9.477 1 95.19 96 ARG B O 1
ATOM 2780 N N . LEU B 1 97 ? 6.695 -15.562 9.055 1 97.69 97 LEU B N 1
ATOM 2781 C CA . LEU B 1 97 ? 7.086 -15.18 7.707 1 97.69 97 LEU B CA 1
ATOM 2782 C C . LEU B 1 97 ? 7.719 -13.789 7.699 1 97.69 97 LEU B C 1
ATOM 2784 O O . LEU B 1 97 ? 8.609 -13.516 6.891 1 97.69 97 LEU B O 1
ATOM 2788 N N . GLN B 1 98 ? 7.219 -12.922 8.516 1 95.62 98 GLN B N 1
ATOM 2789 C CA . GLN B 1 98 ? 7.82 -11.594 8.609 1 95.62 98 GLN B CA 1
ATOM 2790 C C . GLN B 1 98 ? 9.18 -11.656 9.297 1 95.62 98 GLN B C 1
ATOM 2792 O O . GLN B 1 98 ? 9.352 -12.367 10.289 1 95.62 98 GLN B O 1
ATOM 2797 N N . PRO B 1 99 ? 10.141 -10.922 8.75 1 94.38 99 PRO B N 1
ATOM 2798 C CA . PRO B 1 99 ? 11.461 -10.953 9.375 1 94.38 99 PRO B CA 1
ATOM 2799 C C . PRO B 1 99 ? 11.469 -10.32 10.766 1 94.38 99 PRO B C 1
ATOM 2801 O O . PRO B 1 99 ? 10.688 -9.398 11.031 1 94.38 99 PRO B O 1
ATOM 2804 N N . ALA B 1 100 ? 12.375 -10.773 11.578 1 92.81 100 ALA B N 1
ATOM 2805 C CA . ALA B 1 100 ? 12.547 -10.219 12.922 1 92.81 100 ALA B CA 1
ATOM 2806 C C . ALA B 1 100 ? 13.305 -8.898 12.875 1 92.81 100 ALA B C 1
ATOM 2808 O O . ALA B 1 100 ? 13.07 -8.016 13.703 1 92.81 100 ALA B O 1
ATOM 2809 N N . ASP B 1 101 ? 14.227 -8.781 11.977 1 95.19 101 ASP B N 1
ATOM 2810 C CA . ASP B 1 101 ? 15.031 -7.574 11.836 1 95.19 101 ASP B CA 1
ATOM 2811 C C . ASP B 1 101 ? 14.188 -6.406 11.32 1 95.19 101 ASP B C 1
ATOM 2813 O O . ASP B 1 101 ? 13.656 -6.461 10.211 1 95.19 101 ASP B O 1
ATOM 2817 N N . PRO B 1 102 ? 14.133 -5.34 12.094 1 96.69 102 PRO B N 1
ATOM 2818 C CA . PRO B 1 102 ? 13.281 -4.211 11.703 1 96.69 102 PRO B CA 1
ATOM 2819 C C . PRO B 1 102 ? 13.695 -3.598 10.367 1 96.69 102 PRO B C 1
ATOM 2821 O O . PRO B 1 102 ? 12.844 -3.107 9.617 1 96.69 102 PRO B O 1
ATOM 2824 N N . TYR B 1 103 ? 14.953 -3.574 10.125 1 96.88 103 TYR B N 1
ATOM 2825 C CA . TYR B 1 103 ? 15.43 -3.004 8.867 1 96.88 103 TYR B CA 1
ATOM 2826 C C . TYR B 1 103 ? 14.977 -3.846 7.68 1 96.88 103 TYR B C 1
ATOM 2828 O O . TYR B 1 103 ? 14.5 -3.311 6.676 1 96.88 103 TYR B O 1
ATOM 2836 N N . ARG B 1 104 ? 15.094 -5.129 7.824 1 95.69 104 ARG B N 1
ATOM 2837 C CA . ARG B 1 104 ? 14.625 -6.031 6.777 1 95.69 104 ARG B CA 1
ATOM 2838 C C . ARG B 1 104 ? 13.117 -5.918 6.59 1 95.69 104 ARG B C 1
ATOM 2840 O O . ARG B 1 104 ? 12.625 -5.91 5.461 1 95.69 104 ARG B O 1
ATOM 2847 N N . ARG B 1 105 ? 12.445 -5.848 7.676 1 96.31 105 ARG B N 1
ATOM 2848 C CA . ARG B 1 105 ? 10.992 -5.707 7.617 1 96.31 105 ARG B CA 1
ATOM 2849 C C . ARG B 1 105 ? 10.602 -4.426 6.891 1 96.31 105 ARG B C 1
ATOM 2851 O O . ARG B 1 105 ? 9.672 -4.43 6.078 1 96.31 105 ARG B O 1
ATOM 2858 N N . ALA B 1 106 ? 11.266 -3.338 7.168 1 97.25 106 ALA B N 1
ATOM 2859 C CA . ALA B 1 106 ? 11 -2.066 6.5 1 97.25 106 ALA B CA 1
ATOM 2860 C C . ALA B 1 106 ? 11.242 -2.172 5 1 97.25 106 ALA B C 1
ATOM 2862 O O . ALA B 1 106 ? 10.438 -1.691 4.199 1 97.25 106 ALA B O 1
ATOM 2863 N N . TRP B 1 107 ? 12.273 -2.799 4.664 1 96.62 107 TRP B N 1
ATOM 2864 C CA . TRP B 1 107 ? 12.594 -2.91 3.244 1 96.62 107 TRP B CA 1
ATOM 2865 C C . TRP B 1 107 ? 11.625 -3.857 2.541 1 96.62 107 TRP B C 1
ATOM 2867 O O . TRP B 1 107 ? 11.312 -3.672 1.362 1 96.62 107 TRP B O 1
ATOM 2877 N N . ASP B 1 108 ? 11.156 -4.867 3.207 1 97.12 108 ASP B N 1
ATOM 2878 C CA . ASP B 1 108 ? 10.102 -5.688 2.613 1 97.12 108 ASP B CA 1
ATOM 2879 C C . ASP B 1 108 ? 8.867 -4.844 2.283 1 97.12 108 ASP B C 1
ATOM 2881 O O . ASP B 1 108 ? 8.211 -5.066 1.266 1 97.12 108 ASP B O 1
ATOM 2885 N N . ARG B 1 109 ? 8.586 -3.918 3.133 1 96.5 109 ARG B N 1
ATOM 2886 C CA . ARG B 1 109 ? 7.484 -3 2.861 1 96.5 109 ARG B CA 1
ATOM 2887 C C . ARG B 1 109 ? 7.781 -2.139 1.639 1 96.5 109 ARG B C 1
ATOM 2889 O O . ARG B 1 109 ? 6.906 -1.926 0.796 1 96.5 109 ARG B O 1
ATOM 2896 N N . VAL B 1 110 ? 8.984 -1.63 1.549 1 97.31 110 VAL B N 1
ATOM 2897 C CA . VAL B 1 110 ? 9.398 -0.836 0.397 1 97.31 110 VAL B CA 1
ATOM 2898 C C . VAL B 1 110 ? 9.211 -1.646 -0.884 1 97.31 110 VAL B C 1
ATOM 2900 O O . VAL B 1 110 ? 8.617 -1.162 -1.851 1 97.31 110 VAL B O 1
ATOM 2903 N N . LEU B 1 111 ? 9.688 -2.871 -0.822 1 97.81 111 LEU B N 1
ATOM 2904 C CA . LEU B 1 111 ? 9.609 -3.746 -1.986 1 97.81 111 LEU B CA 1
ATOM 2905 C C . LEU B 1 111 ? 8.156 -4.039 -2.346 1 97.81 111 LEU B C 1
ATOM 2907 O O . LEU B 1 111 ? 7.801 -4.086 -3.525 1 97.81 111 LEU B O 1
ATOM 2911 N N . HIS B 1 112 ? 7.359 -4.211 -1.337 1 97.38 112 HIS B N 1
ATOM 2912 C CA . HIS B 1 112 ? 5.938 -4.453 -1.562 1 97.38 112 HIS B CA 1
ATOM 2913 C C . HIS B 1 112 ? 5.281 -3.262 -2.254 1 97.38 112 HIS B C 1
ATOM 2915 O O . HIS B 1 112 ? 4.523 -3.436 -3.213 1 97.38 112 HIS B O 1
ATOM 2921 N N . GLU B 1 113 ? 5.527 -2.098 -1.748 1 95.94 113 GLU B N 1
ATOM 2922 C CA . GLU B 1 113 ? 4.941 -0.904 -2.352 1 95.94 113 GLU B CA 1
ATOM 2923 C C . GLU B 1 113 ? 5.355 -0.768 -3.814 1 95.94 113 GLU B C 1
ATOM 2925 O O . GLU B 1 113 ? 4.582 -0.269 -4.637 1 95.94 113 GLU B O 1
ATOM 2930 N N . TYR B 1 114 ? 6.52 -1.242 -4.152 1 97.06 114 TYR B N 1
ATOM 2931 C CA . TYR B 1 114 ? 7.066 -1.148 -5.504 1 97.06 114 TYR B CA 1
ATOM 2932 C C . TYR B 1 114 ? 6.348 -2.102 -6.449 1 97.06 114 TYR B C 1
ATOM 2934 O O . TYR B 1 114 ? 6.422 -1.947 -7.672 1 97.06 114 TYR B O 1
ATOM 2942 N N . ILE B 1 115 ? 5.648 -3.057 -5.973 1 98.19 115 ILE B N 1
ATOM 2943 C CA . ILE B 1 115 ? 4.977 -4.031 -6.824 1 98.19 115 ILE B CA 1
ATOM 2944 C C . ILE B 1 115 ? 3.996 -3.316 -7.754 1 98.19 115 ILE B C 1
ATOM 2946 O O . ILE B 1 115 ? 3.807 -3.727 -8.898 1 98.19 115 ILE B O 1
ATOM 2950 N N . GLY B 1 116 ? 3.393 -2.283 -7.262 1 96.44 116 GLY B N 1
ATOM 2951 C CA . GLY B 1 116 ? 2.473 -1.517 -8.086 1 96.44 116 GLY B CA 1
ATOM 2952 C C . GLY B 1 116 ? 3.082 -1.064 -9.398 1 96.44 116 GLY B C 1
ATOM 2953 O O . GLY B 1 116 ? 2.393 -0.997 -10.422 1 96.44 116 GLY B O 1
ATOM 2954 N N . LYS B 1 117 ? 4.367 -0.735 -9.414 1 96.38 117 LYS B N 1
ATOM 2955 C CA . LYS B 1 117 ? 5.066 -0.289 -10.609 1 96.38 117 LYS B CA 1
ATOM 2956 C C . LYS B 1 117 ? 5.156 -1.41 -11.648 1 96.38 117 LYS B C 1
ATOM 2958 O O . LYS B 1 117 ? 5.242 -1.148 -12.844 1 96.38 117 LYS B O 1
ATOM 2963 N N . LEU B 1 118 ? 5.133 -2.627 -11.164 1 97.94 118 LEU B N 1
ATOM 2964 C CA . LEU B 1 118 ? 5.141 -3.785 -12.055 1 97.94 118 LEU B CA 1
ATOM 2965 C C . LEU B 1 118 ? 3.734 -4.102 -12.547 1 97.94 118 LEU B C 1
ATOM 2967 O O . LEU B 1 118 ? 3.539 -4.395 -13.727 1 97.94 118 LEU B O 1
ATOM 2971 N N . ILE B 1 119 ? 2.748 -3.959 -11.68 1 98.25 119 ILE B N 1
ATOM 2972 C CA . ILE B 1 119 ? 1.363 -4.324 -11.961 1 98.25 119 ILE B CA 1
ATOM 2973 C C . ILE B 1 119 ? 0.801 -3.424 -13.055 1 98.25 119 ILE B C 1
ATOM 2975 O O . ILE B 1 119 ? 0.14 -3.898 -13.984 1 98.25 119 ILE B O 1
ATOM 2979 N N . THR B 1 120 ? 1.138 -2.158 -12.992 1 97.81 120 THR B N 1
ATOM 2980 C CA . THR B 1 120 ? 0.563 -1.18 -13.914 1 97.81 120 THR B CA 1
ATOM 2981 C C . THR B 1 120 ? 0.959 -1.492 -15.352 1 97.81 120 THR B C 1
ATOM 2983 O O . THR B 1 120 ? 0.096 -1.688 -16.203 1 97.81 120 THR B O 1
ATOM 2986 N N . PRO B 1 121 ? 2.236 -1.612 -15.688 1 98.44 121 PRO B N 1
ATOM 2987 C CA . PRO B 1 121 ? 2.572 -1.943 -17.078 1 98.44 121 PRO B CA 1
ATOM 2988 C C . PRO B 1 121 ? 2.145 -3.357 -17.469 1 98.44 121 PRO B C 1
ATOM 2990 O O . PRO B 1 121 ? 1.86 -3.619 -18.641 1 98.44 121 PRO B O 1
ATOM 2993 N N . PHE B 1 122 ? 2.062 -4.285 -16.547 1 98.44 122 PHE B N 1
ATOM 2994 C CA . PHE B 1 122 ? 1.57 -5.629 -16.828 1 98.44 122 PHE B CA 1
ATOM 2995 C C . PHE B 1 122 ? 0.158 -5.578 -17.406 1 98.44 122 PHE B C 1
ATOM 2997 O O . PHE B 1 122 ? -0.089 -6.066 -18.5 1 98.44 122 PHE B O 1
ATOM 3004 N N . TYR B 1 123 ? -0.696 -4.902 -16.703 1 98.12 123 TYR B N 1
ATOM 3005 C CA . TYR B 1 123 ? -2.08 -4.836 -17.156 1 98.12 123 TYR B CA 1
ATOM 3006 C C . TYR B 1 123 ? -2.219 -3.896 -18.359 1 98.12 123 TYR B C 1
ATOM 3008 O O . TYR B 1 123 ? -3.115 -4.062 -19.188 1 98.12 123 TYR B O 1
ATOM 3016 N N . GLY B 1 124 ? -1.348 -2.871 -18.375 1 98.06 124 GLY B N 1
ATOM 3017 C CA . GLY B 1 124 ? -1.293 -2.072 -19.594 1 98.06 124 GLY B CA 1
ATOM 3018 C C . GLY B 1 124 ? -1.016 -2.895 -20.828 1 98.06 124 GLY B C 1
ATOM 3019 O O . GLY B 1 124 ? -1.653 -2.697 -21.875 1 98.06 124 GLY B O 1
ATOM 3020 N N . ALA B 1 125 ? -0.077 -3.814 -20.703 1 98.19 125 ALA B N 1
ATOM 3021 C CA . ALA B 1 125 ? 0.254 -4.695 -21.812 1 98.19 125 ALA B CA 1
ATOM 3022 C C . ALA B 1 125 ? -0.906 -5.633 -22.141 1 98.19 125 ALA B C 1
ATOM 3024 O O . ALA B 1 125 ? -1.203 -5.883 -23.312 1 98.19 125 ALA B O 1
ATOM 3025 N N . VAL B 1 126 ? -1.585 -6.125 -21.141 1 97.75 126 VAL B N 1
ATOM 3026 C CA . VAL B 1 126 ? -2.705 -7.047 -21.297 1 97.75 126 VAL B CA 1
ATOM 3027 C C . VAL B 1 126 ? -3.812 -6.371 -22.109 1 97.75 126 VAL B C 1
ATOM 3029 O O . VAL B 1 126 ? -4.41 -6.984 -23 1 97.75 126 VAL B O 1
ATOM 3032 N N . ARG B 1 127 ? -4.012 -5.117 -21.891 1 97 127 ARG B N 1
ATOM 3033 C CA . ARG B 1 127 ? -5.172 -4.434 -22.453 1 97 127 ARG 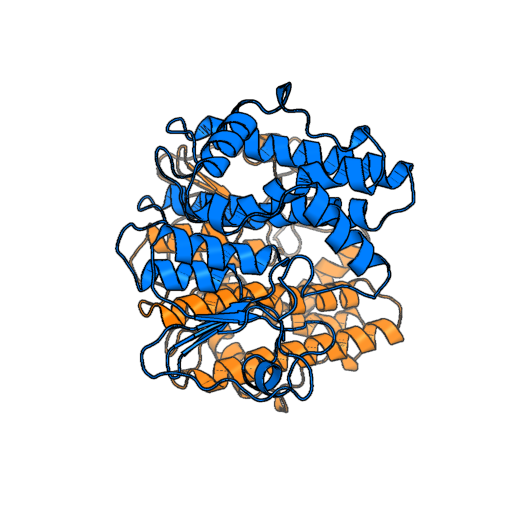B CA 1
ATOM 3034 C C . ARG B 1 127 ? -4.844 -3.801 -23.797 1 97 127 ARG B C 1
ATOM 3036 O O . ARG B 1 127 ? -5.738 -3.547 -24.609 1 97 127 ARG B O 1
ATOM 3043 N N . SER B 1 128 ? -3.566 -3.523 -23.969 1 96.75 128 SER B N 1
ATOM 3044 C CA . SER B 1 128 ? -3.207 -2.711 -25.141 1 96.75 128 SER B CA 1
ATOM 3045 C C . SER B 1 128 ? -3.227 -3.539 -26.406 1 96.75 128 SER B C 1
ATOM 3047 O O . SER B 1 128 ? -2.789 -4.691 -26.422 1 96.75 128 SER B O 1
ATOM 3049 N N . SER B 1 129 ? -3.711 -2.902 -27.453 1 93.75 129 SER B N 1
ATOM 3050 C CA . SER B 1 129 ? -3.625 -3.486 -28.797 1 93.75 129 SER B CA 1
ATOM 3051 C C . SER B 1 129 ? -2.604 -2.75 -29.656 1 93.75 129 SER B C 1
ATOM 3053 O O . SER B 1 129 ? -2.385 -3.111 -30.812 1 93.75 129 SER B O 1
ATOM 3055 N N . ASP B 1 130 ? -2.037 -1.772 -29.125 1 96.06 130 ASP B N 1
ATOM 3056 C CA . ASP B 1 130 ? -1.037 -0.96 -29.797 1 96.06 130 ASP B CA 1
ATOM 3057 C C . ASP B 1 130 ? 0.368 -1.51 -29.578 1 96.06 130 ASP B C 1
ATOM 3059 O O . ASP B 1 130 ? 0.85 -1.544 -28.438 1 96.06 130 ASP B O 1
ATOM 3063 N N . ALA B 1 131 ? 0.979 -1.838 -30.672 1 94.19 131 ALA B N 1
ATOM 3064 C CA . ALA B 1 131 ? 2.289 -2.48 -30.609 1 94.19 131 ALA B CA 1
ATOM 3065 C C . ALA B 1 131 ? 3.309 -1.575 -29.922 1 94.19 131 ALA B C 1
ATOM 3067 O O . ALA B 1 131 ? 4.156 -2.049 -29.156 1 94.19 131 ALA B O 1
ATOM 3068 N N . SER B 1 132 ? 3.225 -0.335 -30.203 1 96.5 132 SER B N 1
ATOM 3069 C CA . SER B 1 132 ? 4.156 0.61 -29.594 1 96.5 132 SER B CA 1
ATOM 3070 C C . SER B 1 132 ? 3.945 0.708 -28.078 1 96.5 132 SER B C 1
ATOM 3072 O O . SER B 1 132 ? 4.91 0.803 -27.328 1 96.5 132 SER B O 1
ATOM 3074 N N . GLU B 1 133 ? 2.721 0.674 -27.688 1 97.25 133 GLU B N 1
ATOM 3075 C CA . GLU B 1 133 ? 2.406 0.69 -26.266 1 97.25 133 GLU B CA 1
ATOM 3076 C C . GLU B 1 133 ? 2.869 -0.594 -25.578 1 97.25 133 GLU B C 1
ATOM 3078 O O . GLU B 1 133 ? 3.42 -0.555 -24.469 1 97.25 133 GLU B O 1
ATOM 3083 N N . VAL B 1 134 ? 2.666 -1.652 -26.266 1 97.75 134 VAL B N 1
ATOM 3084 C CA . VAL B 1 134 ? 3.09 -2.941 -25.734 1 97.75 134 VAL B CA 1
ATOM 3085 C C . VAL B 1 134 ? 4.605 -2.951 -25.547 1 97.75 134 VAL B C 1
ATOM 3087 O O . VAL B 1 134 ? 5.105 -3.422 -24.516 1 97.75 134 VAL B O 1
ATOM 3090 N N . GLU B 1 135 ? 5.305 -2.428 -26.453 1 97.5 135 GLU B N 1
ATOM 3091 C CA . GLU B 1 135 ? 6.762 -2.346 -26.344 1 97.5 135 GLU B CA 1
ATOM 3092 C C . GLU B 1 135 ? 7.184 -1.479 -25.156 1 97.5 135 GLU B C 1
ATOM 3094 O O . GLU B 1 135 ? 8.117 -1.821 -24.438 1 97.5 135 GLU B O 1
ATOM 3099 N N . SER B 1 136 ? 6.523 -0.382 -25.062 1 98.25 136 SER B N 1
ATOM 3100 C CA . SER B 1 136 ? 6.801 0.507 -23.938 1 98.25 136 SER B CA 1
ATOM 3101 C C . SER B 1 136 ? 6.543 -0.188 -22.609 1 98.25 136 SER B C 1
ATOM 3103 O O . SER B 1 136 ? 7.34 -0.07 -21.672 1 98.25 136 SER B O 1
ATOM 3105 N N . LYS B 1 137 ? 5.438 -0.9 -22.531 1 98.56 137 LYS B N 1
ATOM 3106 C CA . LYS B 1 137 ? 5.109 -1.64 -21.312 1 98.56 137 LYS B CA 1
ATOM 3107 C C . LYS B 1 137 ? 6.141 -2.734 -21.047 1 98.56 137 LYS B C 1
ATOM 3109 O O . LYS B 1 137 ? 6.512 -2.971 -19.891 1 98.56 137 LYS B O 1
ATOM 3114 N N . SER B 1 138 ? 6.582 -3.373 -22.109 1 98.5 138 SER B N 1
ATOM 3115 C CA . SER B 1 138 ? 7.625 -4.387 -21.969 1 98.5 138 SER B CA 1
ATOM 3116 C C . SER B 1 138 ? 8.883 -3.801 -21.328 1 98.5 138 SER B C 1
ATOM 3118 O O . SER B 1 138 ? 9.461 -4.395 -20.422 1 98.5 138 SER B O 1
ATOM 3120 N N . GLU B 1 139 ? 9.297 -2.662 -21.797 1 98.38 139 GLU B N 1
ATOM 3121 C CA . GLU B 1 139 ? 10.484 -1.998 -21.266 1 98.38 139 GLU B CA 1
ATOM 3122 C C . GLU B 1 139 ? 10.312 -1.657 -19.781 1 98.38 139 GLU B C 1
ATOM 3124 O O . GLU B 1 139 ? 11.242 -1.821 -19 1 98.38 139 GLU B O 1
ATOM 3129 N N . GLU B 1 140 ? 9.148 -1.233 -19.438 1 98.31 140 GLU B N 1
ATOM 3130 C CA . GLU B 1 140 ? 8.859 -0.918 -18.031 1 98.31 140 GLU B CA 1
ATOM 3131 C C . GLU B 1 140 ? 8.922 -2.168 -17.172 1 98.31 140 GLU B C 1
ATOM 3133 O O . GLU B 1 140 ? 9.508 -2.146 -16.078 1 98.31 140 GLU B O 1
ATOM 3138 N N . ILE B 1 141 ? 8.32 -3.199 -17.625 1 98.69 141 ILE B N 1
ATOM 3139 C CA . ILE B 1 141 ? 8.312 -4.453 -16.875 1 98.69 141 ILE B CA 1
ATOM 3140 C C . ILE B 1 141 ? 9.742 -4.926 -16.641 1 98.69 141 ILE B C 1
ATOM 3142 O O . ILE B 1 141 ? 10.117 -5.258 -15.523 1 98.69 141 ILE B O 1
ATOM 3146 N N . LYS B 1 142 ? 10.539 -4.914 -17.688 1 98.62 142 LYS B N 1
ATOM 3147 C CA . LYS B 1 142 ? 11.922 -5.363 -17.594 1 98.62 142 LYS B CA 1
ATOM 3148 C C . LYS B 1 142 ? 12.727 -4.484 -16.625 1 98.62 142 LYS B C 1
ATOM 3150 O O . LYS B 1 142 ? 13.531 -4.988 -15.844 1 98.62 142 LYS B O 1
ATOM 3155 N N . LYS B 1 143 ? 12.484 -3.195 -16.688 1 97.69 143 LYS B N 1
ATOM 3156 C CA . LYS B 1 143 ? 13.117 -2.256 -15.766 1 97.69 143 LYS B CA 1
ATOM 3157 C C . LYS B 1 143 ? 12.789 -2.592 -14.312 1 97.69 143 LYS B C 1
ATOM 3159 O O . LYS B 1 143 ? 13.672 -2.627 -13.461 1 97.69 143 LYS B O 1
ATOM 3164 N N . HIS B 1 144 ? 11.555 -2.852 -14.078 1 97.94 144 HIS B N 1
ATOM 3165 C CA . HIS B 1 144 ? 11.117 -3.1 -12.711 1 97.94 144 HIS B CA 1
ATOM 3166 C C . HIS B 1 144 ? 11.578 -4.473 -12.227 1 97.94 144 HIS B C 1
ATOM 3168 O O . HIS B 1 144 ? 11.875 -4.652 -11.047 1 97.94 144 HIS B O 1
ATOM 3174 N N . LEU B 1 145 ? 11.664 -5.453 -13.117 1 98.56 145 LEU B N 1
ATOM 3175 C CA . LEU B 1 145 ? 12.258 -6.734 -12.758 1 98.56 145 LEU B CA 1
ATOM 3176 C C . LEU B 1 145 ? 13.734 -6.574 -12.391 1 98.56 145 LEU B C 1
ATOM 3178 O O . LEU B 1 145 ? 14.227 -7.238 -11.484 1 98.56 145 LEU B O 1
ATOM 3182 N N . GLN B 1 146 ? 14.406 -5.688 -13.102 1 98.12 146 GLN B N 1
ATOM 3183 C CA . GLN B 1 146 ? 15.805 -5.414 -12.797 1 98.12 146 GLN B CA 1
ATOM 3184 C C . GLN B 1 146 ? 15.953 -4.816 -11.398 1 98.12 146 GLN B C 1
ATOM 3186 O O . GLN B 1 146 ? 16.922 -5.109 -10.695 1 98.12 146 GLN B O 1
ATOM 3191 N N . PHE B 1 147 ? 15.055 -4.012 -11.039 1 97.5 147 PHE B N 1
ATOM 3192 C CA . PHE B 1 147 ? 15.039 -3.48 -9.68 1 97.5 147 PHE B CA 1
ATOM 3193 C C . PHE B 1 147 ? 14.984 -4.605 -8.656 1 97.5 147 PHE B C 1
ATOM 3195 O O . PHE B 1 147 ? 15.789 -4.652 -7.727 1 97.5 147 PHE B O 1
ATOM 3202 N N . TYR B 1 148 ? 14.055 -5.543 -8.812 1 98.06 148 TYR B N 1
ATOM 3203 C CA . TYR B 1 148 ? 13.922 -6.656 -7.879 1 98.06 148 TYR B CA 1
ATOM 3204 C C . TYR B 1 148 ? 15.148 -7.559 -7.93 1 98.06 148 TYR B C 1
ATOM 3206 O O . TYR B 1 148 ? 15.562 -8.109 -6.91 1 98.06 148 TYR B O 1
ATOM 3214 N N . GLU B 1 149 ? 15.742 -7.746 -9.156 1 98.06 149 GLU B N 1
ATOM 3215 C CA . GLU B 1 149 ? 16.984 -8.492 -9.305 1 98.06 149 GLU B CA 1
ATOM 3216 C C . GLU B 1 149 ? 18.078 -7.926 -8.406 1 98.06 149 GLU B C 1
ATOM 3218 O O . GLU B 1 149 ? 18.734 -8.672 -7.668 1 98.06 149 GLU B O 1
ATOM 3223 N N . GLU B 1 150 ? 18.234 -6.648 -8.414 1 96.44 150 GLU B N 1
ATOM 3224 C CA . GLU B 1 150 ? 19.297 -5.98 -7.656 1 96.44 150 GLU B CA 1
ATOM 3225 C C . GLU B 1 150 ? 19.031 -6.062 -6.156 1 96.44 150 GLU B C 1
ATOM 3227 O O . GLU B 1 150 ? 19.953 -6.258 -5.367 1 96.44 150 GLU B O 1
ATOM 3232 N N . LYS B 1 151 ? 17.797 -5.914 -5.789 1 96.5 151 LYS B N 1
ATOM 3233 C CA . LYS B 1 151 ? 17.469 -5.961 -4.371 1 96.5 151 LYS B CA 1
ATOM 3234 C C . LYS B 1 151 ? 17.641 -7.371 -3.811 1 96.5 151 LYS B C 1
ATOM 3236 O O . LYS B 1 151 ? 18.078 -7.547 -2.676 1 96.5 151 LYS B O 1
ATOM 3241 N N . LEU B 1 152 ? 17.281 -8.336 -4.574 1 97.56 152 LEU B N 1
ATOM 3242 C CA . LEU B 1 152 ? 17.453 -9.719 -4.137 1 97.56 152 LEU B CA 1
ATOM 3243 C C . LEU B 1 152 ? 18.938 -10.07 -4.031 1 97.56 152 LEU B C 1
ATOM 3245 O O . LEU B 1 152 ? 19.359 -10.734 -3.08 1 97.56 152 LEU B O 1
ATOM 3249 N N . LYS B 1 153 ? 19.703 -9.633 -4.969 1 95.75 153 LYS B N 1
ATOM 3250 C CA . LYS B 1 153 ? 21.141 -9.867 -4.953 1 95.75 153 LYS B CA 1
ATOM 3251 C C . LYS B 1 153 ? 21.781 -9.32 -3.674 1 95.75 153 LYS B C 1
ATOM 3253 O O . LYS B 1 153 ? 22.672 -9.945 -3.104 1 95.75 153 LYS B O 1
ATOM 3258 N N . ALA B 1 154 ? 21.312 -8.297 -3.182 1 92.75 154 ALA B N 1
ATOM 3259 C CA . ALA B 1 154 ? 21.875 -7.605 -2.023 1 92.75 154 ALA B CA 1
ATOM 3260 C C . ALA B 1 154 ? 21.531 -8.344 -0.73 1 92.75 154 ALA B C 1
ATOM 3262 O O . ALA B 1 154 ? 22.141 -8.094 0.312 1 92.75 154 ALA B O 1
ATOM 3263 N N . ARG B 1 155 ? 20.578 -9.203 -0.578 1 90.31 155 ARG B N 1
ATOM 3264 C CA . ARG B 1 155 ? 20.203 -9.945 0.625 1 90.31 155 ARG B CA 1
ATOM 3265 C C . ARG B 1 155 ? 21.203 -11.055 0.923 1 90.31 155 ARG B C 1
ATOM 3267 O O . ARG B 1 155 ? 21.375 -11.453 2.078 1 90.31 155 ARG B O 1
ATOM 3274 N N . GLU B 1 156 ? 22 -11.578 0.126 1 80.62 156 GLU B N 1
ATOM 3275 C CA . GLU B 1 156 ? 23.125 -12.5 0.203 1 80.62 156 GLU B CA 1
ATOM 3276 C C . GLU B 1 156 ? 22.688 -13.867 0.732 1 80.62 156 GLU B C 1
ATOM 3278 O O . GLU B 1 156 ? 23.438 -14.844 0.648 1 80.62 156 GLU B O 1
ATOM 3283 N N . ASP B 1 157 ? 21.547 -14.078 1.418 1 86.25 157 ASP B N 1
ATOM 3284 C CA . ASP B 1 157 ? 21.141 -15.344 2.029 1 86.25 157 ASP B CA 1
ATOM 3285 C C . ASP B 1 157 ? 20.031 -16.016 1.214 1 86.25 157 ASP B C 1
ATOM 3287 O O . ASP B 1 157 ? 19.188 -16.734 1.766 1 86.25 157 ASP B O 1
ATOM 3291 N N . GLY B 1 158 ? 20.094 -16.031 -0.104 1 85.19 158 GLY B N 1
ATOM 3292 C CA . GLY B 1 158 ? 19.047 -16.531 -0.997 1 85.19 158 GLY B CA 1
ATOM 3293 C C . GLY B 1 158 ? 18.766 -18.016 -0.801 1 85.19 158 GLY B C 1
ATOM 3294 O O . GLY B 1 158 ? 19.281 -18.625 0.132 1 85.19 158 GLY B O 1
ATOM 3295 N N . PRO B 1 159 ? 17.75 -18.516 -1.548 1 96.75 159 PRO B N 1
ATOM 3296 C CA . PRO B 1 159 ? 17.312 -17.938 -2.828 1 96.75 159 PRO B CA 1
ATOM 3297 C C . PRO B 1 159 ? 16.109 -17.016 -2.684 1 96.75 159 PRO B C 1
ATOM 3299 O O . PRO B 1 159 ? 15.75 -16.312 -3.633 1 96.75 159 PRO B O 1
ATOM 3302 N N . PHE B 1 160 ? 15.461 -16.984 -1.534 1 98.44 160 PHE B N 1
ATOM 3303 C CA . PHE B 1 160 ? 14.242 -16.188 -1.379 1 98.44 160 PHE B CA 1
ATOM 3304 C C . PHE B 1 160 ? 14.57 -14.797 -0.864 1 98.44 160 PHE B C 1
ATOM 3306 O O . PHE B 1 160 ? 15.648 -14.57 -0.309 1 98.44 160 PHE B O 1
ATOM 3313 N N . PHE B 1 161 ? 13.68 -13.859 -1.064 1 97.94 161 PHE B N 1
ATOM 3314 C CA . PHE B 1 161 ? 13.797 -12.562 -0.406 1 97.94 161 PHE B CA 1
ATOM 3315 C C . PHE B 1 161 ? 13.875 -12.734 1.106 1 97.94 161 PHE B C 1
ATOM 3317 O O . PHE B 1 161 ? 14.523 -11.945 1.793 1 97.94 161 PHE B O 1
ATOM 3324 N N . GLY B 1 162 ? 13.281 -13.805 1.604 1 96.5 162 GLY B N 1
ATOM 3325 C CA . GLY B 1 162 ? 13.336 -14.141 3.018 1 96.5 162 GLY B CA 1
ATOM 3326 C C . GLY B 1 162 ? 14.633 -14.812 3.42 1 96.5 162 GLY B C 1
ATOM 3327 O O . GLY B 1 162 ? 14.844 -15.117 4.598 1 96.5 162 GLY B O 1
ATOM 3328 N N . GLY B 1 163 ? 15.531 -15.039 2.5 1 96.06 163 GLY B N 1
ATOM 3329 C CA . GLY B 1 163 ? 16.766 -15.773 2.756 1 96.06 163 GLY B CA 1
ATOM 3330 C C . GLY B 1 163 ? 16.672 -17.234 2.346 1 96.06 163 GLY B C 1
ATOM 3331 O O . GLY B 1 163 ? 16.312 -17.547 1.21 1 96.06 163 GLY B O 1
ATOM 3332 N N . SER B 1 164 ? 17.016 -18.078 3.271 1 95.81 164 SER B N 1
ATOM 3333 C CA . SER B 1 164 ? 16.984 -19.516 2.99 1 95.81 164 SER B CA 1
ATOM 3334 C C . SER B 1 164 ? 15.547 -20.031 2.939 1 95.81 164 SER B C 1
ATOM 3336 O O . SER B 1 164 ? 15.289 -21.109 2.373 1 95.81 164 SER B O 1
ATOM 3338 N N . LYS B 1 165 ? 14.68 -19.328 3.557 1 96.19 165 LYS B N 1
ATOM 3339 C CA . LYS B 1 165 ? 13.25 -19.625 3.51 1 96.19 165 LYS B CA 1
ATOM 3340 C C . LYS B 1 165 ? 12.461 -18.422 3.039 1 96.19 165 LYS B C 1
ATOM 3342 O O . LYS B 1 165 ? 12.906 -17.281 3.191 1 96.19 165 LYS B O 1
ATOM 3347 N N . PRO B 1 166 ? 11.25 -18.688 2.533 1 97.44 166 PRO B N 1
ATOM 3348 C CA . PRO B 1 166 ? 10.445 -17.547 2.057 1 97.44 166 PRO B CA 1
ATOM 3349 C C . PRO B 1 166 ? 9.961 -16.656 3.191 1 97.44 166 PRO B C 1
ATOM 3351 O O . PRO B 1 166 ? 9.766 -17.125 4.316 1 97.44 166 PRO B O 1
ATOM 3354 N N . SER B 1 167 ? 9.812 -15.445 2.846 1 97.12 167 SER B N 1
ATOM 3355 C CA . SER B 1 167 ? 9.102 -14.484 3.684 1 97.12 167 SER B CA 1
ATOM 3356 C C . SER B 1 167 ? 7.75 -14.117 3.082 1 97.12 167 SER B C 1
ATOM 3358 O O . SER B 1 167 ? 7.398 -14.594 2 1 97.12 167 SER B O 1
ATOM 3360 N N . THR B 1 168 ? 7.016 -13.289 3.803 1 97.69 168 THR B N 1
ATOM 3361 C CA . THR B 1 168 ? 5.738 -12.789 3.307 1 97.69 168 THR B CA 1
ATOM 3362 C C . THR B 1 168 ? 5.914 -12.125 1.942 1 97.69 168 THR B C 1
ATOM 3364 O O . THR B 1 168 ? 5.082 -12.305 1.049 1 97.69 168 THR B O 1
ATOM 3367 N N . PHE B 1 169 ? 7.016 -11.375 1.78 1 98.25 169 PHE B N 1
ATOM 3368 C CA . PHE B 1 169 ? 7.188 -10.625 0.541 1 98.25 169 PHE B CA 1
ATOM 3369 C C . PHE B 1 169 ? 7.273 -11.57 -0.654 1 98.25 169 PHE B C 1
ATOM 3371 O O . PHE B 1 169 ? 6.766 -11.258 -1.733 1 98.25 169 PHE B O 1
ATOM 3378 N N . ASP B 1 170 ? 7.914 -12.672 -0.489 1 98.81 170 ASP B N 1
ATOM 3379 C CA . ASP B 1 170 ? 7.984 -13.648 -1.572 1 98.81 170 ASP B CA 1
ATOM 3380 C C . ASP B 1 170 ? 6.586 -14.008 -2.076 1 98.81 170 ASP B C 1
ATOM 3382 O O . ASP B 1 170 ? 6.363 -14.102 -3.285 1 98.81 170 ASP B O 1
ATOM 3386 N N . PHE B 1 171 ? 5.699 -14.156 -1.162 1 98.88 171 PHE B N 1
ATOM 3387 C CA . PHE B 1 171 ? 4.348 -14.578 -1.499 1 98.88 171 PHE B CA 1
ATOM 3388 C C . PHE B 1 171 ? 3.535 -13.414 -2.051 1 98.88 171 PHE B C 1
ATOM 3390 O O . PHE B 1 171 ? 2.562 -13.617 -2.779 1 98.88 171 PHE B O 1
ATOM 3397 N N . LEU B 1 172 ? 3.891 -12.211 -1.704 1 98.75 172 LEU B N 1
ATOM 3398 C CA . LEU B 1 172 ? 3.201 -11.047 -2.238 1 98.75 172 LEU B CA 1
ATOM 3399 C C . LEU B 1 172 ? 3.596 -10.797 -3.689 1 98.75 172 LEU B C 1
ATOM 3401 O O . LEU B 1 172 ? 2.781 -10.328 -4.488 1 98.75 172 LEU B O 1
ATOM 3405 N N . LEU B 1 173 ? 4.797 -11.102 -4.059 1 98.88 173 LEU B N 1
ATOM 3406 C CA . LEU B 1 173 ? 5.316 -10.812 -5.387 1 98.88 173 LEU B CA 1
ATOM 3407 C C . LEU B 1 173 ? 4.992 -11.945 -6.359 1 98.88 173 LEU B C 1
ATOM 3409 O O . LEU B 1 173 ? 4.707 -11.695 -7.531 1 98.88 173 LEU B O 1
ATOM 3413 N N . TRP B 1 174 ? 4.941 -13.133 -5.898 1 98.88 174 TRP B N 1
ATOM 3414 C CA . TRP B 1 174 ? 4.945 -14.336 -6.719 1 98.88 174 TRP B CA 1
ATOM 3415 C C . TRP B 1 174 ? 3.773 -14.336 -7.699 1 98.88 174 TRP B C 1
ATOM 3417 O O . TRP B 1 174 ? 3.949 -14.609 -8.883 1 98.88 174 TRP B O 1
ATOM 3427 N N . PRO B 1 175 ? 2.553 -13.969 -7.246 1 98.88 175 PRO B N 1
ATOM 3428 C CA . PRO B 1 175 ? 1.423 -14.094 -8.172 1 98.88 175 PRO B CA 1
ATOM 3429 C C . PRO B 1 175 ? 1.616 -13.281 -9.445 1 98.88 175 PRO B C 1
ATOM 3431 O O . PRO B 1 175 ? 1.163 -13.695 -10.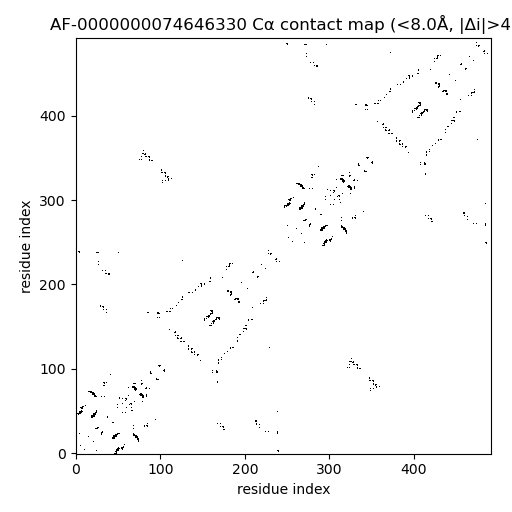516 1 98.88 175 PRO B O 1
ATOM 3434 N N . PHE B 1 176 ? 2.291 -12.219 -9.328 1 98.62 176 PHE B N 1
ATOM 3435 C CA . PHE B 1 176 ? 2.488 -11.359 -10.492 1 98.62 176 PHE B CA 1
ATOM 3436 C C . PHE B 1 176 ? 3.635 -11.867 -11.352 1 98.62 176 PHE B C 1
ATOM 3438 O O . PHE B 1 176 ? 3.562 -11.812 -12.586 1 98.62 176 PHE B O 1
ATOM 3445 N N . TYR B 1 177 ? 4.664 -12.367 -10.703 1 98.56 177 TYR B N 1
ATOM 3446 C CA . TYR B 1 177 ? 5.75 -12.969 -11.469 1 98.56 177 TYR B CA 1
ATOM 3447 C C . TYR B 1 177 ? 5.262 -14.195 -12.227 1 98.56 177 TYR B C 1
ATOM 3449 O O . TYR B 1 177 ? 5.609 -14.391 -13.398 1 98.56 177 TYR B O 1
ATOM 3457 N N . GLU B 1 178 ? 4.492 -14.984 -11.578 1 98.38 178 GLU B N 1
ATOM 3458 C CA . GLU B 1 178 ? 3.93 -16.203 -12.156 1 98.38 178 GLU B CA 1
ATOM 3459 C C . GLU B 1 178 ? 3.209 -15.914 -13.469 1 98.38 178 GLU B C 1
ATOM 3461 O O . GLU B 1 178 ? 3.221 -16.734 -14.391 1 98.38 178 GLU B O 1
ATOM 3466 N N . ARG B 1 179 ? 2.621 -14.773 -13.602 1 98.5 179 ARG B N 1
ATOM 3467 C CA . ARG B 1 179 ? 1.75 -14.445 -14.727 1 98.5 179 ARG B CA 1
ATOM 3468 C C . ARG B 1 179 ? 2.543 -13.82 -15.875 1 98.5 179 ARG B C 1
ATOM 3470 O O . ARG B 1 179 ? 2.035 -13.695 -16.984 1 98.5 179 ARG B O 1
ATOM 3477 N N . LEU B 1 180 ? 3.785 -13.477 -15.633 1 98.38 180 LEU B N 1
ATOM 3478 C CA . LEU B 1 180 ? 4.574 -12.773 -16.641 1 98.38 180 LEU B CA 1
ATOM 3479 C C . LEU B 1 180 ? 4.711 -13.609 -17.906 1 98.38 180 LEU B C 1
ATOM 3481 O O . LEU B 1 180 ? 4.566 -13.094 -19.016 1 98.38 180 LEU B O 1
ATOM 3485 N N . PRO B 1 181 ? 4.91 -14.93 -17.797 1 97.75 181 PRO B N 1
ATOM 3486 C CA . PRO B 1 181 ? 5.121 -15.742 -19 1 97.75 181 PRO B CA 1
ATOM 3487 C C . PRO B 1 181 ? 3.889 -15.789 -19.906 1 97.75 181 PRO B C 1
ATOM 3489 O O . PRO B 1 181 ? 3.992 -16.156 -21.078 1 97.75 181 PRO B O 1
ATOM 3492 N N . MET B 1 182 ? 2.781 -15.422 -19.422 1 98 182 MET B N 1
ATOM 3493 C CA . MET B 1 182 ? 1.58 -15.492 -20.25 1 98 182 MET B CA 1
ATOM 3494 C C . MET B 1 182 ? 1.536 -14.336 -21.25 1 98 182 MET B C 1
ATOM 3496 O O . MET B 1 182 ? 0.824 -14.406 -22.25 1 98 182 MET B O 1
ATOM 3500 N N . LEU B 1 183 ? 2.275 -13.242 -20.953 1 98.25 183 LEU B N 1
ATOM 3501 C CA . LEU B 1 183 ? 2.139 -12.008 -21.719 1 98.25 183 LEU B CA 1
ATOM 3502 C C . LEU B 1 183 ? 2.545 -12.219 -23.172 1 98.25 183 LEU B C 1
ATOM 3504 O O . LEU B 1 183 ? 1.787 -11.883 -24.078 1 98.25 183 LEU B O 1
ATOM 3508 N N . PRO B 1 184 ? 3.773 -12.836 -23.422 1 97.94 184 PRO B N 1
ATOM 3509 C CA . PRO B 1 184 ? 4.137 -13.039 -24.828 1 97.94 184 PRO B CA 1
ATOM 3510 C C . PRO B 1 184 ? 3.184 -13.984 -25.547 1 97.94 184 PRO B C 1
ATOM 3512 O O . PRO B 1 184 ? 2.973 -13.844 -26.766 1 97.94 184 PRO B O 1
ATOM 3515 N N . LEU B 1 185 ? 2.605 -14.875 -24.859 1 97.75 185 LEU B N 1
ATOM 3516 C CA . LEU B 1 185 ? 1.647 -15.805 -25.438 1 97.75 185 LEU B CA 1
ATOM 3517 C C . LEU B 1 185 ? 0.334 -15.102 -25.766 1 97.75 185 LEU B C 1
ATOM 3519 O O . LEU B 1 185 ? -0.22 -15.281 -26.859 1 97.75 185 LEU B O 1
ATOM 3523 N N . LEU B 1 186 ? -0.158 -14.289 -24.828 1 97.38 186 LEU B N 1
ATOM 3524 C CA . LEU B 1 186 ? -1.423 -13.578 -24.984 1 97.38 186 LEU B CA 1
ATOM 3525 C C . LEU B 1 186 ? -1.352 -12.578 -26.141 1 97.38 186 LEU B C 1
ATOM 3527 O O . LEU B 1 186 ? -2.305 -12.438 -26.906 1 97.38 186 LEU B O 1
ATOM 3531 N N . LYS B 1 187 ? -0.169 -11.969 -26.25 1 96.94 187 LYS B N 1
ATOM 3532 C CA . LYS B 1 187 ? -0.03 -10.875 -27.203 1 96.94 187 LYS B CA 1
ATOM 3533 C C . LYS B 1 187 ? 0.641 -11.352 -28.484 1 96.94 187 LYS B C 1
ATOM 3535 O O . LYS B 1 187 ? 0.767 -10.586 -29.453 1 96.94 187 LYS B O 1
ATOM 3540 N N . ASP B 1 188 ? 1.098 -12.641 -28.484 1 94.81 188 ASP B N 1
ATOM 3541 C CA . ASP B 1 188 ? 1.873 -13.164 -29.594 1 94.81 188 ASP B CA 1
ATOM 3542 C C . ASP B 1 188 ? 3.018 -12.219 -29.969 1 94.81 188 ASP B C 1
ATOM 3544 O O . ASP B 1 188 ? 3.143 -11.812 -31.125 1 94.81 188 ASP B O 1
ATOM 3548 N N . ASN B 1 189 ? 3.697 -11.781 -29 1 96.19 189 ASN B N 1
ATOM 3549 C CA . ASN B 1 189 ? 4.77 -10.797 -29.141 1 96.19 189 ASN B CA 1
ATOM 3550 C C . ASN B 1 189 ? 5.957 -11.141 -28.234 1 96.19 189 ASN B C 1
ATOM 3552 O O . ASN B 1 189 ? 5.902 -10.922 -27.031 1 96.19 189 ASN B O 1
ATOM 3556 N N . PRO B 1 190 ? 7.059 -11.555 -28.75 1 95.12 190 PRO B N 1
ATOM 3557 C CA . PRO B 1 190 ? 8.203 -12.031 -27.969 1 95.12 190 PRO B CA 1
ATOM 3558 C C . PRO B 1 190 ? 8.914 -10.914 -27.219 1 95.12 190 PRO B C 1
ATOM 3560 O O . PRO B 1 190 ? 9.766 -11.18 -26.375 1 95.12 190 PRO B O 1
ATOM 3563 N N . VAL B 1 191 ? 8.594 -9.641 -27.516 1 95.94 191 VAL B N 1
ATOM 3564 C CA . VAL B 1 191 ? 9.219 -8.523 -26.812 1 95.94 191 VAL B CA 1
ATOM 3565 C C . VAL B 1 191 ? 8.875 -8.586 -25.328 1 95.94 191 VAL B C 1
ATOM 3567 O O . VAL B 1 191 ? 9.586 -8.023 -24.5 1 95.94 191 VAL B O 1
ATOM 3570 N N . LEU B 1 192 ? 7.809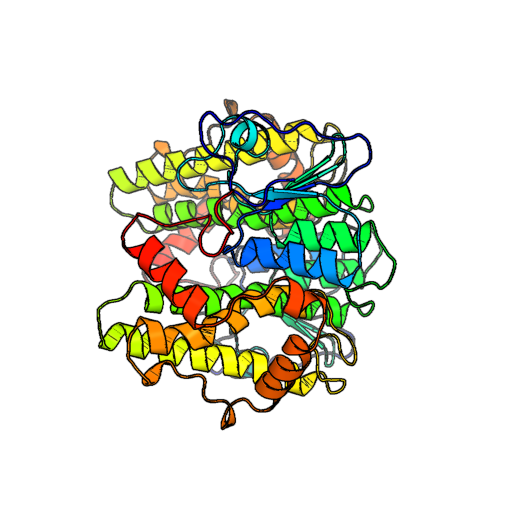 -9.352 -25.047 1 97.62 192 LEU B N 1
ATOM 3571 C CA . LEU B 1 192 ? 7.305 -9.438 -23.688 1 97.62 192 LEU B CA 1
ATOM 3572 C C . LEU B 1 192 ? 7.902 -10.641 -22.969 1 97.62 192 LEU B C 1
ATOM 3574 O O . LEU B 1 192 ? 7.562 -10.914 -21.812 1 97.62 192 LEU B O 1
ATOM 3578 N N . ASP B 1 193 ? 8.789 -11.328 -23.547 1 97 193 ASP B N 1
ATOM 3579 C CA . ASP B 1 193 ? 9.461 -12.453 -22.906 1 97 193 ASP B CA 1
ATOM 3580 C C . ASP B 1 193 ? 10.297 -11.984 -21.719 1 97 193 ASP B C 1
ATOM 3582 O O . ASP B 1 193 ? 10.93 -10.922 -21.766 1 97 193 ASP B O 1
ATOM 3586 N N . ILE B 1 194 ? 10.258 -12.805 -20.656 1 94.75 194 ILE B N 1
ATOM 3587 C CA . ILE B 1 194 ? 11.18 -12.57 -19.562 1 94.75 194 ILE B CA 1
ATOM 3588 C C . ILE B 1 194 ? 12.602 -12.906 -20 1 94.75 194 ILE B C 1
ATOM 3590 O O . ILE B 1 194 ? 12.867 -14 -20.5 1 94.75 194 ILE B O 1
ATOM 3594 N N . GLU B 1 195 ? 13.477 -11.992 -19.938 1 95.81 195 GLU B N 1
ATOM 3595 C CA . GLU B 1 195 ? 14.891 -12.203 -20.25 1 95.81 195 GLU B CA 1
ATOM 3596 C C . GLU B 1 195 ? 15.648 -12.766 -19.047 1 95.81 195 GLU B C 1
ATOM 3598 O O . GLU B 1 195 ? 16.391 -12.039 -18.391 1 95.81 195 GLU B O 1
ATOM 3603 N N . ALA B 1 196 ? 15.547 -14.062 -18.922 1 96.5 196 ALA B N 1
ATOM 3604 C CA . ALA B 1 196 ? 16.031 -14.742 -17.734 1 96.5 196 ALA B CA 1
ATOM 3605 C C . ALA B 1 196 ? 17.531 -14.492 -17.531 1 96.5 196 ALA B C 1
ATOM 3607 O O . ALA B 1 196 ? 18 -14.422 -16.391 1 96.5 196 ALA B O 1
ATOM 3608 N N . ASP B 1 197 ? 18.281 -14.367 -18.562 1 97.12 197 ASP B N 1
ATOM 3609 C CA . ASP B 1 197 ? 19.734 -14.172 -18.516 1 97.12 197 ASP B CA 1
ATOM 3610 C C . ASP B 1 197 ? 20.078 -12.805 -17.938 1 97.12 197 ASP B C 1
ATOM 3612 O O . ASP B 1 197 ? 21.172 -12.609 -17.391 1 97.12 197 ASP B O 1
ATOM 3616 N N . LYS B 1 198 ? 19.141 -11.898 -18.031 1 97.94 198 LYS B N 1
ATOM 3617 C CA . LYS B 1 198 ? 19.375 -10.547 -17.547 1 97.94 198 LYS B CA 1
ATOM 3618 C C . LYS B 1 198 ? 19.016 -10.414 -16.062 1 97.94 198 LYS B C 1
ATOM 3620 O O . LYS B 1 198 ? 19.359 -9.422 -15.422 1 97.94 198 LYS B O 1
ATOM 3625 N N . ILE B 1 199 ? 18.297 -11.406 -15.578 1 98.31 199 ILE B N 1
ATOM 3626 C CA . ILE B 1 199 ? 17.906 -11.391 -14.172 1 98.31 199 ILE B CA 1
ATOM 3627 C C . ILE B 1 199 ? 18.156 -12.758 -13.547 1 98.31 199 ILE B C 1
ATOM 3629 O O . ILE B 1 199 ? 17.234 -13.391 -13.023 1 98.31 199 ILE B O 1
ATOM 3633 N N . PRO B 1 200 ? 19.359 -13.195 -13.492 1 97.88 200 PRO B N 1
ATOM 3634 C CA . PRO B 1 200 ? 19.672 -14.562 -13.07 1 97.88 200 PRO B CA 1
ATOM 3635 C C . PRO B 1 200 ? 19.281 -14.836 -11.617 1 97.88 200 PRO B C 1
ATOM 3637 O O . PRO B 1 200 ? 18.875 -15.945 -11.289 1 97.88 200 PRO B O 1
ATOM 3640 N N . THR B 1 201 ? 19.438 -13.859 -10.742 1 97.94 201 THR B N 1
ATOM 3641 C CA . THR B 1 201 ? 19.078 -14.062 -9.344 1 97.94 201 THR B CA 1
ATOM 3642 C C . THR B 1 201 ? 17.578 -14.25 -9.18 1 97.94 201 THR B C 1
ATOM 3644 O O . THR B 1 201 ? 17.125 -15.156 -8.477 1 97.94 201 THR B O 1
ATOM 3647 N N . LEU B 1 202 ? 16.828 -13.422 -9.836 1 98.19 202 LEU B N 1
ATOM 3648 C CA . LEU B 1 202 ? 15.383 -13.523 -9.805 1 98.19 202 LEU B CA 1
ATOM 3649 C C . LEU B 1 202 ? 14.922 -14.82 -10.469 1 98.19 202 LEU B C 1
ATOM 3651 O O . LEU B 1 202 ? 13.922 -15.414 -10.047 1 98.19 202 LEU B O 1
ATOM 3655 N N . THR B 1 203 ? 15.602 -15.234 -11.523 1 98.12 203 THR B N 1
ATOM 3656 C CA . THR B 1 203 ? 15.297 -16.5 -12.188 1 98.12 203 THR B CA 1
ATOM 3657 C C . THR B 1 203 ? 15.508 -17.672 -11.234 1 98.12 203 THR B C 1
ATOM 3659 O O . THR B 1 203 ? 14.688 -18.594 -11.188 1 98.12 203 THR B O 1
ATOM 3662 N N . ALA B 1 204 ? 16.578 -17.625 -10.484 1 98.12 204 ALA B N 1
ATOM 3663 C CA . ALA B 1 204 ? 16.828 -18.641 -9.477 1 98.12 204 ALA B CA 1
ATOM 3664 C C . ALA B 1 204 ? 15.758 -18.625 -8.383 1 98.12 204 ALA B C 1
ATOM 3666 O O . ALA B 1 204 ? 15.312 -19.672 -7.91 1 98.12 204 ALA B O 1
ATOM 3667 N N . TRP B 1 205 ? 15.398 -17.406 -7.973 1 98.69 205 TRP B N 1
ATOM 3668 C CA . TRP B 1 205 ? 14.312 -17.234 -7.016 1 98.69 205 TRP B CA 1
ATOM 3669 C C . TRP B 1 205 ? 13.023 -17.875 -7.523 1 98.69 205 TRP B C 1
ATOM 3671 O O . TRP B 1 205 ? 12.367 -18.625 -6.797 1 98.69 205 TRP B O 1
ATOM 3681 N N . ALA B 1 206 ? 12.711 -17.625 -8.781 1 98.5 206 ALA B N 1
ATOM 3682 C CA . ALA B 1 206 ? 11.484 -18.172 -9.367 1 98.5 206 ALA B CA 1
ATOM 3683 C C . ALA B 1 206 ? 11.523 -19.703 -9.406 1 98.5 206 ALA B C 1
ATOM 3685 O O . ALA B 1 206 ? 10.508 -20.359 -9.156 1 98.5 206 ALA B O 1
ATOM 3686 N N . LYS B 1 207 ? 12.641 -20.234 -9.734 1 98.31 207 LYS B N 1
ATOM 3687 C CA . LYS B 1 207 ? 12.797 -21.688 -9.727 1 98.31 207 LYS B CA 1
ATOM 3688 C C . LYS B 1 207 ? 12.562 -22.25 -8.336 1 98.31 207 LYS B C 1
ATOM 3690 O O . LYS B 1 207 ? 11.875 -23.266 -8.172 1 98.31 207 LYS B O 1
ATOM 3695 N N . ALA B 1 208 ? 13.148 -21.625 -7.352 1 98.75 208 ALA B N 1
ATOM 3696 C CA . ALA B 1 208 ? 12.969 -22.062 -5.969 1 98.75 208 ALA B CA 1
ATOM 36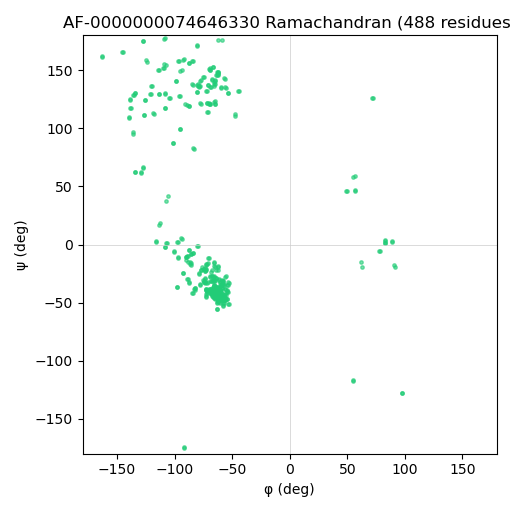97 C C . ALA B 1 208 ? 11.508 -21.938 -5.543 1 98.75 208 ALA B C 1
ATOM 3699 O O . ALA B 1 208 ? 10.977 -22.844 -4.883 1 98.75 208 ALA B O 1
ATOM 3700 N N . MET B 1 209 ? 10.891 -20.844 -5.891 1 98.81 209 MET B N 1
ATOM 3701 C CA . MET B 1 209 ? 9.477 -20.641 -5.574 1 98.81 209 MET B CA 1
ATOM 3702 C C . MET B 1 209 ? 8.625 -21.766 -6.16 1 98.81 209 MET B C 1
ATOM 3704 O O . MET B 1 209 ? 7.758 -22.312 -5.48 1 98.81 209 MET B O 1
ATOM 3708 N N . ARG B 1 210 ? 8.883 -22.156 -7.375 1 98.5 210 ARG B N 1
ATOM 3709 C CA . ARG B 1 210 ? 8.078 -23.156 -8.086 1 98.5 210 ARG B CA 1
ATOM 3710 C C . ARG B 1 210 ? 8.18 -24.516 -7.414 1 98.5 210 ARG B C 1
ATOM 3712 O O . ARG B 1 210 ? 7.32 -25.375 -7.621 1 98.5 210 ARG B O 1
ATOM 3719 N N . GLU B 1 211 ? 9.172 -24.688 -6.633 1 98.38 211 GLU B N 1
ATOM 3720 C CA . GLU B 1 211 ? 9.367 -25.969 -5.965 1 98.38 211 GLU B CA 1
ATOM 3721 C C . GLU B 1 211 ? 8.594 -26.031 -4.652 1 98.38 211 GLU B C 1
ATOM 3723 O O . GLU B 1 211 ? 8.445 -27.094 -4.066 1 98.38 211 GLU B O 1
ATOM 3728 N N . LEU B 1 212 ? 8.148 -24.922 -4.156 1 98.56 212 LEU B N 1
ATOM 3729 C CA . LEU B 1 212 ? 7.414 -24.906 -2.896 1 98.56 212 LEU B CA 1
ATOM 3730 C C . LEU B 1 212 ? 6.047 -25.562 -3.055 1 98.56 212 LEU B C 1
ATOM 3732 O O . LEU B 1 212 ? 5.301 -25.234 -3.982 1 98.56 212 LEU B O 1
ATOM 3736 N N . PRO B 1 213 ? 5.668 -26.406 -2.115 1 98.56 213 PRO B N 1
ATOM 3737 C CA . PRO B 1 213 ? 4.344 -27.031 -2.166 1 98.56 213 PRO B CA 1
ATOM 3738 C C . PRO B 1 213 ? 3.211 -26.016 -2.236 1 98.56 213 PRO B C 1
ATOM 3740 O O . PRO B 1 213 ? 2.232 -26.219 -2.961 1 98.56 213 PRO B O 1
ATOM 3743 N N . ALA B 1 214 ? 3.311 -24.922 -1.536 1 98.62 214 ALA B N 1
ATOM 3744 C CA . ALA B 1 214 ? 2.285 -23.891 -1.544 1 98.62 214 ALA B CA 1
ATOM 3745 C C . ALA B 1 214 ? 2.113 -23.297 -2.941 1 98.62 214 ALA B C 1
ATOM 3747 O O . ALA B 1 214 ? 0.99 -23.016 -3.371 1 98.62 214 ALA B O 1
ATOM 3748 N N . VAL B 1 215 ? 3.219 -23.062 -3.631 1 98.81 215 VAL B N 1
ATOM 3749 C CA . VAL B 1 215 ? 3.174 -22.5 -4.98 1 98.81 215 VAL B CA 1
ATOM 3750 C C . VAL B 1 215 ? 2.566 -23.531 -5.938 1 98.81 215 VAL B C 1
ATOM 3752 O O . VAL B 1 215 ? 1.708 -23.188 -6.754 1 98.81 215 VAL B O 1
ATOM 3755 N N . ILE B 1 216 ? 2.951 -24.719 -5.809 1 98.62 216 ILE B N 1
ATOM 3756 C CA . ILE B 1 216 ? 2.412 -25.781 -6.648 1 98.62 216 ILE B CA 1
ATOM 3757 C C . ILE B 1 216 ? 0.901 -25.875 -6.449 1 98.62 216 ILE B C 1
ATOM 3759 O O . ILE B 1 216 ? 0.146 -25.984 -7.418 1 98.62 216 ILE B O 1
ATOM 3763 N N . ALA B 1 217 ? 0.458 -25.75 -5.266 1 97.94 217 ALA B N 1
ATOM 3764 C CA . ALA B 1 217 ? -0.942 -25.953 -4.898 1 97.94 217 ALA B CA 1
ATOM 3765 C C . ALA B 1 217 ? -1.808 -24.797 -5.395 1 97.94 217 ALA B C 1
ATOM 3767 O O . ALA B 1 217 ? -3.025 -24.938 -5.527 1 97.94 217 ALA B O 1
ATOM 3768 N N . THR B 1 218 ? -1.226 -23.625 -5.66 1 98.12 218 THR B N 1
ATOM 3769 C CA . THR B 1 218 ? -2.027 -22.438 -5.949 1 98.12 218 THR B CA 1
ATOM 3770 C C . THR B 1 218 ? -1.789 -21.953 -7.379 1 98.12 218 THR B C 1
ATOM 3772 O O . THR B 1 218 ? -2.369 -20.953 -7.809 1 98.12 218 THR B O 1
ATOM 3775 N N . SER B 1 219 ? -1.02 -22.594 -8.117 1 96.94 219 SER B N 1
ATOM 3776 C CA . SER B 1 219 ? -0.513 -22.062 -9.375 1 96.94 219 SER B CA 1
ATOM 3777 C C . SER B 1 219 ? -1.381 -22.484 -10.547 1 96.94 219 SER B C 1
ATOM 3779 O O . SER B 1 219 ? -2.061 -23.516 -10.484 1 96.94 219 SER B O 1
ATOM 3781 N N . PHE B 1 220 ? -1.46 -21.688 -11.562 1 97.12 220 PHE B N 1
ATOM 3782 C CA . PHE B 1 220 ? -1.869 -22 -12.93 1 97.12 220 PHE B CA 1
ATOM 3783 C C . PHE B 1 220 ? -0.706 -21.828 -13.898 1 97.12 220 PHE B C 1
ATOM 3785 O O . PHE B 1 220 ? 0.203 -21.047 -13.648 1 97.12 220 PHE B O 1
ATOM 3792 N N . ASP B 1 221 ? -0.698 -22.578 -14.938 1 97.06 221 ASP B N 1
ATOM 3793 C CA . ASP B 1 221 ? 0.365 -22.406 -15.922 1 97.06 221 ASP B CA 1
ATOM 3794 C C . ASP B 1 221 ? 0.064 -21.219 -16.844 1 97.06 221 ASP B C 1
ATOM 3796 O O . ASP B 1 221 ? -1.014 -20.625 -16.766 1 97.06 221 ASP B O 1
ATOM 3800 N N . ALA B 1 222 ? 0.994 -20.875 -17.625 1 97.69 222 ALA B N 1
ATOM 3801 C CA . ALA B 1 222 ? 0.891 -19.703 -18.5 1 97.69 222 ALA B CA 1
ATOM 3802 C C . ALA B 1 222 ? -0.3 -19.828 -19.438 1 97.69 222 ALA B C 1
ATOM 3804 O O . ALA B 1 222 ? -1.027 -18.859 -19.656 1 97.69 222 ALA B O 1
ATOM 3805 N N . SER B 1 223 ? -0.509 -20.953 -20 1 97.5 223 SER B N 1
ATOM 3806 C CA . SER B 1 223 ? -1.612 -21.156 -20.938 1 97.5 223 SER B CA 1
ATOM 3807 C C . SER B 1 223 ? -2.961 -20.969 -20.25 1 97.5 223 SER B C 1
ATOM 3809 O O . SER B 1 223 ? -3.906 -20.453 -20.844 1 97.5 223 SER B O 1
ATOM 3811 N N . SER B 1 224 ? -3.066 -21.469 -19.031 1 97.69 224 SER B N 1
ATOM 3812 C CA . SER B 1 224 ? -4.285 -21.281 -18.266 1 97.69 224 SER B CA 1
ATOM 3813 C C . SER B 1 224 ? -4.551 -19.797 -18 1 97.69 224 SER B C 1
ATOM 3815 O O . SER B 1 224 ? -5.688 -19.344 -18.109 1 97.69 224 SER B O 1
ATOM 3817 N N . HIS B 1 225 ? -3.523 -19.047 -17.672 1 98.25 225 HIS B N 1
ATOM 3818 C CA . HIS B 1 225 ? -3.672 -17.609 -17.469 1 98.25 225 HIS B CA 1
ATOM 3819 C C . HIS B 1 225 ? -4.098 -16.906 -18.766 1 98.25 225 HIS B C 1
ATOM 3821 O O . HIS B 1 225 ? -4.914 -15.984 -18.734 1 98.25 225 HIS B O 1
ATOM 3827 N N . VAL B 1 226 ? -3.514 -17.344 -19.875 1 98.12 226 VAL B N 1
ATOM 3828 C CA . VAL B 1 226 ? -3.92 -16.797 -21.172 1 98.12 226 VAL B CA 1
ATOM 3829 C C . VAL B 1 226 ? -5.418 -17 -21.375 1 98.12 226 VAL B C 1
ATOM 3831 O O . VAL B 1 226 ? -6.137 -16.062 -21.734 1 98.12 226 VAL B O 1
ATOM 3834 N N . ALA B 1 227 ? -5.832 -18.234 -21.109 1 97.19 227 ALA B N 1
ATOM 3835 C CA . ALA B 1 227 ? -7.25 -18.531 -21.266 1 97.19 227 ALA B CA 1
ATOM 3836 C C . ALA B 1 227 ? -8.109 -17.641 -20.391 1 97.19 227 ALA B C 1
ATOM 3838 O O . ALA B 1 227 ? -9.125 -17.094 -20.844 1 97.19 227 ALA B O 1
ATOM 3839 N N . TRP B 1 228 ? -7.762 -17.438 -19.219 1 97.56 228 TRP B N 1
ATOM 3840 C CA . TRP B 1 228 ? -8.5 -16.594 -18.281 1 97.56 228 TRP B CA 1
ATOM 3841 C C . TRP B 1 228 ? -8.578 -15.164 -18.797 1 97.56 228 TRP B C 1
ATOM 3843 O O . TRP B 1 228 ? -9.664 -14.586 -18.875 1 97.56 228 TRP B O 1
ATOM 3853 N N . TYR B 1 229 ? -7.434 -14.609 -19.188 1 97.25 229 TYR B N 1
ATOM 3854 C CA . TYR B 1 229 ? -7.395 -13.195 -19.547 1 97.25 229 TYR B CA 1
ATOM 3855 C C . TYR B 1 229 ? -8.062 -12.945 -20.891 1 97.25 229 TYR B C 1
ATOM 3857 O O . TYR B 1 229 ? -8.633 -11.875 -21.125 1 97.25 229 TYR B O 1
ATOM 3865 N N . LYS B 1 230 ? -8.016 -13.961 -21.75 1 96.06 230 LYS B N 1
ATOM 3866 C CA . LYS B 1 230 ? -8.797 -13.844 -22.984 1 96.06 230 LYS B CA 1
ATOM 3867 C C . LYS B 1 230 ? -10.289 -13.719 -22.688 1 96.06 230 LYS B C 1
ATOM 3869 O O . LYS B 1 230 ? -10.977 -12.883 -23.266 1 96.06 230 LYS B O 1
ATOM 3874 N N . GLY B 1 231 ? -10.719 -14.602 -21.766 1 95.31 231 GLY B N 1
ATOM 3875 C CA . GLY B 1 231 ? -12.102 -14.508 -21.344 1 95.31 231 GLY B CA 1
ATOM 3876 C C . GLY B 1 231 ? -12.43 -13.188 -20.656 1 95.31 231 GLY B C 1
ATOM 3877 O O . GLY B 1 231 ? -13.484 -12.594 -20.922 1 95.31 231 GLY B O 1
ATOM 3878 N N . HIS B 1 232 ? -11.594 -12.75 -19.828 1 94.19 232 HIS B N 1
ATOM 3879 C CA . HIS B 1 232 ? -11.789 -11.508 -19.094 1 94.19 232 HIS B CA 1
ATOM 3880 C C . HIS B 1 232 ? -11.867 -10.312 -20.031 1 94.19 232 HIS B C 1
ATOM 3882 O O . HIS B 1 232 ? -12.75 -9.461 -19.891 1 94.19 232 HIS B O 1
ATOM 3888 N N . LEU B 1 233 ? -11.008 -10.266 -21.016 1 94.19 233 LEU B N 1
ATOM 3889 C CA . LEU B 1 233 ? -10.938 -9.164 -21.969 1 94.19 233 LEU B CA 1
ATOM 3890 C C . LEU B 1 233 ? -12.164 -9.148 -22.875 1 94.19 233 LEU B C 1
ATOM 3892 O O . LEU B 1 233 ? -12.594 -8.086 -23.328 1 94.19 233 LEU B O 1
ATOM 3896 N N . SER B 1 234 ? -12.742 -10.305 -23.062 1 93.31 234 SER B N 1
ATOM 3897 C CA . SER B 1 234 ? -13.914 -10.398 -23.922 1 93.31 234 SER B CA 1
ATOM 3898 C C . SER B 1 234 ? -15.188 -10.055 -23.156 1 93.31 234 SER B C 1
ATOM 3900 O O . SER B 1 234 ? -16.266 -9.969 -23.75 1 93.31 234 SER B O 1
ATOM 3902 N N . GLY B 1 235 ? -15.031 -9.891 -21.812 1 91.38 235 GLY B N 1
ATOM 3903 C CA . GLY B 1 235 ? -16.172 -9.531 -21 1 91.38 235 GLY B CA 1
ATOM 3904 C C . GLY B 1 235 ? -16.938 -10.734 -20.484 1 91.38 235 GLY B C 1
ATOM 3905 O O . GLY B 1 235 ? -17.969 -10.578 -19.812 1 91.38 235 GLY B O 1
ATOM 3906 N N . ALA B 1 236 ? -16.453 -11.914 -20.781 1 90.56 236 ALA B N 1
ATOM 3907 C CA . ALA B 1 236 ? -17.125 -13.141 -20.344 1 90.56 236 ALA B CA 1
ATOM 3908 C C . ALA B 1 236 ? -16.141 -14.086 -19.656 1 90.56 236 ALA B C 1
ATOM 3910 O O . ALA B 1 236 ? -15.953 -15.219 -20.094 1 90.56 236 ALA B O 1
ATOM 3911 N N . PRO B 1 237 ? -15.625 -13.625 -18.625 1 93.19 237 PRO B N 1
ATOM 3912 C CA . PRO B 1 237 ? -14.688 -14.516 -17.938 1 93.19 237 PRO B CA 1
ATOM 3913 C C . PRO B 1 237 ? -15.352 -15.766 -17.375 1 93.19 237 PRO B C 1
ATOM 3915 O O . PRO B 1 237 ? -16.484 -15.695 -16.875 1 93.19 237 PRO B O 1
ATOM 3918 N N . ASP B 1 238 ? -14.703 -16.875 -17.531 1 94.38 238 ASP B N 1
ATOM 3919 C CA . ASP B 1 238 ? -15.148 -18.141 -16.953 1 94.38 238 ASP B CA 1
ATOM 3920 C C . ASP B 1 238 ? -14.453 -18.391 -15.609 1 94.38 238 ASP B C 1
ATOM 3922 O O . ASP B 1 238 ? -13.359 -18.953 -15.57 1 94.38 238 ASP B O 1
ATOM 3926 N N . TYR B 1 239 ? -15.133 -18.109 -14.594 1 95.88 239 TYR B N 1
ATOM 3927 C CA . TYR B 1 239 ? -14.555 -18.188 -13.258 1 95.88 239 TYR B CA 1
ATOM 3928 C C . TYR B 1 239 ? -14.352 -19.625 -12.828 1 95.88 239 TYR B C 1
ATOM 3930 O O . TYR B 1 239 ? -13.641 -19.906 -11.859 1 95.88 239 TYR B O 1
ATOM 3938 N N . ASP B 1 240 ? -14.977 -20.547 -13.484 1 96.12 240 ASP B N 1
ATOM 3939 C CA . ASP B 1 240 ? -14.922 -21.953 -13.094 1 96.12 240 ASP B CA 1
ATOM 3940 C C . ASP B 1 240 ? -14.18 -22.781 -14.141 1 96.12 240 ASP B C 1
ATOM 3942 O O . ASP B 1 240 ? -14.32 -24.016 -14.172 1 96.12 240 ASP B O 1
ATOM 3946 N N . MET B 1 241 ? -13.461 -22.141 -14.93 1 94.56 241 MET B N 1
ATOM 3947 C CA . MET B 1 241 ? -12.695 -22.844 -15.945 1 94.56 241 MET B CA 1
ATOM 3948 C C . MET B 1 241 ? -11.781 -23.891 -15.312 1 94.56 241 MET B C 1
ATOM 3950 O O . MET B 1 241 ? -11.25 -23.688 -14.227 1 94.56 241 MET B O 1
ATOM 3954 N N . PHE B 1 242 ? -11.586 -25.094 -15.945 1 93.25 242 PHE B N 1
ATOM 3955 C CA . PHE B 1 242 ? -10.719 -26.203 -15.594 1 93.25 242 PHE B CA 1
ATOM 3956 C C . PHE B 1 242 ? -11.32 -27.031 -14.469 1 93.25 242 PHE B C 1
ATOM 3958 O O . PHE B 1 242 ? -10.68 -27.953 -13.961 1 93.25 242 PHE B O 1
ATOM 3965 N N . LEU B 1 243 ? -12.43 -26.547 -13.938 1 93 243 LEU B N 1
ATOM 3966 C CA . LEU B 1 243 ? -13.117 -27.375 -12.945 1 93 243 LEU B CA 1
ATOM 3967 C C . LEU B 1 243 ? -13.953 -28.453 -13.609 1 93 243 LEU B C 1
ATOM 3969 O O . LEU B 1 243 ? -14.461 -28.266 -14.719 1 93 243 LEU B O 1
ATOM 3973 N N . LYS B 1 244 ? -13.836 -29.703 -12.953 1 78.88 244 LYS B N 1
ATOM 3974 C CA . LYS B 1 244 ? -14.609 -30.812 -13.492 1 78.88 244 LYS B CA 1
ATOM 3975 C C . LYS B 1 244 ? -16.109 -30.562 -13.359 1 78.88 244 LYS B C 1
ATOM 3977 O O . LYS B 1 244 ? -16.562 -29.938 -12.398 1 78.88 244 LYS B O 1
ATOM 3982 N N . GLU B 1 245 ? -16.859 -30.547 -14.484 1 62.47 245 GLU B N 1
ATOM 3983 C CA . GLU B 1 245 ? -18.312 -30.484 -14.453 1 62.47 245 GLU B CA 1
ATOM 3984 C C . GLU B 1 245 ? -18.891 -31.5 -13.453 1 62.47 245 GLU B C 1
ATOM 3986 O O . GLU B 1 245 ? -18.328 -32.562 -13.266 1 62.47 245 GLU B O 1
ATOM 3991 N N . ASP B 1 246 ? -19.5 -31.031 -12.359 1 46.19 246 ASP B N 1
ATOM 3992 C CA . ASP B 1 246 ? -20.25 -32.062 -11.656 1 46.19 246 ASP B CA 1
ATOM 3993 C C . ASP B 1 246 ? -21.031 -32.938 -12.633 1 46.19 246 ASP B C 1
ATOM 3995 O O . ASP B 1 246 ? -21.453 -32.5 -13.688 1 46.19 246 ASP B O 1
#

Secondary structure (DSSP, 8-state):
---SPB-TTPPPPPP-TT--EEEE-TT-HHHHHHHHHHHHHT---EEEEB-SSS--HHHHHH-TT--S-EEEETTEEEESHHHHHHHHHHHS-TT--S-SSHHHHHHHHHHHHHHHHHHHHHHHHHH---HHHHHHHHHHHHHHHHHHHHHHHHH-S-SBTTBSS--HHHHHHHHHHHHTTHHHHHHT-GGGS--GGG-HHHHHHHHHHHTSHHHHHH---HHHHHHHHHHHHTT---TTTT----/---SPB-TTPPPPPP-TT--EEEE-TT-HHHHHHHHHHHHHT---EEEEB-SSS--HHHHHH-TT--S-EEEETTEEEESHHHHHHHHHHHS-TT--S-SSHHHHHHHHHHHHHHHHHHHHHHHHHH---HHHHHHHHHHHHHHHHHHHHHHHHH-S-SBTTBSS--HHHHHHHHHHHHTTHHHHHHT-GGGS--GGG-HHHHHHHHHHHHSHHHHHH---HHHHHHHHHHHHTT---TTTT----

Foldseek 3Di:
DDPDADFAPGDDDDDDAPAKEWEAFQLDLLQLLLLLLCVQLVPGHYYHYADQVGGYPVQCVLPVVSDDTWMDHDPDIDGTSLRSNVVCCVVSVPPRQQDPDPVLNVVLVVLLVLLVQLVVLVVQLLQDPDPVSVLVSLVSNQVSLVVVLVQCVVCVQDLESSRPDHHSSRSSNLSSVQQQCLSCVLNVHCSSPDPCVSRVSVVSSNVVLCPRPSCVVSHDHSVVSSQQSVCVNVVHGDSQPPPDDD/DDPDADFAPGDDDDDDAQAKEWEAFQLDLLQLLLLLLCVQLVPGHYYHYADQVGGYPVQCVLPVVSDDTWMDHDPDIDGTSLRSNVVCCVVSVPPRQQDPDPVLNVVLVVLLVLLVQLVVLVVQLLQDPDPVSVLVSLVSNQVSLVVVLVQCVVCVQDLESSRPDHHSSRSSNLSSVQQQCLSCVLNVHCSSPDPCVSRVSVVSSNVVLCPRPSCVVSHDHSVVSSQQSVCVNVVHGDSQPPPDDD

Sequence (492 aa):
MTQKSFAQGSAFPPTKPGVLRLYNMRFCPFAQRTRLVLEYKKIPHEVVNIHLKSKPEWFLALNPLGQVPVLQIDDKIVPESTATCDWLDDVYSENRLQPADPYRRAWDRVLHEYIGKLITPFYGAVRSSDASEVESKSEEIKKHLQFYEEKLKAREDGPFFGGSKPSTFDFLLWPFYERLPMLPLLKDNPVLDIEADKIPTLTAWAKAMRELPAVIATSFDASSHVAWYKGHLSGAPDYDMFLKEDMTQKSFAQGSAFPPTKPGVLRLYNMRFCPFAQRTRLVLEYKKIPHEVVNIHLKSKPEWFLALNPLGQVPVLQIDDKIVPESTATCDWLDDVYSENRLQPADPYRRAWDRVLHEYIGKLITPFYGAVRSSDASEVESKSEEIKKHLQFYEEKLKAREDGPFFGGSKPSTFDFLLWPFYERLPMLPLLKDNPVLDIEADKIPTLTAWAKAMRELPAVIATSFDASSHVAWYKGHLSGAPDYDMFLKED

Nearest PDB structures (foldseek):
  8qll-assembly1_B  TM=9.251E-01  e=1.259E-19  Rattus norvegicus
  4qq7-assembly1_A  TM=8.128E-01  e=5.054E-12  Burkholderia cenocepacia J2315
  6v91-assembly1_B  TM=8.256E-01  e=9.377E-12  Burkholderia thailandensis E264
  1yy7-assembly1_B  TM=8.645E-01  e=9.038E-11  Yersinia pestis
  6wmu-assembly1_K  TM=8.767E-01  e=1.385E-09  Escherichia coli TA054

Solvent-accessible surface area (backbone atoms only — not comparable to full-atom values): 26764 Å² total; per-residue (Å²): 125,66,77,55,51,39,27,55,86,51,77,82,77,81,84,51,87,83,43,39,35,35,36,31,35,90,84,39,49,50,21,44,26,34,50,32,50,36,50,63,65,63,54,79,65,46,64,45,28,48,28,84,90,43,50,24,63,68,53,39,71,74,35,76,85,65,67,59,18,29,38,36,41,74,91,46,75,39,47,45,33,68,21,38,40,50,33,49,39,62,72,48,55,68,82,58,32,70,61,85,51,52,68,60,40,24,49,44,44,39,54,54,64,49,46,55,68,39,49,51,33,50,52,47,36,72,70,48,85,44,66,68,57,33,51,52,22,30,52,46,39,52,53,48,50,46,51,53,24,55,56,51,58,71,64,75,40,52,62,32,83,47,16,81,46,70,19,52,57,46,42,65,48,40,46,60,59,62,49,44,68,16,48,20,66,68,63,72,36,74,80,40,50,81,60,51,86,80,29,53,61,45,45,48,26,48,55,55,48,61,67,35,68,28,44,57,75,68,59,71,55,41,68,55,50,31,53,47,51,54,24,46,74,72,71,58,55,63,82,48,68,93,56,78,78,128,124,64,80,55,51,38,30,55,85,51,76,80,78,82,84,52,86,83,42,39,34,35,37,32,35,88,82,38,51,49,20,43,27,35,49,32,50,36,48,63,65,63,54,81,64,46,62,45,27,48,28,83,91,42,50,24,64,70,53,38,71,74,34,76,84,65,66,58,17,30,38,34,41,73,91,45,72,38,45,45,34,67,22,37,40,50,33,49,40,61,72,48,54,67,84,59,32,70,61,84,49,52,67,59,38,23,48,42,46,39,54,55,64,50,44,55,69,40,51,52,31,50,53,47,37,72,70,47,85,44,68,69,56,34,52,51,21,30,53,48,40,53,53,48,51,46,51,53,25,54,55,50,59,70,65,75,42,54,62,34,81,46,16,80,45,69,19,53,55,45,41,65,49,42,46,59,59,63,50,45,67,18,48,20,66,67,65,72,37,73,79,41,51,79,60,50,86,79,29,53,60,46,45,50,26,50,56,56,48,59,68,35,68,28,44,58,74,69,60,72,55,38,67,55,51,32,53,47,50,54,25,46,76,71,72,59,56,62,82,48,67,94,56,78,76,128

pLDDT: mean 96.42, std 4.84, range [46.19, 98.94]

InterPro domains:
  IPR004045 Glutathione S-transferase, N-terminal [PF13417] (22-95)
  IPR004045 Glutathione S-transferase, N-terminal [PS50404] (18-96)
  IPR004046 Glutathione S-transferase, C-terminal [PF00043] (115-213)
  IPR005442 Glutathione S-transferase, omega-class [PR01625] (18-33)
  IPR005442 Glutathione S-transferase, omega-class [PR01625] (92-106)
  IPR005442 Glutathione S-transferase, omega-class [PR01625] (160-179)
  IPR010987 Glutathione S-transferase, C-terminal-like [PS50405] (101-241)
  IPR036249 Thioredoxin-like superfamily [SSF52833] (20-118)
  IPR036282 Glutathione S-transferase, C-terminal domain superfamily [SSF47616] (99-241)
  IPR040079 Glutathione transferase family [SFLDS00019] (20-211)
  IPR050983 Glutathione S-transferase Omega/HSP26 [PTHR43968] (2-240)